Protein AF-0000000084972612 (afdb_homodimer)

InterPro domains:
  IPR000277 Cys/Met metabolism, pyridoxal phosphate-dependent enzyme [PF01053] (7-381)
  IPR000277 Cys/Met metabolism, pyridoxal phosphate-dependent enzyme [PIRSF001434] (6-381)
  IPR000277 Cys/Met metabolism, pyridoxal phosphate-dependent enzyme [PTHR11808] (4-383)
  IPR000277 Cys/Met metabolism, pyridoxal phosphate-dependent enzyme [cd00614] (23-381)
  IPR015421 Pyridoxal phosphate-dependent transferase, major domain [G3DSA:3.40.640.10] (1-249)
  IPR015422 Pyridoxal phosphate-dependent transferase, small domain [G3DSA:3.90.1150.10] (250-386)
  IPR015424 Pyridoxal phosphate-dependent transferase [SSF53383] (16-381)
  IPR054542 Cys/Met metabolism enzyme, pyridoxal-phosphate attachment site [PS00868] (191-205)

pLDDT: mean 93.0, std 8.92, range [37.03, 98.88]

Radius of gyration: 27.33 Å; Cα contacts (8 Å, |Δi|>4): 1780; chains: 2; bounding box: 58×78×75 Å

Solvent-accessible surface area (backbone atoms only — not comparable to full-atom values): 38428 Å² total; per-residue (Å²): 129,89,63,56,64,67,54,35,42,63,40,37,44,61,69,75,86,60,83,82,48,87,80,53,91,62,77,65,78,63,63,39,28,50,34,75,38,92,39,98,86,47,71,61,97,46,48,36,33,82,81,37,39,75,38,42,47,24,44,14,50,22,52,5,57,57,45,68,34,69,36,35,41,55,13,20,14,31,40,17,31,53,42,39,62,59,63,71,59,39,48,68,32,26,33,38,32,40,55,51,44,53,30,65,57,49,47,33,56,70,65,49,36,49,46,28,44,27,49,76,43,72,32,61,46,71,36,63,67,54,48,58,70,62,61,51,95,50,30,47,35,38,41,43,46,49,60,15,51,70,63,42,46,40,50,54,61,60,61,52,46,53,51,27,61,76,63,71,25,46,36,38,33,41,36,42,70,45,37,57,85,28,32,48,54,48,79,65,60,38,44,30,42,35,28,40,33,28,21,42,46,31,22,65,37,38,49,62,21,8,30,36,30,19,54,43,66,69,61,35,51,50,47,47,51,40,39,51,47,39,19,25,37,43,53,53,68,58,32,54,51,38,49,60,32,30,43,48,28,63,67,50,47,52,51,11,21,55,49,30,52,52,52,50,52,54,48,58,68,34,87,71,41,77,46,64,31,39,47,66,40,84,82,29,92,35,20,68,59,45,60,73,60,28,79,60,54,34,28,55,36,18,37,27,33,89,31,46,72,36,35,50,43,24,58,72,52,46,76,78,52,40,37,28,60,61,48,34,24,50,55,26,18,35,26,50,39,67,74,43,51,32,45,78,48,52,69,71,60,32,49,76,68,66,49,43,70,14,38,33,34,38,20,40,22,70,64,61,62,67,60,51,49,51,40,51,50,55,11,48,55,57,14,55,65,72,105,128,88,62,56,64,68,55,35,41,63,42,36,43,56,69,70,87,52,81,81,48,83,80,53,91,61,76,64,80,62,63,40,27,50,34,74,37,93,39,98,87,47,71,61,96,45,49,38,34,81,79,38,39,74,36,40,48,22,43,15,50,22,51,5,56,57,44,68,33,68,36,36,39,56,14,20,13,33,41,17,32,53,41,39,62,58,64,71,59,40,46,67,32,27,33,37,31,38,56,53,45,51,28,64,56,48,48,34,58,70,66,49,35,48,45,28,45,28,49,74,44,72,31,61,46,71,36,64,67,55,48,58,70,63,62,51,96,51,29,47,34,38,40,42,45,50,60,15,50,70,64,40,46,41,50,55,62,59,62,52,46,53,51,26,61,76,62,70,26,46,36,38,36,41,36,42,68,45,36,55,84,28,34,50,55,47,80,66,58,38,43,30,42,34,26,40,33,28,21,41,46,30,22,65,36,38,51,61,21,7,31,36,30,19,55,43,68,69,60,34,52,50,47,46,50,41,39,50,47,38,19,24,37,43,53,52,70,58,32,54,53,38,48,61,31,30,41,48,28,60,67,51,49,53,52,12,23,55,47,31,53,52,50,50,53,55,49,60,70,35,87,71,40,76,47,64,32,37,49,67,40,83,83,28,92,34,20,69,60,45,60,73,61,26,79,61,54,33,29,57,38,19,37,26,32,89,32,45,70,39,34,49,43,24,58,74,52,47,76,78,53,41,38,28,61,60,48,35,24,51,56,27,20,36,27,49,40,68,74,44,51,33,44,80,48,52,69,71,60,32,50,76,68,67,51,44,70,14,36,33,35,40,19,39,21,69,65,60,63,66,60,51,53,51,40,49,52,56,12,49,55,56,15,55,65,73,104

Nearest PDB structures (foldseek):
  8jui-assembly1_A  TM=9.808E-01  e=2.270E-58  Bacillus cereus ATCC 14579
  7d7o-assembly1_B-2  TM=9.751E-01  e=9.255E-53  Bacillus cereus ATCC 14579
  4l0o-assembly2_H  TM=9.803E-01  e=5.444E-52  Helicobacter pylori 26695
  6ldo-assembly1_D  TM=9.807E-01  e=3.802E-51  Lactiplantibacillus plantarum
  1ibj-assembly1_A  TM=9.725E-01  e=3.835E-48  Arabidopsis thaliana

Foldseek 3Di:
DLDDLLVLLLCQLPPDDCVPPVPDSADDQPPDQADDAPDPPDGDPTGGPLLHDSLQQSLFRSQQSLLVADTKAKFQFLLRQVVLLVVLDAAQAEEEEELLAWQSNVCCQPPPVVVRNYYYDYFHQLDLVRSLVRDDLRYAEYEEEALGPPLRRHHLLLSNLVSCVVNVHAYEYECAFQGSNWFNSVVSPHFKYKYQCCAQLLAANPGGMIMMGGHDDVSVVSSSVSSSVVSRHHDSVVSSSSSVSNSCSVVFWVLLQVLQVVVQVLLVPDPQWDDKRWLCDPPHPCVVSCVVRTVTRGNKMKTFGDAQQLLVQLVVQFDFADDAQGANHLGKYKYQCCCHRNVSPDPVSCVVVVNGSRMMMIGGHNPDSVVRSVRNVVSNVRSVVVD/DLDDLLVLLLCQLPPPDVVPPVPDSADDQPPDQADDAPDPPDGDPTGGPLLHDSLQQSLFRSQQSLLVADTKAKFQFLVRQVVLLVVLDAAQAEEEEELLAWQSNVCCQPPPVVVRRYYYDYFHQLDLVRSLVRDDLRYAEYEEEALGPPLRRHHLLLSNLVSCVVNVHAYEYECAQQGSNWFNSVVSPHFKYKYQCCAQLLAANPGGMIMMGGHDDVSVVSSSVSSSVVSRHHHSVVSSSSSVSNSCSVVFWVLLQVLQVVVQVLLVPDPQWDDKRWLCDPPHPCVVSCVVRTVTRGNKMKTFGDAQQLLVQLVVQFDFADDAQGANHLGKYKYQCCCHRNVSPDPVSCVVVVNGSRMMMIGGHNPDSVVRSVRNVVSNVRSVVVD

Organism: NCBI:txid1224748

Secondary structure (DSSP, 8-state):
----HHHHHHHTTTSSS-TTSTT-SS------SB---S-SS---S-SBTTT--HHHHHHHHHHHHHHT-SEEEEESSHHHHHHHHHTT--TT-EEEEESS--HHHHHIIIIIGGGGT-EEEEE-TT-HHHHHHH--TTEEEEEEESSPTTT-----HHHHHHHHHHHT-EEEEE-TTTHHHH--HHHHT-SEEEE-TTTTTT-SS----EEEEESSHHHHHHHHHHHHHHT-BPPHHHHHHHHHHHTTHHHHHHHHHHHHHHHHHHHHH-TT--EEE-TTSTTSTTHHHHHHH-S---SEEEEE-SSHHHHHHHHHH--SSEESS---SSS-EEE-GGGTTTTTS-HHHHHHTT--TTEEEEE--SS-HHHHHHHHHHHHHHHHHH-/----HHHHHHHGGGSSS-TTSTT-SS------SB---S-SS---S-SBTTT--HHHHHHHHHHHHHHT-SEEEEESSHHHHHHHHHTT--TT-EEEEESS--HHHHHIIIIIGGGGT-EEEEE-TT-HHHHHHH--TTEEEEEEESSPTTT-----HHHHHHHHHHHT-EEEEE-TTTHHHH--HHHHT-SEEEEETTTTTT-SS----EEEEESSHHHHHHHHHHHHHHT-BPPHHHHHHHHHHHTTHHHHHHHHHHHHHHHHHHHHH-TT--EEE-TTSTTSTTHHHHHHH-S---SEEEEE-SSHHHHHHHHHH--SSEESS---SSS-EEE-GGGTTTTTS-HHHHHHTT--TTEEEEE--SS-HHHHHHHHHHHHHHHHHH-

Sequence (774 aa):
MTNRIETALIHGAIREGYADKKGAVNVPMYLSSTFHQESIDEFGEYDYARSGNPTRAALEKAIAELEGGNRGFAFATGMAAVSACFMILSAGDHIVITEDVYGGTYRFVTKVLPRYGITHTFVDFTDTEAVKAAVRPETKLIYMETPSNPTLGITDIRAVIEIAKQHGALTFLDNTFMTPLHQKPLELGVDVVIHSATKFLSGHSDIVAGLVVTKDEALGNEIYFVQNSFGSVLGVQDCFTLIQNMKTTAVRFNEESRVAMRIAQFLHAHPLVEKVYYPGLPTHPGFEIHAAQATSAGAVLSFSLPNYDIAKAFVEAMKIPVFAVSLGGVESILSYPAKMSHAAMEPEERSKRGITDGLLRFSVGLENEDDLIEDFTQALEIANKIKMTNRIETALIHGAIREGYADKKGAVNVPMYLSSTFHQESIDEFGEYDYARSGNPTRAALEKAIAELEGGNRGFAFATGMAAVSACFMILSAGDHIVITEDVYGGTYRFVTKVLPRYGITHTFVDFTDTEAVKAAVRPETKLIYMETPSNPTLGITDIRAVIEIAKQHGALTFLDNTFMTPLHQKPLELGVDVVIHSATKFLSGHSDIVAGLVVTKDEALGNEIYFVQNSFGSVLGVQDCFTLIQNMKTTAVRFNEESRVAMRIAQFLHAHPLVEKVYYPGLPTHPGFEIHAAQATSAGAVLSFSLPNYDIAKAFVEAMKIPVFAVSLGGVESILSYPAKMSHAAMEPEERSKRGITDGLLRFSVGLENEDDLIEDFTQALEIANKIK

Structure (mmCIF, N/CA/C/O backbone):
data_AF-0000000084972612-model_v1
#
loop_
_entity.id
_entity.type
_entity.pdbx_description
1 polymer 'cysteine-S-conjugate beta-lyase'
#
loop_
_atom_site.group_PDB
_atom_site.id
_atom_site.type_symbol
_atom_site.label_atom_id
_atom_site.label_alt_id
_atom_site.label_comp_id
_atom_site.label_asym_id
_atom_site.label_entity_id
_atom_site.label_seq_id
_atom_site.pdbx_PDB_ins_code
_atom_site.Cartn_x
_atom_site.Cartn_y
_atom_site.Cartn_z
_atom_site.occupancy
_atom_site.B_iso_or_equiv
_atom_site.auth_seq_id
_atom_site.auth_comp_id
_atom_site.auth_asym_id
_atom_site.auth_atom_id
_atom_site.pdbx_PDB_model_num
ATOM 1 N N . MET A 1 1 ? -18.359 -23.328 18.141 1 37.03 1 MET A N 1
ATOM 2 C CA . MET A 1 1 ? -18.391 -24.312 17.062 1 37.03 1 MET A CA 1
ATOM 3 C C . MET A 1 1 ? -17.359 -23.969 15.992 1 37.03 1 MET A C 1
ATOM 5 O O . MET A 1 1 ? -17.297 -22.844 15.516 1 37.03 1 MET A O 1
ATOM 9 N N . THR A 1 2 ? -16.312 -24.703 16.016 1 51.16 2 THR A N 1
ATOM 10 C CA . THR A 1 2 ? -15.289 -24.594 14.992 1 51.16 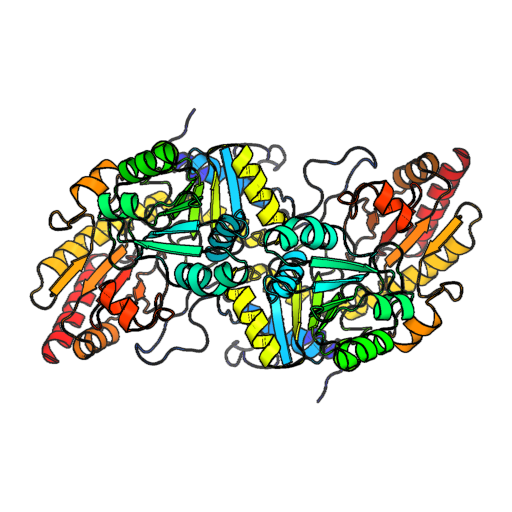2 THR A CA 1
ATOM 11 C C . THR A 1 2 ? -15.875 -24.844 13.609 1 51.16 2 THR A C 1
ATOM 13 O O . THR A 1 2 ? -16.438 -25.906 13.352 1 51.16 2 THR A O 1
ATOM 16 N N . ASN A 1 3 ? -16.266 -23.875 12.953 1 66.38 3 ASN A N 1
ATOM 17 C CA . ASN A 1 3 ? -16.906 -24.016 11.648 1 66.38 3 ASN A CA 1
ATOM 18 C C . ASN A 1 3 ? -15.914 -24.5 10.594 1 66.38 3 ASN A C 1
ATOM 20 O O . ASN A 1 3 ? -14.703 -24.328 10.742 1 66.38 3 ASN A O 1
ATOM 24 N N . ARG A 1 4 ? -16.547 -25.469 9.844 1 77 4 ARG A N 1
ATOM 25 C CA . ARG A 1 4 ? -15.805 -25.828 8.633 1 77 4 ARG A CA 1
ATOM 26 C C . ARG A 1 4 ? -15.438 -24.594 7.828 1 77 4 ARG A C 1
ATOM 28 O O . ARG A 1 4 ? -16.031 -23.531 8 1 77 4 ARG A O 1
ATOM 35 N N . ILE A 1 5 ? -14.453 -24.719 7.086 1 81.31 5 ILE A N 1
ATOM 36 C CA . ILE A 1 5 ? -13.828 -23.578 6.414 1 81.31 5 ILE A CA 1
ATOM 37 C C . ILE A 1 5 ? -14.844 -22.906 5.492 1 81.31 5 ILE A C 1
ATOM 39 O O . ILE A 1 5 ? -14.836 -21.688 5.332 1 81.31 5 ILE A O 1
ATOM 43 N N . GLU A 1 6 ? -15.781 -23.688 4.789 1 74.19 6 GLU A N 1
ATOM 44 C CA . GLU A 1 6 ? -16.797 -23.094 3.92 1 74.19 6 GLU A CA 1
ATOM 45 C C . GLU A 1 6 ? -17.703 -22.141 4.691 1 74.19 6 GLU A C 1
ATOM 47 O O . GLU A 1 6 ? -18.094 -21.094 4.172 1 74.19 6 GLU A O 1
ATOM 52 N N . THR A 1 7 ? -18.031 -22.594 5.945 1 73.5 7 THR A N 1
ATOM 53 C CA . THR A 1 7 ? -18.844 -21.75 6.812 1 73.5 7 THR A CA 1
ATOM 54 C C . THR A 1 7 ? -18.078 -20.516 7.266 1 73.5 7 THR A C 1
ATOM 56 O O . THR A 1 7 ? -18.609 -19.422 7.309 1 73.5 7 THR A O 1
ATOM 59 N N . ALA A 1 8 ? -16.797 -20.703 7.516 1 75.81 8 ALA A N 1
ATOM 60 C CA . ALA A 1 8 ? -15.953 -19.594 7.957 1 75.81 8 ALA A CA 1
ATOM 61 C C . ALA A 1 8 ? -15.789 -18.547 6.855 1 75.81 8 ALA A C 1
ATOM 63 O O . ALA A 1 8 ? -15.695 -17.359 7.133 1 75.81 8 ALA A O 1
ATOM 64 N N . LEU A 1 9 ? -15.688 -18.984 5.641 1 78.19 9 LEU A N 1
ATOM 65 C CA . LEU A 1 9 ? -15.586 -18.078 4.504 1 78.19 9 LEU A CA 1
ATOM 66 C C . LEU A 1 9 ? -16.766 -17.109 4.477 1 78.19 9 LEU A C 1
ATOM 68 O O . LEU A 1 9 ? -16.609 -15.938 4.105 1 78.19 9 LEU A O 1
ATOM 72 N N . ILE A 1 10 ? -17.891 -17.609 4.875 1 67.69 10 ILE A N 1
ATOM 73 C CA . ILE A 1 10 ? -19.125 -16.844 4.785 1 67.69 10 ILE A CA 1
ATOM 74 C C . ILE A 1 10 ? -19.266 -15.938 6.008 1 67.69 10 ILE A C 1
ATOM 76 O O . ILE A 1 10 ? -19.656 -14.773 5.887 1 67.69 10 ILE A O 1
ATOM 80 N N . HIS A 1 11 ? -18.844 -16.438 7.195 1 72.25 11 HIS A N 1
ATOM 81 C CA . HIS A 1 11 ? -19.219 -15.766 8.43 1 72.25 11 HIS A CA 1
ATOM 82 C C . HIS A 1 11 ? -18 -15.156 9.125 1 72.25 11 HIS A C 1
ATOM 84 O O . HIS A 1 11 ? -18.141 -14.375 10.062 1 72.25 11 HIS A O 1
ATOM 90 N N . GLY A 1 12 ? -16.828 -15.516 8.68 1 66.69 12 GLY A N 1
ATOM 91 C CA . GLY A 1 12 ? -15.617 -15.148 9.398 1 66.69 12 GLY A CA 1
ATOM 92 C C . GLY A 1 12 ? -15.484 -13.656 9.633 1 66.69 12 GLY A C 1
ATOM 93 O O . GLY A 1 12 ? -15.07 -13.227 10.703 1 66.69 12 GLY A O 1
ATOM 94 N N . ALA A 1 13 ? -15.891 -12.898 8.734 1 74.62 13 ALA A N 1
ATOM 95 C CA . ALA A 1 13 ? -15.703 -11.453 8.805 1 74.62 13 ALA A CA 1
ATOM 96 C C . ALA A 1 13 ? -16.734 -10.812 9.727 1 74.62 13 ALA A C 1
ATOM 98 O O . ALA A 1 13 ? -16.594 -9.648 10.117 1 74.62 13 ALA A O 1
ATOM 99 N N . ILE A 1 14 ? -17.812 -11.414 10.133 1 66.5 14 ILE A N 1
ATOM 100 C CA . ILE A 1 14 ? -18.875 -10.766 10.891 1 66.5 14 ILE A CA 1
ATOM 101 C C . ILE A 1 14 ? -19 -11.422 12.266 1 66.5 14 ILE A C 1
ATOM 103 O O . ILE A 1 14 ? -19.906 -11.078 13.039 1 66.5 14 ILE A O 1
ATOM 107 N N . ARG A 1 15 ? -18.312 -12.414 12.508 1 64.19 15 ARG A N 1
ATOM 108 C CA . ARG A 1 15 ? -18.484 -13.141 13.758 1 64.19 15 ARG A CA 1
ATOM 109 C C . ARG A 1 15 ? -18.266 -12.227 14.961 1 64.19 15 ARG A C 1
ATOM 111 O O . ARG A 1 15 ? -19.031 -12.281 15.93 1 64.19 15 ARG A O 1
ATOM 118 N N . GLU A 1 16 ? -17.016 -11.625 15.211 1 57.59 16 GLU A N 1
ATOM 119 C CA . GLU A 1 16 ? -16.672 -10.875 16.406 1 57.59 16 GLU A CA 1
ATOM 120 C C . GLU A 1 16 ? -16.422 -9.406 16.094 1 57.59 16 GLU A C 1
ATOM 122 O O . GLU A 1 16 ? -15.922 -9.07 15.016 1 57.59 16 GLU A O 1
ATOM 127 N N . GLY A 1 17 ? -17.203 -8.484 16.828 1 57.91 17 GLY A N 1
ATOM 128 C CA . GLY A 1 17 ? -16.625 -7.145 16.859 1 57.91 17 GLY A CA 1
ATOM 129 C C . GLY A 1 17 ? -17.578 -6.086 16.312 1 57.91 17 GLY A C 1
ATOM 130 O O . GLY A 1 17 ? -17.266 -4.895 16.359 1 57.91 17 GLY A O 1
ATOM 131 N N . TYR A 1 18 ? -18.578 -6.762 15.523 1 58.34 18 TYR A N 1
ATOM 132 C CA . TYR A 1 18 ? -19.375 -5.641 15.047 1 58.34 18 TYR A CA 1
ATOM 133 C C . TYR A 1 18 ? -20.672 -5.527 15.844 1 58.34 18 TYR A C 1
ATOM 135 O O . TYR A 1 18 ? -21.719 -6.047 15.422 1 58.34 18 TYR A O 1
ATOM 143 N N . ALA A 1 19 ? -20.484 -5.43 17.141 1 52.44 19 ALA A N 1
ATOM 144 C CA . ALA A 1 19 ? -21.625 -5.352 18.047 1 52.44 19 ALA A CA 1
ATOM 145 C C . ALA A 1 19 ? -22.734 -4.48 17.453 1 52.44 19 ALA A C 1
ATOM 147 O O . ALA A 1 19 ? -23.906 -4.766 17.641 1 52.44 19 ALA A O 1
ATOM 148 N N . ASP A 1 20 ? -22.203 -3.406 16.891 1 63.16 20 ASP A N 1
ATOM 149 C CA . ASP A 1 20 ? -23.266 -2.477 16.531 1 63.16 20 ASP A CA 1
ATOM 150 C C . ASP A 1 20 ? -23.422 -2.369 15.016 1 63.16 20 ASP A C 1
ATOM 152 O O . ASP A 1 20 ? -23.016 -1.376 14.414 1 63.16 20 ASP A O 1
ATOM 156 N N . LYS A 1 21 ? -23.906 -3.453 14.438 1 64.94 21 LYS A N 1
ATOM 157 C CA . LYS A 1 21 ? -24.125 -3.322 13 1 64.94 21 LYS A CA 1
ATOM 158 C C . LYS A 1 21 ? -25.609 -3.236 12.672 1 64.94 21 LYS A C 1
ATOM 160 O O . LYS A 1 21 ? -26 -3.346 11.508 1 64.94 21 LYS A O 1
ATOM 165 N N . LYS A 1 22 ? -26.359 -3.027 13.602 1 66.88 22 LYS A N 1
ATOM 166 C CA . LYS A 1 22 ? -27.781 -2.779 13.391 1 66.88 22 LYS A CA 1
ATOM 167 C C . LYS A 1 22 ? -28.453 -3.949 12.664 1 66.88 22 LYS A C 1
ATOM 169 O O . LYS A 1 22 ? -29.328 -3.75 11.82 1 66.88 22 LYS A O 1
ATOM 174 N N . GLY A 1 23 ? -27.812 -5.176 12.805 1 64.12 23 GLY A N 1
ATOM 175 C CA . GLY A 1 23 ? -28.406 -6.371 12.227 1 64.12 23 GLY A CA 1
ATOM 176 C C . GLY A 1 23 ? -27.953 -6.637 10.805 1 64.12 23 GLY A C 1
ATOM 177 O O . GLY A 1 23 ? -28.406 -7.598 10.172 1 64.12 23 GLY A O 1
ATOM 178 N N . ALA A 1 24 ? -27.172 -5.816 10.344 1 70.81 24 ALA A N 1
ATOM 179 C CA . ALA A 1 24 ? -26.719 -6.008 8.969 1 70.81 24 ALA A CA 1
ATOM 180 C C . ALA A 1 24 ? -26.031 -7.363 8.805 1 70.81 24 ALA A C 1
ATOM 182 O O . ALA A 1 24 ? -25.266 -7.797 9.672 1 70.81 24 ALA A O 1
ATOM 183 N N . VAL A 1 25 ? -26.297 -8.047 7.727 1 70.44 25 VAL A N 1
ATOM 184 C CA . VAL A 1 25 ? -25.734 -9.359 7.434 1 70.44 25 VAL A CA 1
ATOM 185 C C . VAL A 1 25 ? -24.312 -9.211 6.926 1 70.44 25 VAL A C 1
ATOM 187 O O . VAL A 1 25 ? -23.484 -10.117 7.078 1 70.44 25 VAL A O 1
ATOM 190 N N . ASN A 1 26 ? -24.047 -8.086 6.367 1 80.31 26 ASN A N 1
ATOM 191 C CA . ASN A 1 26 ? -22.703 -7.805 5.848 1 80.31 26 ASN A CA 1
ATOM 192 C C . ASN A 1 26 ? -21.969 -6.805 6.723 1 80.31 26 ASN A C 1
ATOM 194 O O . ASN A 1 26 ? -22.578 -5.992 7.414 1 80.31 26 ASN A O 1
ATOM 198 N N . VAL A 1 27 ? -20.609 -6.863 6.715 1 85.75 27 VAL A N 1
ATOM 199 C CA . VAL A 1 27 ? -19.781 -5.887 7.41 1 85.75 27 VAL A CA 1
ATOM 200 C C . VAL A 1 27 ? -20 -4.5 6.812 1 85.75 27 VAL A C 1
ATOM 202 O O . VAL A 1 27 ? -20.016 -4.336 5.59 1 85.75 27 VAL A O 1
ATOM 205 N N . PRO A 1 28 ? -20.25 -3.482 7.66 1 86.69 28 PRO A N 1
ATOM 206 C CA . PRO A 1 28 ? -20.359 -2.127 7.117 1 86.69 28 PRO A CA 1
ATOM 207 C C . PRO A 1 28 ? -19.047 -1.613 6.543 1 86.69 28 PRO A C 1
ATOM 209 O O . PRO A 1 28 ? -17.969 -2.02 6.992 1 86.69 28 PRO A O 1
ATOM 212 N N . MET A 1 29 ? -19.125 -0.771 5.48 1 90.75 29 MET A N 1
ATOM 213 C CA . MET A 1 29 ? -17.969 -0.017 5.012 1 90.75 29 MET A CA 1
ATOM 214 C C . MET A 1 29 ? -17.766 1.238 5.852 1 90.75 29 MET A C 1
ATOM 216 O O . MET A 1 29 ? -18.516 2.199 5.738 1 90.75 29 MET A O 1
ATOM 220 N N . TYR A 1 30 ? -16.797 1.228 6.695 1 90.5 30 TYR A N 1
ATOM 221 C CA . TYR A 1 30 ? -16.438 2.416 7.465 1 90.5 30 TYR A CA 1
ATOM 222 C C . TYR A 1 30 ? -15.516 3.33 6.668 1 90.5 30 TYR A C 1
ATOM 224 O O . TYR A 1 30 ? -14.297 3.307 6.859 1 90.5 30 TYR A O 1
ATOM 232 N N . LEU A 1 31 ? -16.078 4.082 5.77 1 91.5 31 LEU A N 1
ATOM 233 C CA . LEU A 1 31 ? -15.336 5.043 4.969 1 91.5 31 LEU A CA 1
ATOM 234 C C . LEU A 1 31 ? -14.898 6.23 5.82 1 91.5 31 LEU A C 1
ATOM 236 O O . LEU A 1 31 ? -15.367 7.352 5.613 1 91.5 31 LEU A O 1
ATOM 240 N N . SER A 1 32 ? -13.945 5.992 6.73 1 88.44 32 SER A N 1
ATOM 241 C CA . SER A 1 32 ? -13.414 6.973 7.668 1 88.44 32 SER A CA 1
ATOM 242 C C . SER A 1 32 ? -11.898 6.859 7.781 1 88.44 32 SER A C 1
ATOM 244 O O . SER A 1 32 ? -11.367 5.781 8.078 1 88.44 32 SER A O 1
ATOM 246 N N . SER A 1 33 ? -11.234 7.953 7.535 1 91.25 33 SER A N 1
ATOM 247 C CA . SER A 1 33 ? -9.789 7.961 7.707 1 91.25 33 SER A CA 1
ATOM 248 C C . SER A 1 33 ? -9.406 8.227 9.156 1 91.25 33 SER A C 1
ATOM 250 O O . SER A 1 33 ? -8.273 7.961 9.57 1 91.25 33 SER A O 1
ATOM 252 N N . THR A 1 34 ? -10.227 8.805 9.883 1 89.19 34 THR A N 1
ATOM 253 C CA . THR A 1 34 ? -10 9.133 11.281 1 89.19 34 THR A CA 1
ATOM 254 C C . THR A 1 34 ? -11.273 8.914 12.094 1 89.19 34 THR A C 1
ATOM 256 O O . THR A 1 34 ? -12.359 8.773 11.531 1 89.19 34 THR A O 1
ATOM 259 N N . PHE A 1 35 ? -11.133 8.719 13.422 1 87.31 35 PHE A N 1
ATOM 260 C CA . PHE A 1 35 ? -12.242 8.375 14.312 1 87.31 35 PHE A CA 1
ATOM 261 C C . PHE A 1 35 ? -12.273 9.297 15.523 1 87.31 35 PHE A C 1
ATOM 263 O O . PHE A 1 35 ? -11.234 9.555 16.141 1 87.31 35 PHE A O 1
ATOM 270 N N . HIS A 1 36 ? -13.422 9.797 15.836 1 88.38 36 HIS A N 1
ATOM 271 C CA . HIS A 1 36 ? -13.609 10.672 16.984 1 88.38 36 HIS A CA 1
ATOM 272 C C . HIS A 1 36 ? -13.234 9.969 18.281 1 88.38 36 HIS A C 1
ATOM 274 O O . HIS A 1 36 ? -13.594 8.805 18.484 1 88.38 36 HIS A O 1
ATOM 280 N N . GLN A 1 37 ? -12.391 10.648 19.125 1 87.44 37 GLN A N 1
ATOM 281 C CA . GLN A 1 37 ? -12.031 10.141 20.438 1 87.44 37 GLN A CA 1
ATOM 282 C C . GLN A 1 37 ? -12.82 10.844 21.531 1 87.44 37 GLN A C 1
ATOM 284 O O . GLN A 1 37 ? -12.969 12.07 21.516 1 87.44 37 GLN A O 1
ATOM 289 N N . GLU A 1 38 ? -13.273 10.094 22.516 1 82.12 38 GLU A N 1
ATOM 290 C CA . GLU A 1 38 ? -14.172 10.648 23.531 1 82.12 38 GLU A CA 1
ATOM 291 C C . GLU A 1 38 ? -13.391 11.297 24.672 1 82.12 38 GLU A C 1
ATOM 293 O O . GLU A 1 38 ? -13.953 12.055 25.453 1 82.12 38 GLU A O 1
ATOM 298 N N . SER A 1 39 ? -12.133 10.938 24.625 1 82.81 39 SER A N 1
ATOM 299 C CA . SER A 1 39 ? -11.32 11.43 25.734 1 82.81 39 SER A CA 1
ATOM 300 C C . SER A 1 39 ? -9.914 11.781 25.266 1 82.81 39 SER A C 1
ATOM 302 O O . SER A 1 39 ? -9.422 11.227 24.281 1 82.81 39 SER A O 1
ATOM 304 N N . ILE A 1 40 ? -9.367 12.805 25.938 1 84.88 40 ILE A N 1
ATOM 305 C CA . ILE A 1 40 ? -7.984 13.172 25.656 1 84.88 40 ILE A CA 1
ATOM 306 C C . ILE A 1 40 ? -7.047 12.094 26.203 1 84.88 40 ILE A C 1
ATOM 308 O O . ILE A 1 40 ? -5.898 11.992 25.766 1 84.88 40 ILE A O 1
ATOM 312 N N . ASP A 1 41 ? -7.57 11.297 27.188 1 83.62 41 ASP A N 1
ATOM 313 C CA . ASP A 1 41 ? -6.727 10.328 27.875 1 83.62 41 ASP A CA 1
ATOM 314 C C . ASP A 1 41 ? -7.012 8.906 27.391 1 83.62 41 ASP A C 1
ATOM 316 O O . ASP A 1 41 ? -6.184 8.008 27.562 1 83.62 41 ASP A O 1
ATOM 320 N N . GLU A 1 42 ? -8.195 8.789 26.938 1 82.06 42 GLU A N 1
ATOM 321 C CA . GLU A 1 42 ? -8.609 7.449 26.531 1 82.06 42 GLU A CA 1
ATOM 322 C C . GLU A 1 42 ? -8.977 7.41 25.047 1 82.06 42 GLU A C 1
ATOM 324 O O . GLU A 1 42 ? -9.828 8.172 24.594 1 82.06 42 GLU A O 1
ATOM 329 N N . PHE A 1 43 ? -8.344 6.57 24.422 1 84.75 43 PHE A N 1
ATOM 330 C CA . PHE A 1 43 ? -8.578 6.445 22.984 1 84.75 43 PHE A CA 1
ATOM 331 C C . PHE A 1 43 ? -9.297 5.141 22.656 1 84.75 43 PHE A C 1
ATOM 333 O O . PHE A 1 43 ? -9.023 4.109 23.281 1 84.75 43 PHE A O 1
ATOM 340 N N . GLY A 1 44 ? -10.242 5.168 21.781 1 84.88 44 GLY A N 1
ATOM 341 C CA . GLY A 1 44 ? -10.977 3.998 21.328 1 84.88 44 GLY A CA 1
ATOM 342 C C . GLY A 1 44 ? -10.125 3.016 20.547 1 84.88 44 GLY A C 1
ATOM 343 O O . GLY A 1 44 ? -8.906 3.195 20.438 1 84.88 44 GLY A O 1
ATOM 344 N N . GLU A 1 45 ? -10.812 2.023 20.078 1 87.19 45 GLU A N 1
ATOM 345 C CA . GLU A 1 45 ? -10.164 0.927 19.375 1 87.19 45 GLU A CA 1
ATOM 346 C C . GLU A 1 45 ? -9.531 1.41 18.078 1 87.19 45 GLU A C 1
ATOM 348 O O . GLU A 1 45 ? -8.461 0.935 17.672 1 87.19 45 GLU A O 1
ATOM 353 N N . TYR A 1 46 ? -10.227 2.363 17.469 1 90.44 46 TYR A N 1
ATOM 354 C CA . TYR A 1 46 ? -9.75 2.908 16.203 1 90.44 46 TYR A CA 1
ATOM 355 C C . TYR A 1 46 ? -9.484 4.406 16.328 1 90.44 46 TYR A C 1
ATOM 357 O O . TYR A 1 46 ? -10.281 5.137 16.922 1 90.44 46 TYR A O 1
ATOM 365 N N . ASP A 1 47 ? -8.406 4.898 15.797 1 90.88 47 ASP A N 1
ATOM 366 C CA . ASP A 1 47 ? -8.047 6.312 15.82 1 90.88 47 ASP A CA 1
ATOM 367 C C . ASP A 1 47 ? -7.762 6.828 14.406 1 90.88 47 ASP A C 1
ATOM 369 O O . ASP A 1 47 ? -8.273 7.875 14.008 1 90.88 47 ASP A O 1
ATOM 373 N N . TYR A 1 48 ? -6.953 6.125 13.695 1 92.12 48 TYR A N 1
ATOM 374 C CA . TYR A 1 48 ? -6.566 6.473 12.336 1 92.12 48 TYR A CA 1
ATOM 375 C C . TYR A 1 48 ? -6.598 5.246 11.43 1 92.12 48 TYR A C 1
ATOM 377 O O . TYR A 1 48 ? -6.121 4.172 11.812 1 92.12 48 TYR A O 1
ATOM 385 N N . ALA A 1 49 ? -7.059 5.387 10.258 1 92.62 49 ALA A N 1
ATOM 386 C CA . ALA A 1 49 ? -7.422 4.262 9.406 1 92.62 49 ALA A CA 1
ATOM 387 C C . ALA A 1 49 ? -6.184 3.506 8.93 1 92.62 49 ALA A C 1
ATOM 389 O O . ALA A 1 49 ? -6.25 2.307 8.648 1 92.62 49 ALA A O 1
ATOM 390 N N . ARG A 1 50 ? -5.062 4.141 8.789 1 93.88 50 ARG A N 1
ATOM 391 C CA . ARG A 1 50 ? -3.854 3.412 8.422 1 93.88 50 ARG A CA 1
ATOM 392 C C . ARG A 1 50 ? -3.512 2.359 9.469 1 93.88 50 ARG A C 1
ATOM 394 O O . ARG A 1 50 ? -3.066 1.26 9.133 1 93.88 50 ARG A O 1
ATOM 401 N N . SER A 1 51 ? -3.74 2.729 10.734 1 94.25 51 SER A N 1
ATOM 402 C CA . SER A 1 51 ? -3.42 1.827 11.836 1 94.25 51 SER A CA 1
ATOM 403 C C . SER A 1 51 ? -4.504 0.772 12.016 1 94.25 51 SER A C 1
ATOM 405 O O . SER A 1 51 ? -4.227 -0.337 12.484 1 94.25 51 SER A O 1
ATOM 407 N N . GLY A 1 52 ? -5.664 1.19 11.781 1 94.56 52 GLY A N 1
ATOM 408 C CA . GLY A 1 52 ? -6.766 0.253 11.93 1 94.56 52 GLY A CA 1
ATOM 409 C C . GLY A 1 52 ? -8.094 0.806 11.445 1 94.56 52 GLY A C 1
ATOM 410 O O . GLY A 1 52 ? -8.383 1.99 11.625 1 94.56 52 GLY A O 1
ATOM 411 N N . ASN A 1 53 ? -8.875 0.03 10.82 1 94.88 53 ASN A N 1
ATOM 412 C CA . ASN A 1 53 ? -10.227 0.294 10.352 1 94.88 53 ASN A CA 1
ATOM 413 C C . ASN A 1 53 ? -11.141 -0.911 10.562 1 94.88 53 ASN A C 1
ATOM 415 O O . ASN A 1 53 ? -10.742 -2.049 10.312 1 94.88 53 ASN A O 1
ATOM 419 N N . PRO A 1 54 ? -12.336 -0.629 11.078 1 92.75 54 PRO A N 1
ATOM 420 C CA . PRO A 1 54 ? -13.195 -1.764 11.422 1 92.75 54 PRO A CA 1
ATOM 421 C C . PRO A 1 54 ? -13.461 -2.68 10.234 1 92.75 54 PRO A C 1
ATOM 423 O O . PRO A 1 54 ? -13.562 -3.898 10.398 1 92.75 54 PRO A O 1
ATOM 426 N N . THR A 1 55 ? -13.672 -2.135 9.031 1 93.62 55 THR A N 1
ATOM 427 C CA . THR A 1 55 ? -13.914 -2.957 7.852 1 93.62 55 THR A CA 1
ATOM 428 C C . THR A 1 55 ? -12.695 -3.824 7.531 1 93.62 55 THR A C 1
ATOM 430 O O . THR A 1 55 ? -12.836 -5.02 7.258 1 93.62 55 THR A O 1
ATOM 433 N N . ARG A 1 56 ? -11.539 -3.262 7.539 1 96.69 56 ARG A N 1
ATOM 434 C CA . ARG A 1 56 ? -10.312 -4.004 7.285 1 96.69 56 ARG A CA 1
ATOM 435 C C . ARG A 1 56 ? -10.055 -5.031 8.383 1 96.69 56 ARG A C 1
ATOM 437 O O . ARG A 1 56 ? -9.555 -6.125 8.117 1 96.69 56 ARG A O 1
ATOM 444 N N . ALA A 1 57 ? -10.344 -4.625 9.602 1 95.19 57 ALA A N 1
ATOM 445 C CA . ALA A 1 57 ? -10.18 -5.547 10.719 1 95.19 57 ALA A CA 1
ATOM 446 C C . ALA A 1 57 ? -11.008 -6.812 10.516 1 95.19 57 ALA A C 1
ATOM 448 O O . ALA A 1 57 ? -10.586 -7.906 10.883 1 95.19 57 ALA A O 1
ATOM 449 N N . ALA A 1 58 ? -12.172 -6.633 10 1 93.06 58 ALA A N 1
ATOM 450 C CA . ALA A 1 58 ? -13.039 -7.781 9.734 1 93.06 58 ALA A CA 1
ATOM 451 C C . ALA A 1 58 ? -12.375 -8.75 8.758 1 93.06 58 ALA A C 1
ATOM 453 O O . ALA A 1 58 ? -12.406 -9.969 8.961 1 93.06 58 ALA A O 1
ATOM 454 N N . LEU A 1 59 ? -11.805 -8.227 7.711 1 96.06 59 LEU A N 1
ATOM 455 C CA . LEU A 1 59 ? -11.094 -9.039 6.727 1 96.06 59 LEU A CA 1
ATOM 456 C C . LEU A 1 59 ? -9.898 -9.734 7.355 1 96.06 59 LEU A C 1
ATOM 458 O O . LEU A 1 59 ? -9.656 -10.914 7.102 1 96.06 59 LEU A O 1
ATOM 462 N N . GLU A 1 60 ? -9.125 -8.984 8.133 1 97.5 60 GLU A N 1
ATOM 463 C CA . GLU A 1 60 ? -7.914 -9.492 8.773 1 97.5 60 GLU A CA 1
ATOM 464 C C . GLU A 1 60 ? -8.242 -10.617 9.758 1 97.5 60 GLU A C 1
ATOM 466 O O . GLU A 1 60 ? -7.539 -11.625 9.812 1 97.5 60 GLU A O 1
ATOM 471 N N . LYS A 1 61 ? -9.289 -10.438 10.477 1 94.38 61 LYS A N 1
ATOM 472 C CA . LYS A 1 61 ? -9.734 -11.492 11.383 1 94.38 61 LYS A CA 1
ATOM 473 C C . LYS A 1 61 ? -10.188 -12.727 10.617 1 94.38 61 LYS A C 1
ATOM 475 O O . LYS A 1 61 ? -9.914 -13.859 11.023 1 94.38 61 LYS A O 1
ATOM 480 N N . ALA A 1 62 ? -10.875 -12.531 9.555 1 93 62 ALA A N 1
ATOM 481 C CA . ALA A 1 62 ? -11.383 -13.633 8.742 1 93 62 ALA A CA 1
ATOM 482 C C . ALA A 1 62 ? -10.234 -14.477 8.195 1 93 62 ALA A C 1
ATOM 484 O O . ALA A 1 62 ? -10.273 -15.711 8.273 1 93 62 ALA A O 1
ATOM 485 N N . ILE A 1 63 ? -9.219 -13.836 7.641 1 97.44 63 ILE A N 1
ATOM 486 C CA . ILE A 1 63 ? -8.141 -14.609 7.023 1 97.44 63 ILE A CA 1
ATOM 487 C C . ILE A 1 63 ? -7.336 -15.32 8.109 1 97.44 63 ILE A C 1
ATOM 489 O O . ILE A 1 63 ? -6.836 -16.422 7.887 1 97.44 63 ILE A O 1
ATOM 493 N N . ALA A 1 64 ? -7.125 -14.648 9.242 1 96.69 64 ALA A N 1
ATOM 494 C CA . ALA A 1 64 ? -6.453 -15.312 10.359 1 96.69 64 ALA A CA 1
ATOM 495 C C . ALA A 1 64 ? -7.176 -16.609 10.734 1 96.69 64 ALA A C 1
ATOM 497 O O . ALA A 1 64 ? -6.539 -17.641 10.938 1 96.69 64 ALA A O 1
ATOM 498 N N . GLU A 1 65 ? -8.461 -16.516 10.805 1 93.12 65 GLU A N 1
ATOM 499 C CA . GLU A 1 65 ? -9.266 -17.688 11.141 1 93.12 65 GLU A CA 1
ATOM 500 C C . GLU A 1 65 ? -9.141 -18.766 10.062 1 93.12 65 GLU A C 1
ATOM 502 O O . GLU A 1 65 ? -8.945 -19.953 10.375 1 93.12 65 GLU A O 1
ATOM 507 N N . LEU A 1 66 ? -9.25 -18.406 8.852 1 94.62 66 LEU A N 1
ATOM 508 C CA . LEU A 1 66 ? -9.234 -19.344 7.734 1 94.62 66 LEU A CA 1
ATOM 509 C C . LEU A 1 66 ? -7.91 -20.109 7.684 1 94.62 66 LEU A C 1
ATOM 511 O O . LEU A 1 66 ? -7.879 -21.297 7.344 1 94.62 66 LEU A O 1
ATOM 515 N N . GLU A 1 67 ? -6.816 -19.453 8.047 1 97.06 67 GLU A N 1
ATOM 516 C CA . GLU A 1 67 ? -5.496 -20.078 8.008 1 97.06 67 GLU A CA 1
ATOM 517 C C . GLU A 1 67 ? -5.148 -20.719 9.344 1 97.06 67 GLU A C 1
ATOM 519 O O . GLU A 1 67 ? -4.152 -21.438 9.453 1 97.06 67 GLU A O 1
ATOM 524 N N . GLY A 1 68 ? -5.973 -20.484 10.344 1 94.88 68 GLY A N 1
ATOM 525 C CA . GLY A 1 68 ? -5.695 -21.016 11.672 1 94.88 68 GLY A CA 1
ATOM 526 C C . GLY A 1 68 ? -4.566 -20.281 12.383 1 94.88 68 GLY A C 1
ATOM 527 O O . GLY A 1 68 ? -3.801 -20.891 13.125 1 94.88 68 GLY A O 1
ATOM 528 N N . GLY A 1 69 ? -4.355 -19.031 12.062 1 96.31 69 GLY A N 1
ATOM 529 C CA . GLY A 1 69 ? -3.291 -18.266 12.695 1 96.31 69 GLY A CA 1
ATOM 530 C C . GLY A 1 69 ? -3.793 -17.312 13.758 1 96.31 69 GLY A C 1
ATOM 531 O O . GLY A 1 69 ? -4.984 -17.297 14.078 1 96.31 69 GLY A O 1
ATOM 532 N N . ASN A 1 70 ? -2.867 -16.562 14.367 1 95.62 70 ASN A N 1
ATOM 533 C CA . ASN A 1 70 ? -3.16 -15.656 15.477 1 95.62 70 ASN A CA 1
ATOM 534 C C . ASN A 1 70 ? -3.566 -14.273 14.969 1 95.62 70 ASN A C 1
ATOM 536 O O . ASN A 1 70 ? -4.41 -13.609 15.578 1 95.62 70 ASN A O 1
ATOM 540 N N . ARG A 1 71 ? -2.941 -13.852 13.898 1 97 71 ARG A N 1
ATOM 541 C CA . ARG A 1 71 ? -3.172 -12.5 13.398 1 97 71 ARG A CA 1
ATOM 542 C C . ARG A 1 71 ? -3.1 -12.453 11.875 1 97 71 ARG A C 1
ATOM 544 O O . ARG A 1 71 ? -2.252 -13.117 11.273 1 97 71 ARG A O 1
ATOM 551 N N . GLY A 1 72 ? -4.051 -11.711 11.297 1 98.38 72 GLY A N 1
ATOM 552 C CA . GLY A 1 72 ? -4.066 -11.477 9.859 1 98.38 72 GLY A CA 1
ATOM 553 C C . GLY A 1 72 ? -3.844 -10.016 9.5 1 98.38 72 GLY A C 1
ATOM 554 O O . GLY A 1 72 ? -4.055 -9.125 10.32 1 98.38 72 GLY A O 1
ATOM 555 N N . PHE A 1 73 ? -3.389 -9.766 8.32 1 98.75 73 PHE A N 1
ATOM 556 C CA . PHE A 1 73 ? -3.109 -8.43 7.801 1 98.75 73 PHE A CA 1
ATOM 557 C C . PHE A 1 73 ? -3.545 -8.312 6.344 1 98.75 73 PHE A C 1
ATOM 559 O O . PHE A 1 73 ? -3.371 -9.25 5.562 1 98.75 73 PHE A O 1
ATOM 566 N N . ALA A 1 74 ? -4.105 -7.164 6.02 1 98.81 74 ALA A N 1
ATOM 567 C CA . ALA A 1 74 ? -4.531 -6.895 4.648 1 98.81 74 ALA A CA 1
ATOM 568 C C . ALA A 1 74 ? -3.666 -5.809 4.012 1 98.81 74 ALA A C 1
ATOM 570 O O . ALA A 1 74 ? -3.439 -4.754 4.609 1 98.81 74 ALA A O 1
ATOM 571 N N . PHE A 1 75 ? -3.18 -6.098 2.828 1 98.81 75 PHE A N 1
ATOM 572 C CA . PHE A 1 75 ? -2.244 -5.234 2.119 1 98.81 75 PHE A CA 1
ATOM 573 C C . PHE A 1 75 ? -2.811 -4.82 0.764 1 98.81 75 PHE A C 1
ATOM 575 O O . PHE A 1 75 ? -3.65 -5.523 0.198 1 98.81 75 PHE A O 1
ATOM 582 N N . ALA A 1 76 ? -2.256 -3.771 0.198 1 98.44 76 ALA A N 1
ATOM 583 C CA . ALA A 1 76 ? -2.73 -3.141 -1.03 1 98.44 76 ALA A CA 1
ATOM 584 C C . ALA A 1 76 ? -2.611 -4.09 -2.219 1 98.44 76 ALA A C 1
ATOM 586 O O . ALA A 1 76 ? -3.404 -4.023 -3.16 1 98.44 76 ALA A O 1
ATOM 587 N N . THR A 1 77 ? -1.55 -4.906 -2.248 1 98.5 77 THR A N 1
ATOM 588 C CA . THR A 1 77 ? -1.333 -5.902 -3.287 1 98.5 77 THR A CA 1
ATOM 589 C C . THR A 1 77 ? -0.667 -7.152 -2.711 1 98.5 77 THR A C 1
ATOM 591 O O . THR A 1 77 ? -0.253 -7.16 -1.55 1 98.5 77 THR A O 1
ATOM 594 N N . GLY A 1 78 ? -0.6 -8.164 -3.566 1 98.38 78 GLY A N 1
ATOM 595 C CA . GLY A 1 78 ? 0.195 -9.328 -3.197 1 98.38 78 GLY A CA 1
ATOM 596 C C . GLY A 1 78 ? 1.652 -8.992 -2.938 1 98.38 78 GLY A C 1
ATOM 597 O O . GLY A 1 78 ? 2.254 -9.508 -1.994 1 98.38 78 GLY A O 1
ATOM 598 N N . MET A 1 79 ? 2.217 -8.125 -3.742 1 98.19 79 MET A N 1
ATOM 599 C CA . MET A 1 79 ? 3.611 -7.738 -3.557 1 98.19 79 MET A CA 1
ATOM 600 C C . MET A 1 79 ? 3.779 -6.898 -2.295 1 98.19 79 MET A C 1
ATOM 602 O O . MET A 1 79 ? 4.82 -6.957 -1.639 1 98.19 79 MET A O 1
ATOM 606 N N . ALA A 1 80 ? 2.74 -6.102 -2.008 1 98.75 80 ALA A N 1
ATOM 607 C CA . ALA A 1 80 ? 2.814 -5.379 -0.74 1 98.75 80 ALA A CA 1
ATOM 608 C C . ALA A 1 80 ? 2.898 -6.344 0.438 1 98.75 80 ALA A C 1
ATOM 610 O O . ALA A 1 80 ? 3.621 -6.094 1.405 1 98.75 80 ALA A O 1
ATOM 611 N N . ALA A 1 81 ? 2.18 -7.406 0.39 1 98.75 81 ALA A N 1
ATOM 612 C CA . ALA A 1 81 ? 2.238 -8.445 1.416 1 98.75 81 ALA A CA 1
ATOM 613 C C . ALA A 1 81 ? 3.613 -9.102 1.451 1 98.75 81 ALA A C 1
ATOM 615 O O . ALA A 1 81 ? 4.223 -9.234 2.518 1 98.75 81 ALA A O 1
ATOM 616 N N . VAL A 1 82 ? 4.125 -9.492 0.296 1 98.62 82 VAL A N 1
ATOM 617 C CA . VAL A 1 82 ? 5.414 -10.172 0.185 1 98.62 82 VAL A CA 1
ATOM 618 C C . VAL A 1 82 ? 6.523 -9.25 0.692 1 98.62 82 VAL A C 1
ATOM 620 O O . VAL A 1 82 ? 7.352 -9.664 1.509 1 98.62 82 VAL A O 1
ATOM 623 N N . SER A 1 83 ? 6.559 -8.031 0.203 1 98.5 83 SER A N 1
ATOM 624 C CA . SER A 1 83 ? 7.629 -7.105 0.559 1 98.5 83 SER A CA 1
ATOM 625 C C . SER A 1 83 ? 7.613 -6.793 2.051 1 98.5 83 SER A C 1
ATOM 627 O O . SER A 1 83 ? 8.672 -6.695 2.68 1 98.5 83 SER A O 1
ATOM 629 N N . ALA A 1 84 ? 6.414 -6.609 2.613 1 98.5 84 ALA A N 1
ATOM 630 C CA . ALA A 1 84 ? 6.324 -6.348 4.047 1 98.5 84 ALA A CA 1
ATOM 631 C C . ALA A 1 84 ? 6.953 -7.48 4.852 1 98.5 84 ALA A C 1
ATOM 633 O O . ALA A 1 84 ? 7.609 -7.238 5.867 1 98.5 84 ALA A O 1
ATOM 634 N N . CYS A 1 85 ? 6.727 -8.688 4.43 1 98.44 85 CYS A N 1
ATOM 635 C CA . CYS A 1 85 ? 7.285 -9.844 5.125 1 98.44 85 CYS A CA 1
ATOM 636 C C . CYS A 1 85 ? 8.805 -9.852 5.031 1 98.44 85 CYS A C 1
ATOM 638 O O . CYS A 1 85 ? 9.492 -10.148 6.012 1 98.44 85 CYS A O 1
ATOM 640 N N . PHE A 1 86 ? 9.359 -9.531 3.879 1 98.5 86 PHE A N 1
ATOM 641 C CA . PHE A 1 86 ? 10.805 -9.492 3.717 1 98.5 86 PHE A CA 1
ATOM 642 C C . PHE A 1 86 ? 11.414 -8.344 4.516 1 98.5 86 PHE A C 1
ATOM 644 O O . PHE A 1 86 ? 12.531 -8.453 5.016 1 98.5 86 PHE A O 1
ATOM 651 N N . MET A 1 87 ? 10.664 -7.273 4.695 1 98.31 87 MET A N 1
ATOM 652 C CA . MET A 1 87 ? 11.203 -6.055 5.289 1 98.31 87 MET A CA 1
ATOM 653 C C . MET A 1 87 ? 11.258 -6.168 6.809 1 98.31 87 MET A C 1
ATOM 655 O O . MET A 1 87 ? 11.688 -5.234 7.492 1 98.31 87 MET A O 1
ATOM 659 N N . ILE A 1 88 ? 10.891 -7.328 7.355 1 97.75 88 ILE A N 1
ATOM 660 C CA . ILE A 1 88 ? 11.148 -7.562 8.773 1 97.75 88 ILE A CA 1
ATOM 661 C C . ILE A 1 88 ? 12.625 -7.883 8.977 1 97.75 88 ILE A C 1
ATOM 663 O O . ILE A 1 88 ? 13.125 -7.855 10.109 1 97.75 88 ILE A O 1
ATOM 667 N N . LEU A 1 89 ? 13.375 -8.25 7.879 1 98 89 LEU A N 1
ATOM 668 C CA . LEU A 1 89 ? 14.797 -8.586 7.922 1 98 89 LEU A CA 1
ATOM 669 C C . LEU A 1 89 ? 15.648 -7.324 8.047 1 98 89 LEU A C 1
ATOM 671 O O . LEU A 1 89 ? 15.156 -6.215 7.848 1 98 89 LEU A O 1
ATOM 675 N N . SER A 1 90 ? 16.906 -7.5 8.375 1 97.81 90 SER A N 1
ATOM 676 C CA . SER A 1 90 ? 17.859 -6.402 8.547 1 97.81 90 SER A CA 1
ATOM 677 C C . SER A 1 90 ? 19.109 -6.625 7.719 1 97.81 90 SER A C 1
ATOM 679 O O . SER A 1 90 ? 19.391 -7.742 7.273 1 97.81 90 SER A O 1
ATOM 681 N N . ALA A 1 91 ? 19.859 -5.488 7.562 1 98.06 91 ALA A N 1
ATOM 682 C CA . ALA A 1 91 ? 21.172 -5.602 6.914 1 98.06 91 ALA A CA 1
ATOM 683 C C . ALA A 1 91 ? 22 -6.703 7.559 1 98.06 91 ALA A C 1
ATOM 685 O O . ALA A 1 91 ? 22.062 -6.812 8.781 1 98.06 91 ALA A O 1
ATOM 686 N N . GLY A 1 92 ? 22.641 -7.543 6.691 1 97.94 92 GLY A N 1
ATOM 687 C CA . GLY A 1 92 ? 23.453 -8.648 7.184 1 97.94 92 GLY A CA 1
ATOM 688 C C . GLY A 1 92 ? 22.734 -9.977 7.172 1 97.94 92 GLY A C 1
ATOM 689 O O . GLY A 1 92 ? 23.359 -11.031 7.223 1 97.94 92 GLY A O 1
ATOM 690 N N . ASP A 1 93 ? 21.359 -9.977 7.059 1 98.38 93 ASP A N 1
ATOM 691 C CA . ASP A 1 93 ? 20.578 -11.211 7.047 1 98.38 93 ASP A CA 1
ATOM 692 C C . ASP A 1 93 ? 20.656 -11.898 5.688 1 98.38 93 ASP A C 1
ATOM 694 O O . ASP A 1 93 ? 20.922 -11.25 4.672 1 98.38 93 ASP A O 1
ATOM 698 N N . HIS A 1 94 ? 20.453 -13.227 5.699 1 98.69 94 HIS A N 1
ATOM 699 C CA . HIS A 1 94 ? 20.484 -14.078 4.512 1 98.69 94 HIS A CA 1
ATOM 700 C C . HIS A 1 94 ? 19.188 -14.859 4.355 1 98.69 94 HIS A C 1
ATOM 702 O O . HIS A 1 94 ? 18.609 -15.32 5.344 1 98.69 94 HIS A O 1
ATOM 708 N N . ILE A 1 95 ? 18.688 -14.961 3.119 1 98.69 95 ILE A N 1
ATOM 709 C CA . ILE A 1 95 ? 17.469 -15.672 2.775 1 98.69 95 ILE A CA 1
ATOM 710 C C . ILE A 1 95 ? 17.797 -16.875 1.89 1 98.69 95 ILE A C 1
ATOM 712 O O . ILE A 1 95 ? 18.547 -16.75 0.919 1 98.69 95 ILE A O 1
ATOM 716 N N . VAL A 1 96 ? 17.297 -18.031 2.219 1 98.81 96 VAL A N 1
ATOM 717 C CA . VAL A 1 96 ? 17.219 -19.141 1.273 1 98.81 96 VAL A CA 1
ATOM 718 C C . VAL A 1 96 ? 15.828 -19.172 0.634 1 98.81 96 VAL A C 1
ATOM 720 O O . VAL A 1 96 ? 14.812 -19.219 1.336 1 98.81 96 VAL A O 1
ATOM 723 N N . ILE A 1 97 ? 15.727 -19.141 -0.664 1 98.25 97 ILE A N 1
ATOM 724 C CA . ILE A 1 97 ? 14.445 -18.922 -1.332 1 98.25 97 ILE A CA 1
ATOM 725 C C . ILE A 1 97 ? 14.312 -19.875 -2.514 1 98.25 97 ILE A C 1
ATOM 727 O O . ILE A 1 97 ? 15.297 -20.156 -3.205 1 98.25 97 ILE A O 1
ATOM 731 N N . THR A 1 98 ? 13.109 -20.391 -2.701 1 97 98 THR A N 1
ATOM 732 C CA . THR A 1 98 ? 12.844 -21.297 -3.816 1 97 98 THR A CA 1
ATOM 733 C C . THR A 1 98 ? 13.18 -20.625 -5.145 1 97 98 THR A C 1
ATOM 735 O O . THR A 1 98 ? 12.875 -19.438 -5.344 1 97 98 THR A O 1
ATOM 738 N N . GLU A 1 99 ? 13.805 -21.297 -6.023 1 93.56 99 GLU A N 1
ATOM 739 C CA . GLU A 1 99 ? 14.297 -20.703 -7.258 1 93.56 99 GLU A CA 1
ATOM 740 C C . GLU A 1 99 ? 13.156 -20.391 -8.219 1 93.56 99 GLU A C 1
ATOM 742 O O . GLU A 1 99 ? 13.234 -19.453 -9.008 1 93.56 99 GLU A O 1
ATOM 747 N N . ASP A 1 100 ? 12.094 -21.203 -8.242 1 91.31 100 ASP A N 1
ATOM 748 C CA . ASP A 1 100 ? 10.93 -20.969 -9.086 1 91.31 100 ASP A CA 1
ATOM 749 C C . ASP A 1 100 ? 9.914 -20.078 -8.375 1 91.31 100 ASP A C 1
ATOM 751 O O . ASP A 1 100 ? 8.766 -20.469 -8.172 1 91.31 100 ASP A O 1
ATOM 755 N N . VAL A 1 101 ? 10.375 -18.922 -8.102 1 92 101 VAL A N 1
ATOM 756 C CA . VAL A 1 101 ? 9.547 -17.969 -7.355 1 92 101 VAL A CA 1
ATOM 757 C C . VAL A 1 101 ? 8.883 -17 -8.32 1 92 101 VAL A C 1
ATOM 759 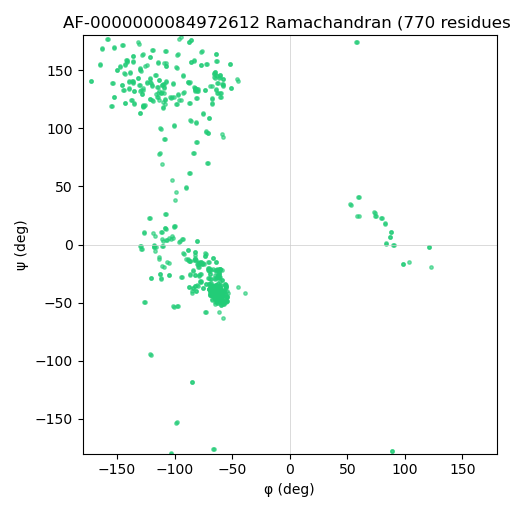O O . VAL A 1 101 ? 9.352 -16.812 -9.445 1 92 101 VAL A O 1
ATOM 762 N N . TYR A 1 102 ? 7.727 -16.484 -7.938 1 92.62 102 TYR A N 1
ATOM 763 C CA . TYR A 1 102 ? 7.027 -15.438 -8.688 1 92.62 102 TYR A CA 1
ATOM 764 C C . TYR A 1 102 ? 7.992 -14.344 -9.125 1 92.62 102 TYR A C 1
ATOM 766 O O . TYR A 1 102 ? 8.891 -13.961 -8.375 1 92.62 102 TYR A O 1
ATOM 774 N N . GLY A 1 103 ? 7.824 -13.828 -10.352 1 91.75 103 GLY A N 1
ATOM 775 C CA . GLY A 1 103 ? 8.727 -12.852 -10.945 1 91.75 103 GLY A CA 1
ATOM 776 C C . GLY A 1 103 ? 8.859 -11.586 -10.109 1 91.75 103 GLY A C 1
ATOM 777 O O . GLY A 1 103 ? 9.945 -11.008 -10.031 1 91.75 103 GLY A O 1
ATOM 778 N N . GLY A 1 104 ? 7.727 -11.078 -9.57 1 93.88 104 GLY A N 1
ATOM 779 C CA . GLY A 1 104 ? 7.777 -9.898 -8.719 1 93.88 104 GLY A CA 1
ATOM 780 C C . GLY A 1 104 ? 8.602 -10.109 -7.461 1 93.88 104 GLY A C 1
ATOM 781 O O . GLY A 1 104 ? 9.312 -9.203 -7.023 1 93.88 104 GLY A O 1
ATOM 782 N N . THR A 1 105 ? 8.516 -11.289 -6.887 1 96.62 105 THR A N 1
ATOM 783 C CA . THR A 1 105 ? 9.328 -11.625 -5.727 1 96.62 105 THR A CA 1
ATOM 784 C C . THR A 1 105 ? 10.805 -11.711 -6.105 1 96.62 105 THR A C 1
ATOM 786 O O . THR A 1 105 ? 11.672 -11.234 -5.375 1 96.62 105 THR A O 1
ATOM 789 N N . TYR A 1 106 ? 11.062 -12.352 -7.242 1 95 106 TYR A N 1
ATOM 790 C CA . TYR A 1 106 ? 12.422 -12.43 -7.754 1 95 106 TYR A CA 1
ATOM 791 C C . TYR A 1 106 ? 13.047 -11.047 -7.883 1 95 106 TYR A C 1
ATOM 793 O O . TYR A 1 106 ? 14.164 -10.82 -7.422 1 95 106 TYR A O 1
ATOM 801 N N . ARG A 1 107 ? 12.336 -10.156 -8.484 1 94.88 107 ARG A N 1
ATOM 802 C CA . ARG A 1 107 ? 12.812 -8.789 -8.656 1 94.88 107 ARG A CA 1
ATOM 803 C C . ARG A 1 107 ? 13.094 -8.125 -7.316 1 94.88 107 ARG A C 1
ATOM 805 O O . ARG A 1 107 ? 14.109 -7.441 -7.156 1 94.88 107 ARG A O 1
ATOM 812 N N . PHE A 1 108 ? 12.211 -8.281 -6.391 1 97.75 108 PHE A N 1
ATOM 813 C CA . PHE A 1 108 ? 12.359 -7.664 -5.082 1 97.75 108 PHE A CA 1
ATOM 814 C C . PHE A 1 108 ? 13.609 -8.172 -4.379 1 97.75 108 PHE A C 1
ATOM 816 O O . PHE A 1 108 ? 14.383 -7.379 -3.832 1 97.75 108 PHE A O 1
ATOM 823 N N . VAL A 1 109 ? 13.859 -9.422 -4.457 1 97.5 109 VAL A N 1
ATOM 824 C CA . VAL A 1 109 ? 14.938 -10.07 -3.719 1 97.5 109 VAL A CA 1
ATOM 825 C C . VAL A 1 109 ? 16.281 -9.789 -4.402 1 97.5 109 VAL A C 1
ATOM 827 O O . VAL A 1 109 ? 17.297 -9.641 -3.732 1 97.5 109 VAL A O 1
ATOM 830 N N . THR A 1 110 ? 16.297 -9.648 -5.727 1 96.56 110 THR A N 1
ATOM 831 C CA . THR A 1 110 ? 17.547 -9.539 -6.449 1 96.56 110 THR A CA 1
ATOM 832 C C . THR A 1 110 ? 17.938 -8.078 -6.652 1 96.56 110 THR A C 1
ATOM 834 O O . THR A 1 110 ? 19.109 -7.742 -6.742 1 96.56 110 THR A O 1
ATOM 837 N N . LYS A 1 111 ? 16.875 -7.203 -6.707 1 96.69 111 LYS A N 1
ATOM 838 C CA . LYS A 1 111 ? 17.172 -5.824 -7.094 1 96.69 111 LYS A CA 1
ATOM 839 C C . LYS A 1 111 ? 16.953 -4.867 -5.93 1 96.69 111 LYS A C 1
ATOM 841 O O . LYS A 1 111 ? 17.562 -3.793 -5.875 1 96.69 111 LYS A O 1
ATOM 846 N N . VAL A 1 112 ? 16.109 -5.203 -4.973 1 97.69 112 VAL A N 1
ATOM 847 C CA . VAL A 1 112 ? 15.758 -4.277 -3.9 1 97.69 112 VAL A CA 1
ATOM 848 C C . VAL A 1 112 ? 16.531 -4.629 -2.637 1 97.69 112 VAL A C 1
ATOM 850 O O . VAL A 1 112 ? 17.281 -3.793 -2.105 1 97.69 112 VAL A O 1
ATOM 853 N N . LEU A 1 113 ? 16.484 -5.832 -2.188 1 98.25 113 LEU A N 1
ATOM 854 C CA . LEU A 1 113 ? 17 -6.227 -0.881 1 98.25 113 LEU A CA 1
ATOM 855 C C . LEU A 1 113 ? 18.516 -6.039 -0.816 1 98.25 113 LEU A C 1
ATOM 857 O O . LEU A 1 113 ? 19.047 -5.625 0.214 1 98.25 113 LEU A O 1
ATOM 861 N N . PRO A 1 114 ? 19.281 -6.348 -1.94 1 97.62 114 PRO A N 1
ATOM 862 C CA . PRO A 1 114 ? 20.734 -6.168 -1.861 1 97.62 114 PRO A CA 1
ATOM 863 C C . PRO A 1 114 ? 21.141 -4.719 -1.59 1 97.62 114 PRO A C 1
ATOM 865 O O . PRO A 1 114 ? 22.172 -4.465 -0.953 1 97.62 114 PRO A O 1
ATOM 868 N N . ARG A 1 115 ? 20.359 -3.75 -1.992 1 97.06 115 ARG A N 1
ATOM 869 C CA . ARG A 1 115 ? 20.625 -2.34 -1.72 1 97.06 115 ARG A CA 1
ATOM 870 C C . ARG A 1 115 ? 20.641 -2.066 -0.22 1 97.06 115 ARG A C 1
ATOM 872 O O . ARG A 1 115 ? 21.203 -1.071 0.229 1 97.06 115 ARG A O 1
ATOM 879 N N . TYR A 1 116 ? 20.031 -2.941 0.532 1 97.69 116 TYR A N 1
ATOM 880 C CA . TYR A 1 116 ? 19.875 -2.744 1.97 1 97.69 116 TYR A CA 1
ATOM 881 C C . TYR A 1 116 ? 20.719 -3.748 2.748 1 97.69 116 TYR A C 1
ATOM 883 O O . TYR A 1 116 ? 20.484 -3.973 3.938 1 97.69 116 TYR A O 1
ATOM 891 N N . GLY A 1 117 ? 21.609 -4.484 2.082 1 97.56 117 GLY A N 1
ATOM 892 C CA . GLY A 1 117 ? 22.562 -5.371 2.723 1 97.56 117 GLY A CA 1
ATOM 893 C C . GLY A 1 117 ? 21.984 -6.727 3.072 1 97.56 117 GLY A C 1
ATOM 894 O O . GLY A 1 117 ? 22.484 -7.422 3.955 1 97.56 117 GLY A O 1
ATOM 895 N N . ILE A 1 118 ? 20.859 -7.137 2.49 1 98.38 118 ILE A N 1
ATOM 896 C CA . ILE A 1 118 ? 20.25 -8.445 2.682 1 98.38 118 ILE A CA 1
ATOM 897 C C . ILE A 1 118 ? 20.578 -9.352 1.49 1 98.38 118 ILE A C 1
ATOM 899 O O . ILE A 1 118 ? 20.375 -8.961 0.338 1 98.38 118 ILE A O 1
ATOM 903 N N . THR A 1 119 ? 21.109 -10.5 1.784 1 98.44 119 THR A N 1
ATOM 904 C CA . THR A 1 119 ? 21.578 -11.383 0.712 1 98.44 119 THR A CA 1
ATOM 905 C C . THR A 1 119 ? 20.641 -12.586 0.563 1 98.44 119 THR A C 1
ATOM 907 O O . THR A 1 119 ? 19.75 -12.789 1.39 1 98.44 119 THR A O 1
ATOM 910 N N . HIS A 1 120 ? 20.797 -13.305 -0.562 1 98.56 120 HIS A N 1
ATOM 911 C CA . HIS A 1 120 ? 19.875 -14.406 -0.836 1 98.56 120 HIS A CA 1
ATOM 912 C C . HIS A 1 120 ? 20.578 -15.531 -1.588 1 98.56 120 HIS A C 1
ATOM 914 O O . HIS A 1 120 ? 21.625 -15.32 -2.184 1 98.56 120 HIS A O 1
ATOM 920 N N . THR A 1 121 ? 20.094 -16.734 -1.434 1 98.44 121 THR A N 1
ATOM 921 C CA . THR A 1 121 ? 20.469 -17.906 -2.23 1 98.44 121 THR A CA 1
ATOM 922 C C . THR A 1 121 ? 19.219 -18.578 -2.803 1 98.44 121 THR A C 1
ATOM 924 O O . THR A 1 121 ? 18.344 -19.016 -2.055 1 98.44 121 THR A O 1
ATOM 927 N N . PHE A 1 122 ? 19.141 -18.641 -4.121 1 96.94 122 PHE A N 1
ATOM 928 C CA . PHE A 1 122 ? 18.078 -19.391 -4.793 1 96.94 122 PHE A CA 1
ATOM 929 C C . PHE A 1 122 ? 18.422 -20.875 -4.855 1 96.94 122 PHE A C 1
ATOM 931 O O . PHE A 1 122 ? 19.547 -21.25 -5.184 1 96.94 122 PHE A O 1
ATOM 938 N N . VAL A 1 123 ? 17.438 -21.688 -4.531 1 97.31 123 VAL A N 1
ATOM 939 C CA . VAL A 1 123 ? 17.656 -23.125 -4.477 1 97.31 123 VAL A CA 1
ATOM 940 C C . VAL A 1 123 ? 16.453 -23.859 -5.09 1 97.31 123 VAL A C 1
ATOM 942 O O . VAL A 1 123 ? 15.336 -23.359 -5.066 1 97.31 123 VAL A O 1
ATOM 945 N N . ASP A 1 124 ? 16.719 -24.984 -5.688 1 96.69 124 ASP A N 1
ATOM 946 C CA . ASP A 1 124 ? 15.633 -25.906 -6.062 1 96.69 124 ASP A CA 1
ATOM 947 C C . ASP A 1 124 ? 15.008 -26.547 -4.832 1 96.69 124 ASP A C 1
ATOM 949 O O . ASP A 1 124 ? 15.586 -27.469 -4.246 1 96.69 124 ASP A O 1
ATOM 953 N N . PHE A 1 125 ? 13.82 -26.172 -4.5 1 97.69 125 PHE A N 1
ATOM 954 C CA . PHE A 1 125 ? 13.203 -26.609 -3.248 1 97.69 125 PHE A CA 1
ATOM 955 C C . PHE A 1 125 ? 12.586 -28 -3.396 1 97.69 125 PHE A C 1
ATOM 957 O O . PHE A 1 125 ? 12.125 -28.578 -2.416 1 97.69 125 PHE A O 1
ATOM 964 N N . THR A 1 126 ? 12.594 -28.5 -4.625 1 96.81 126 THR A N 1
ATOM 965 C CA . THR A 1 126 ? 12.188 -29.891 -4.77 1 96.81 126 THR A CA 1
ATOM 966 C C . THR A 1 126 ? 13.281 -30.828 -4.266 1 96.81 126 THR A C 1
ATOM 968 O O . THR A 1 126 ? 13.047 -32.031 -4.09 1 96.81 126 THR A O 1
ATOM 971 N N . ASP A 1 127 ? 14.438 -30.312 -3.99 1 97.38 127 ASP A N 1
ATOM 972 C CA . ASP A 1 127 ? 15.586 -31.016 -3.449 1 97.38 127 ASP A CA 1
ATOM 973 C C . ASP A 1 127 ? 15.898 -30.562 -2.025 1 97.38 127 ASP A C 1
ATOM 975 O O . ASP A 1 127 ? 16.672 -29.625 -1.824 1 97.38 127 ASP A O 1
ATOM 979 N N . THR A 1 128 ? 15.445 -31.375 -1.129 1 97.06 128 THR A N 1
ATOM 980 C CA . THR A 1 128 ? 15.562 -31 0.276 1 97.06 128 THR A CA 1
ATOM 981 C C . THR A 1 128 ? 17.031 -30.891 0.682 1 97.06 128 THR A C 1
ATOM 983 O O . THR A 1 128 ? 17.391 -30.047 1.51 1 97.06 128 THR A O 1
ATOM 986 N N . GLU A 1 129 ? 17.859 -31.734 0.136 1 97.75 129 GLU A N 1
ATOM 987 C CA . GLU A 1 129 ? 19.281 -31.672 0.458 1 97.75 129 GLU A CA 1
ATOM 988 C C . GLU A 1 129 ? 19.922 -30.375 -0.019 1 97.75 129 GLU A C 1
ATOM 990 O O . GLU A 1 129 ? 20.797 -29.828 0.642 1 97.75 129 GLU A O 1
ATOM 995 N N . ALA A 1 130 ? 19.484 -29.906 -1.14 1 98.12 130 ALA A N 1
ATOM 996 C CA . ALA A 1 130 ? 19.969 -28.625 -1.651 1 98.12 130 ALA A CA 1
ATOM 997 C C . ALA A 1 130 ? 19.562 -27.484 -0.734 1 98.12 130 ALA A C 1
ATOM 999 O O . ALA A 1 130 ? 20.328 -26.547 -0.524 1 98.12 130 ALA A O 1
ATOM 1000 N N . VAL A 1 131 ? 18.375 -27.547 -0.195 1 98.5 131 VAL A N 1
ATOM 1001 C CA . VAL A 1 131 ? 17.891 -26.547 0.744 1 98.5 131 VAL A CA 1
ATOM 1002 C C . VAL A 1 131 ? 18.781 -26.531 1.991 1 98.5 131 VAL A C 1
ATOM 1004 O O . VAL A 1 131 ? 19.219 -25.484 2.439 1 98.5 131 VAL A O 1
ATOM 1007 N N . LYS A 1 132 ? 19.047 -27.688 2.486 1 98.19 132 LYS A N 1
ATOM 1008 C CA . LYS A 1 132 ? 19.875 -27.828 3.682 1 98.19 132 LYS A CA 1
ATOM 1009 C C . LYS A 1 132 ? 21.266 -27.25 3.455 1 98.19 132 LYS A C 1
ATOM 1011 O O . LYS A 1 132 ? 21.797 -26.531 4.312 1 98.19 132 LYS A O 1
ATOM 1016 N N . ALA A 1 133 ? 21.797 -27.516 2.299 1 98.44 133 ALA A N 1
ATOM 1017 C CA . ALA A 1 133 ? 23.156 -27.109 1.972 1 98.44 133 ALA A CA 1
ATOM 1018 C C . ALA A 1 133 ? 23.25 -25.594 1.807 1 98.44 133 ALA A C 1
ATOM 1020 O O . ALA A 1 133 ? 24.328 -25.016 1.926 1 98.44 133 ALA A O 1
ATOM 1021 N N . ALA A 1 134 ? 22.141 -24.938 1.559 1 98.5 134 ALA A N 1
ATOM 1022 C CA . ALA A 1 134 ? 22.125 -23.5 1.266 1 98.5 134 ALA A CA 1
ATOM 1023 C C . ALA A 1 134 ? 22.047 -22.672 2.547 1 98.5 134 ALA A C 1
ATOM 1025 O O . ALA A 1 134 ? 22.297 -21.469 2.537 1 98.5 134 ALA A O 1
ATOM 1026 N N . VAL A 1 135 ? 21.719 -23.297 3.648 1 98.44 135 VAL A N 1
ATOM 1027 C CA . VAL A 1 135 ? 21.578 -22.578 4.914 1 98.44 135 VAL A CA 1
ATOM 1028 C C . VAL A 1 135 ? 22.953 -22.188 5.445 1 98.44 135 VAL A C 1
ATOM 1030 O O . VAL A 1 135 ? 23.891 -22.969 5.391 1 98.44 135 VAL A O 1
ATOM 1033 N N . ARG A 1 136 ? 23.031 -20.953 5.836 1 97.88 136 ARG A N 1
ATOM 1034 C CA . ARG A 1 136 ? 24.219 -20.359 6.426 1 97.88 136 ARG A CA 1
ATOM 1035 C C . ARG A 1 136 ? 23.938 -19.859 7.84 1 97.88 136 ARG A C 1
ATOM 1037 O O . ARG A 1 136 ? 22.781 -19.781 8.258 1 97.88 136 ARG A O 1
ATOM 1044 N N . PRO A 1 137 ? 25.047 -19.531 8.602 1 97.19 137 PRO A N 1
ATOM 1045 C CA . PRO A 1 137 ? 24.828 -19.031 9.961 1 97.19 137 PRO A CA 1
ATOM 1046 C C . PRO A 1 137 ? 23.969 -17.766 10 1 97.19 137 PRO A C 1
ATOM 1048 O O . PRO A 1 137 ? 23.234 -17.547 10.961 1 97.19 137 PRO A O 1
ATOM 1051 N N . GLU A 1 138 ? 24.062 -16.953 8.945 1 97.69 138 GLU A N 1
ATOM 1052 C CA . GLU A 1 138 ? 23.328 -15.688 8.93 1 97.69 138 GLU A CA 1
ATOM 1053 C C . GLU A 1 138 ? 21.969 -15.836 8.273 1 97.69 138 GLU A C 1
ATOM 1055 O O . GLU A 1 138 ? 21.25 -14.859 8.086 1 97.69 138 GLU A O 1
ATOM 1060 N N . THR A 1 139 ? 21.578 -17.125 7.895 1 98.56 139 THR A N 1
ATOM 1061 C CA . THR A 1 139 ? 20.266 -17.344 7.312 1 98.56 139 THR A CA 1
ATOM 1062 C C . THR A 1 139 ? 19.172 -17.094 8.352 1 98.56 139 THR A C 1
ATOM 1064 O O . THR A 1 139 ? 19.156 -17.75 9.398 1 98.56 139 THR A O 1
ATOM 1067 N N . LYS A 1 140 ? 18.312 -16.172 8 1 98.5 140 LYS A N 1
ATOM 1068 C CA . LYS A 1 140 ? 17.234 -15.828 8.93 1 98.5 140 LYS A CA 1
ATOM 1069 C C . LYS A 1 140 ? 15.875 -16.281 8.398 1 98.5 140 LYS A C 1
ATOM 1071 O O . LYS A 1 140 ? 14.906 -16.375 9.156 1 98.5 140 LYS A O 1
ATOM 1076 N N . LEU A 1 141 ? 15.797 -16.547 7.098 1 98.69 141 LEU A N 1
ATOM 1077 C CA . LEU A 1 141 ? 14.508 -16.828 6.473 1 98.69 141 LEU A CA 1
ATOM 1078 C C . LEU A 1 141 ? 14.648 -17.875 5.375 1 98.69 141 LEU A C 1
ATOM 1080 O O . LEU A 1 141 ? 15.586 -17.828 4.582 1 98.69 141 LEU A O 1
ATOM 1084 N N . ILE A 1 142 ? 13.789 -18.844 5.383 1 98.88 142 ILE A N 1
ATOM 1085 C CA . ILE A 1 142 ? 13.547 -19.75 4.266 1 98.88 142 ILE A CA 1
ATOM 1086 C C . ILE A 1 142 ? 12.172 -19.484 3.66 1 98.88 142 ILE A C 1
ATOM 1088 O O . ILE A 1 142 ? 11.148 -19.625 4.336 1 98.88 142 ILE A O 1
ATOM 1092 N N . TYR A 1 143 ? 12.156 -19.094 2.402 1 98.75 143 TYR A N 1
ATOM 1093 C CA . TYR A 1 143 ? 10.938 -18.656 1.722 1 98.75 143 TYR A CA 1
ATOM 1094 C C . TYR A 1 143 ? 10.484 -19.688 0.699 1 98.75 143 TYR A C 1
ATOM 1096 O O . TYR A 1 143 ? 11.211 -19.984 -0.248 1 98.75 143 TYR A O 1
ATOM 1104 N N . MET A 1 144 ? 9.188 -20.125 0.843 1 98.44 144 MET A N 1
ATOM 1105 C CA . MET A 1 144 ? 8.648 -21.188 0.003 1 98.44 144 MET A CA 1
ATOM 1106 C C . MET A 1 144 ? 7.5 -20.688 -0.858 1 98.44 144 MET A C 1
ATOM 1108 O O . MET A 1 144 ? 6.754 -19.797 -0.441 1 98.44 144 MET A O 1
ATOM 1112 N N . GLU A 1 145 ? 7.387 -21.188 -1.999 1 97.56 145 GLU A N 1
ATOM 1113 C CA . GLU A 1 145 ? 6.227 -21.141 -2.885 1 97.56 145 GLU A CA 1
ATOM 1114 C C . GLU A 1 145 ? 5.875 -22.531 -3.408 1 97.56 145 GLU A C 1
ATOM 1116 O O . GLU A 1 145 ? 6.648 -23.125 -4.164 1 97.56 145 GLU A O 1
ATOM 1121 N N . THR A 1 146 ? 4.738 -23.094 -3.029 1 97.94 146 THR A N 1
ATOM 1122 C CA . THR A 1 146 ? 4.383 -24.453 -3.416 1 97.94 146 THR A CA 1
ATOM 1123 C C . THR A 1 146 ? 2.867 -24.625 -3.451 1 97.94 146 THR A C 1
ATOM 1125 O O . THR A 1 146 ? 2.182 -24.344 -2.467 1 97.94 146 THR A O 1
ATOM 1128 N N . PRO A 1 147 ? 2.346 -25.109 -4.582 1 97.56 147 PRO A N 1
ATOM 1129 C CA . PRO A 1 147 ? 3.068 -25.297 -5.84 1 97.56 147 PRO A CA 1
ATOM 1130 C C . PRO A 1 147 ? 3.693 -24 -6.363 1 97.56 147 PRO A C 1
ATOM 1132 O O . PRO A 1 147 ? 3.129 -22.922 -6.184 1 97.56 147 PRO A O 1
ATOM 1135 N N . SER A 1 148 ? 4.855 -24.172 -6.906 1 95.06 148 SER A N 1
ATOM 1136 C CA . SER A 1 148 ? 5.555 -22.984 -7.395 1 95.06 148 SER A CA 1
ATOM 1137 C C . SER A 1 148 ? 5.07 -22.594 -8.789 1 95.06 148 SER A C 1
ATOM 1139 O O . SER A 1 148 ? 4.418 -23.375 -9.469 1 95.06 148 SER A O 1
ATOM 1141 N N . ASN A 1 149 ? 5.234 -21.375 -9.188 1 90.12 149 ASN A N 1
ATOM 1142 C CA . ASN A 1 149 ? 4.871 -20.781 -10.469 1 90.12 149 ASN A CA 1
ATOM 1143 C C . ASN A 1 149 ? 6.09 -20.609 -11.375 1 90.12 149 ASN A C 1
ATOM 1145 O O . ASN A 1 149 ? 7.129 -20.109 -10.938 1 90.12 149 ASN A O 1
ATOM 1149 N N . PRO A 1 150 ? 6.078 -21.094 -12.523 1 90.75 150 PRO A N 1
ATOM 1150 C CA . PRO A 1 150 ? 4.91 -21.609 -13.25 1 90.75 150 PRO A CA 1
ATOM 1151 C C . PRO A 1 150 ? 4.953 -23.109 -13.438 1 90.75 150 PRO A C 1
ATOM 1153 O O . PRO A 1 150 ? 4.031 -23.688 -14.023 1 90.75 150 PRO A O 1
ATOM 1156 N N . THR A 1 151 ? 5.949 -23.781 -13 1 90.94 151 THR A N 1
ATOM 1157 C CA . THR A 1 151 ? 6.105 -25.188 -13.344 1 90.94 151 THR A CA 1
ATOM 1158 C C . THR A 1 151 ? 5.535 -26.078 -12.242 1 90.94 151 THR A C 1
ATOM 1160 O O . THR A 1 151 ? 5.684 -27.297 -12.289 1 90.94 151 THR A O 1
ATOM 1163 N N . LEU A 1 152 ? 4.988 -25.438 -11.25 1 96.62 152 LEU A N 1
ATOM 1164 C CA . LEU A 1 152 ? 4.242 -26.125 -10.195 1 96.62 152 LEU A CA 1
ATOM 1165 C C . LEU A 1 152 ? 5.129 -27.125 -9.469 1 96.62 152 LEU A C 1
ATOM 1167 O O . LEU A 1 152 ? 4.715 -28.266 -9.227 1 96.62 152 LEU A O 1
ATOM 1171 N N . GLY A 1 153 ? 6.352 -26.719 -9.219 1 96.44 153 GLY A N 1
ATOM 1172 C CA . GLY A 1 153 ? 7.211 -27.516 -8.359 1 96.44 153 GLY A CA 1
ATOM 1173 C C . GLY A 1 153 ? 6.664 -27.672 -6.961 1 96.44 153 GLY A C 1
ATOM 1174 O O . GLY A 1 153 ? 6.031 -26.766 -6.422 1 96.44 153 GLY A O 1
ATOM 1175 N N . ILE A 1 154 ? 6.895 -28.891 -6.406 1 98.25 154 ILE A N 1
ATOM 1176 C CA . ILE A 1 154 ? 6.344 -29.203 -5.09 1 98.25 154 ILE A CA 1
ATOM 1177 C C . ILE A 1 154 ? 7.469 -29.25 -4.059 1 98.25 154 ILE A C 1
ATOM 1179 O O . ILE A 1 154 ? 8.422 -30.016 -4.215 1 98.25 154 ILE A O 1
ATOM 1183 N N . THR A 1 155 ? 7.359 -28.438 -3.082 1 98.5 155 THR A N 1
ATOM 1184 C CA . THR A 1 155 ? 8.25 -28.438 -1.931 1 98.5 155 THR A CA 1
ATOM 1185 C C . THR A 1 155 ? 7.707 -29.328 -0.817 1 98.5 155 THR A C 1
ATOM 1187 O O . THR A 1 155 ? 6.52 -29.266 -0.496 1 98.5 155 THR A O 1
ATOM 1190 N N . ASP A 1 156 ? 8.562 -30.203 -0.275 1 98.62 156 ASP A N 1
ATOM 1191 C CA . ASP A 1 156 ? 8.211 -30.891 0.963 1 98.62 156 ASP A CA 1
ATOM 1192 C C . ASP A 1 156 ? 8.242 -29.938 2.152 1 98.62 156 ASP A C 1
ATOM 1194 O O . ASP A 1 156 ? 9.289 -29.75 2.77 1 98.62 156 ASP A O 1
ATOM 1198 N N . ILE A 1 157 ? 7.082 -29.406 2.504 1 98.75 157 ILE A N 1
ATOM 1199 C CA . ILE A 1 157 ? 6.973 -28.344 3.492 1 98.75 157 ILE A CA 1
ATOM 1200 C C . ILE A 1 157 ? 7.516 -28.828 4.836 1 98.75 157 ILE A C 1
ATOM 1202 O O . ILE A 1 157 ? 8.297 -28.125 5.484 1 98.75 157 ILE A O 1
ATOM 1206 N N . ARG A 1 158 ? 7.168 -30.016 5.285 1 98.44 158 ARG A N 1
ATOM 1207 C CA . ARG A 1 158 ? 7.59 -30.562 6.574 1 98.44 158 ARG A CA 1
ATOM 1208 C C . ARG A 1 158 ? 9.109 -30.703 6.641 1 98.44 158 ARG A C 1
ATOM 1210 O O . ARG A 1 158 ? 9.719 -30.406 7.664 1 98.44 158 ARG A O 1
ATOM 1217 N N . ALA A 1 159 ? 9.664 -31.172 5.555 1 98.38 159 ALA A N 1
ATOM 1218 C CA . ALA A 1 159 ? 11.117 -31.328 5.512 1 98.38 159 ALA A CA 1
ATOM 1219 C C . ALA A 1 159 ? 11.82 -29.984 5.652 1 98.38 159 ALA A C 1
ATOM 1221 O O . ALA A 1 159 ? 12.828 -29.875 6.352 1 98.38 159 ALA A O 1
ATOM 1222 N N . VAL A 1 160 ? 11.328 -28.969 4.961 1 98.56 160 VAL A N 1
ATOM 1223 C CA . VAL A 1 160 ? 11.93 -27.641 5.012 1 98.56 160 VAL A CA 1
ATOM 1224 C C . VAL A 1 160 ? 11.773 -27.062 6.414 1 98.56 160 VAL A C 1
ATOM 1226 O O . VAL A 1 160 ? 12.68 -26.391 6.918 1 98.56 160 VAL A O 1
ATOM 1229 N N . ILE A 1 161 ? 10.641 -27.25 7.07 1 98.38 161 ILE A N 1
ATOM 1230 C CA . ILE A 1 161 ? 10.398 -26.781 8.422 1 98.38 161 ILE A CA 1
ATOM 1231 C C . ILE A 1 161 ? 11.43 -27.391 9.375 1 98.38 161 ILE A C 1
ATOM 1233 O O . ILE A 1 161 ? 11.961 -26.688 10.25 1 98.38 161 ILE A O 1
ATOM 1237 N N . GLU A 1 162 ? 11.695 -28.656 9.227 1 98.25 162 GLU A N 1
ATOM 1238 C CA . GLU A 1 162 ? 12.68 -29.328 10.07 1 98.25 162 GLU A CA 1
ATOM 1239 C C . GLU A 1 162 ? 14.062 -28.688 9.906 1 98.25 162 GLU A C 1
ATOM 1241 O O . GLU A 1 162 ? 14.766 -28.469 10.891 1 98.25 162 GLU A O 1
ATOM 1246 N N . ILE A 1 163 ? 14.422 -28.422 8.664 1 98.25 163 ILE A N 1
ATOM 1247 C CA . ILE A 1 163 ? 15.695 -27.766 8.375 1 98.25 163 ILE A CA 1
ATOM 1248 C C . ILE A 1 163 ? 15.734 -26.406 9.047 1 98.25 163 ILE A C 1
ATOM 1250 O O . ILE A 1 163 ? 16.734 -26.031 9.68 1 98.25 163 ILE A O 1
ATOM 1254 N N . ALA A 1 164 ? 14.68 -25.594 8.898 1 98.38 164 ALA A N 1
ATOM 1255 C CA . ALA A 1 164 ? 14.609 -24.25 9.461 1 98.38 164 ALA A CA 1
ATOM 1256 C C . ALA A 1 164 ? 14.75 -24.281 10.977 1 98.38 164 ALA A C 1
ATOM 1258 O O . ALA A 1 164 ? 15.484 -23.469 11.555 1 98.38 164 ALA A O 1
ATOM 1259 N N . LYS A 1 165 ? 14.086 -25.188 11.648 1 96.94 165 LYS A N 1
ATOM 1260 C CA . LYS A 1 165 ? 14.109 -25.312 13.109 1 96.94 165 LYS A CA 1
ATOM 1261 C C . LYS A 1 165 ? 15.523 -25.625 13.602 1 96.94 165 LYS A C 1
ATOM 1263 O O . LYS A 1 165 ? 15.953 -25.094 14.633 1 96.94 165 LYS A O 1
ATOM 1268 N N . GLN A 1 166 ? 16.172 -26.453 12.883 1 96.75 166 GLN A N 1
ATOM 1269 C CA . GLN A 1 166 ? 17.516 -26.859 13.258 1 96.75 166 GLN A CA 1
ATOM 1270 C C . GLN A 1 166 ? 18.469 -25.672 13.219 1 96.75 166 GLN A C 1
ATOM 1272 O O . GLN A 1 166 ? 19.469 -25.641 13.938 1 96.75 166 GLN A O 1
ATOM 1277 N N . HIS A 1 167 ? 18.141 -24.672 12.484 1 96.31 167 HIS A N 1
ATOM 1278 C CA . HIS A 1 167 ? 19.078 -23.578 12.273 1 96.31 167 HIS A CA 1
ATOM 1279 C C . HIS A 1 167 ? 18.516 -22.266 12.82 1 96.31 167 HIS A C 1
ATOM 1281 O O . HIS A 1 167 ? 19.141 -21.203 12.68 1 96.31 167 HIS A O 1
ATOM 1287 N N . GLY A 1 168 ? 17.312 -22.281 13.352 1 96.44 168 GLY A N 1
ATOM 1288 C CA . GLY A 1 168 ? 16.703 -21.109 13.961 1 96.44 168 GLY A CA 1
ATOM 1289 C C . GLY A 1 168 ? 16.234 -20.094 12.945 1 96.44 168 GLY A C 1
ATOM 1290 O O . GLY A 1 168 ? 16.234 -18.891 13.219 1 96.44 168 GLY A O 1
ATOM 1291 N N . ALA A 1 169 ? 15.938 -20.531 11.703 1 98.19 169 ALA A N 1
ATOM 1292 C CA . ALA A 1 169 ? 15.445 -19.641 10.648 1 98.19 169 ALA A CA 1
ATOM 1293 C C . ALA A 1 169 ? 13.914 -19.625 10.617 1 98.19 169 ALA A C 1
ATOM 1295 O O . ALA A 1 169 ? 13.266 -20.625 10.938 1 98.19 169 ALA A O 1
ATOM 1296 N N . LEU A 1 170 ? 13.336 -18.484 10.281 1 98.44 170 LEU A N 1
ATOM 1297 C CA . LEU A 1 170 ? 11.898 -18.391 10.031 1 98.44 170 LEU A CA 1
ATOM 1298 C C . LEU A 1 170 ? 11.531 -19.047 8.711 1 98.44 170 LEU A C 1
ATOM 1300 O O . LEU A 1 170 ? 12.375 -19.203 7.828 1 98.44 170 LEU A O 1
ATOM 1304 N N . THR A 1 171 ? 10.281 -19.484 8.594 1 98.75 171 THR A N 1
ATOM 1305 C CA . THR A 1 171 ? 9.742 -20.016 7.344 1 98.75 171 THR A CA 1
ATOM 1306 C C . THR A 1 171 ? 8.523 -19.219 6.895 1 98.75 171 THR A C 1
ATOM 1308 O O . THR A 1 171 ? 7.594 -19 7.676 1 98.75 171 THR A O 1
ATOM 1311 N N . PHE A 1 172 ? 8.562 -18.719 5.699 1 98.81 172 PHE A N 1
ATOM 1312 C CA . PHE A 1 172 ? 7.43 -18.078 5.039 1 98.81 172 PHE A CA 1
ATOM 1313 C C . PHE A 1 172 ? 6.965 -18.891 3.84 1 98.81 172 PHE A C 1
ATOM 1315 O O . PHE A 1 172 ? 7.781 -19.5 3.139 1 98.81 172 PHE A O 1
ATOM 1322 N N . LEU A 1 173 ? 5.691 -18.969 3.617 1 98.81 173 LEU A N 1
ATOM 1323 C CA . LEU A 1 173 ? 5.156 -19.734 2.49 1 98.81 173 LEU A CA 1
ATOM 1324 C C . LEU A 1 173 ? 4.062 -18.938 1.777 1 98.81 173 LEU A C 1
ATOM 1326 O O . LEU A 1 173 ? 3.107 -18.484 2.408 1 98.81 173 LEU A O 1
ATOM 1330 N N . ASP A 1 174 ? 4.238 -18.688 0.517 1 98.62 174 ASP A N 1
ATOM 1331 C CA . ASP A 1 174 ? 3.189 -18.156 -0.351 1 98.62 174 ASP A CA 1
ATOM 1332 C C . ASP A 1 174 ? 2.172 -19.234 -0.703 1 98.62 174 ASP A C 1
ATOM 1334 O O . ASP A 1 174 ? 2.473 -20.156 -1.473 1 98.62 174 ASP A O 1
ATOM 1338 N N . ASN A 1 175 ? 0.979 -19.109 -0.229 1 98.62 175 ASN A N 1
ATOM 1339 C CA . ASN A 1 175 ? -0.066 -20.125 -0.363 1 98.62 175 ASN A CA 1
ATOM 1340 C C . ASN A 1 175 ? -1.142 -19.688 -1.354 1 98.62 175 ASN A C 1
ATOM 1342 O O . ASN A 1 175 ? -2.285 -20.141 -1.274 1 98.62 175 ASN A O 1
ATOM 1346 N N . THR A 1 176 ? -0.779 -18.844 -2.281 1 98.31 176 THR A N 1
ATOM 1347 C CA . THR A 1 176 ? -1.695 -18.219 -3.234 1 98.31 176 THR A CA 1
ATOM 1348 C C . THR A 1 176 ? -2.414 -19.281 -4.059 1 98.31 176 THR A C 1
ATOM 1350 O O . THR A 1 176 ? -3.621 -19.188 -4.285 1 98.31 176 THR A O 1
ATOM 1353 N N . PHE A 1 177 ? -1.724 -20.344 -4.473 1 97.88 177 PHE A N 1
ATOM 1354 C CA . PHE A 1 177 ? -2.262 -21.312 -5.434 1 97.88 177 PHE A CA 1
ATOM 1355 C C . PHE A 1 177 ? -3.252 -22.25 -4.758 1 97.88 177 PHE A C 1
ATOM 1357 O O . PHE A 1 177 ? -4.211 -22.703 -5.387 1 97.88 177 PHE A O 1
ATOM 1364 N N . MET A 1 178 ? -3.035 -22.562 -3.469 1 98.12 178 MET A N 1
ATOM 1365 C CA . MET A 1 178 ? -3.854 -23.594 -2.832 1 98.12 178 MET A CA 1
ATOM 1366 C C . MET A 1 178 ? -4.879 -22.969 -1.891 1 98.12 178 MET A C 1
ATOM 1368 O O . MET A 1 178 ? -5.832 -23.625 -1.479 1 98.12 178 MET A O 1
ATOM 1372 N N . THR A 1 179 ? -4.672 -21.656 -1.529 1 97 179 THR A N 1
ATOM 1373 C CA . THR A 1 179 ? -5.57 -20.953 -0.62 1 97 179 THR A CA 1
ATOM 1374 C C . THR A 1 179 ? -5.656 -21.672 0.722 1 97 179 THR A C 1
ATOM 1376 O O . THR A 1 179 ? -5.07 -22.75 0.895 1 97 179 THR A O 1
ATOM 1379 N N . PRO A 1 180 ? -6.359 -21.062 1.684 1 96.69 180 PRO A N 1
ATOM 1380 C CA . PRO A 1 180 ? -6.543 -21.734 2.975 1 96.69 180 PRO A CA 1
ATOM 1381 C C . PRO A 1 180 ? -7.398 -23 2.871 1 96.69 180 PRO A C 1
ATOM 1383 O O . PRO A 1 180 ? -7.445 -23.797 3.811 1 96.69 180 PRO A O 1
ATOM 1386 N N . LEU A 1 181 ? -8.039 -23.219 1.794 1 94.69 181 LEU A N 1
ATOM 1387 C CA . LEU A 1 181 ? -8.992 -24.312 1.629 1 94.69 181 LEU A CA 1
ATOM 1388 C C . LEU A 1 181 ? -8.273 -25.656 1.616 1 94.69 181 LEU A C 1
ATOM 1390 O O . LEU A 1 181 ? -8.75 -26.625 2.211 1 94.69 181 LEU A O 1
ATOM 1394 N N . HIS A 1 182 ? -7.102 -25.656 0.937 1 97.38 182 HIS A N 1
ATOM 1395 C CA . HIS A 1 182 ? -6.637 -26.984 0.564 1 97.38 182 HIS A CA 1
ATOM 1396 C C . HIS A 1 182 ? -5.188 -27.203 0.989 1 97.38 182 HIS A C 1
ATOM 1398 O O . HIS A 1 182 ? -4.629 -28.281 0.787 1 97.38 182 HIS A O 1
ATOM 1404 N N . GLN A 1 183 ? -4.555 -26.25 1.524 1 97.75 183 GLN A N 1
ATOM 1405 C CA . GLN A 1 183 ? -3.219 -26.312 2.109 1 97.75 183 GLN A CA 1
ATOM 1406 C C . GLN A 1 183 ? -3.115 -25.422 3.344 1 97.75 183 GLN A C 1
ATOM 1408 O O . GLN A 1 183 ? -3.391 -24.219 3.277 1 97.75 183 GLN A O 1
ATOM 1413 N N . LYS A 1 184 ? -2.779 -26 4.465 1 97.38 184 LYS A N 1
ATOM 1414 C CA . LYS A 1 184 ? -2.734 -25.312 5.75 1 97.38 184 LYS A CA 1
ATOM 1415 C C . LYS A 1 184 ? -1.304 -25.219 6.273 1 97.38 184 LYS A C 1
ATOM 1417 O O . LYS A 1 184 ? -0.935 -25.922 7.219 1 97.38 184 LYS A O 1
ATOM 1422 N N . PRO A 1 185 ? -0.548 -24.281 5.719 1 98.44 185 PRO A N 1
ATOM 1423 C CA . PRO A 1 185 ? 0.881 -24.203 6.027 1 98.44 185 PRO A CA 1
ATOM 1424 C C . PRO A 1 185 ? 1.154 -24 7.516 1 98.44 185 PRO A C 1
ATOM 1426 O O . PRO A 1 185 ? 2.102 -24.562 8.062 1 98.44 185 PRO A O 1
ATOM 1429 N N . LEU A 1 186 ? 0.355 -23.172 8.188 1 98.12 186 LEU A N 1
ATOM 1430 C CA . LEU A 1 186 ? 0.612 -22.891 9.602 1 98.12 186 LEU A CA 1
ATOM 1431 C C . LEU A 1 186 ? 0.473 -24.172 10.43 1 98.12 186 LEU A C 1
ATOM 1433 O O . LEU A 1 186 ? 1.206 -24.359 11.406 1 98.12 186 LEU A O 1
ATOM 1437 N N . GLU A 1 187 ? -0.468 -25.016 10.086 1 96.88 187 GLU A N 1
ATOM 1438 C CA . GLU A 1 187 ? -0.641 -26.297 10.773 1 96.88 187 GLU A CA 1
ATOM 1439 C C . GLU A 1 187 ? 0.558 -27.203 10.547 1 96.88 187 GLU A C 1
ATOM 1441 O O . GLU A 1 187 ? 0.87 -28.062 11.383 1 96.88 187 GLU A O 1
ATOM 1446 N N . LEU A 1 188 ? 1.196 -27.047 9.414 1 97.69 188 LEU A N 1
ATOM 1447 C CA . LEU A 1 188 ? 2.357 -27.875 9.086 1 97.69 188 LEU A CA 1
ATOM 1448 C C . LEU A 1 188 ? 3.615 -27.328 9.75 1 97.69 188 LEU A C 1
ATOM 1450 O O . LEU A 1 188 ? 4.66 -27.984 9.742 1 97.69 188 LEU A O 1
ATOM 1454 N N . GLY A 1 189 ? 3.531 -26.094 10.266 1 97.88 189 GLY A N 1
ATOM 1455 C CA . GLY A 1 189 ? 4.645 -25.562 11.039 1 97.88 189 GLY A CA 1
ATOM 1456 C C . GLY A 1 189 ? 5.215 -24.281 10.453 1 97.88 189 GLY A C 1
ATOM 1457 O O . GLY A 1 189 ? 6.133 -23.688 11.031 1 97.88 189 GLY A O 1
ATOM 1458 N N . VAL A 1 190 ? 4.727 -23.812 9.344 1 98.62 190 VAL A N 1
ATOM 1459 C CA . VAL A 1 190 ? 5.188 -22.578 8.719 1 98.62 190 VAL A CA 1
ATOM 1460 C C . VAL A 1 190 ? 4.898 -21.391 9.641 1 98.62 190 VAL A C 1
ATOM 1462 O O . VAL A 1 190 ? 3.869 -21.359 10.32 1 98.62 190 VAL A O 1
ATOM 1465 N N . ASP A 1 191 ? 5.758 -20.375 9.68 1 98.56 191 ASP A N 1
ATOM 1466 C CA . ASP A 1 191 ? 5.641 -19.266 10.602 1 98.56 191 ASP A CA 1
ATOM 1467 C C . ASP A 1 191 ? 4.707 -18.188 10.047 1 98.56 191 ASP A C 1
ATOM 1469 O O . ASP A 1 191 ? 3.979 -17.531 10.805 1 98.56 191 ASP A O 1
ATOM 1473 N N . VAL A 1 192 ? 4.801 -17.922 8.766 1 98.75 192 VAL A N 1
ATOM 1474 C CA . VAL A 1 192 ? 4.008 -16.875 8.117 1 98.75 192 VAL A CA 1
ATOM 1475 C C . VAL A 1 192 ? 3.451 -17.406 6.801 1 98.75 192 VAL A C 1
ATOM 1477 O O . VAL A 1 192 ? 4.176 -18.016 6.012 1 98.75 192 VAL A O 1
ATOM 1480 N N . VAL A 1 193 ? 2.182 -17.203 6.586 1 98.88 193 VAL A N 1
ATOM 1481 C CA . VAL A 1 193 ? 1.553 -17.531 5.309 1 98.88 193 VAL A CA 1
ATOM 1482 C C . VAL A 1 193 ? 1.196 -16.25 4.562 1 98.88 193 VAL A C 1
ATOM 1484 O O . VAL A 1 193 ? 0.712 -15.289 5.164 1 98.88 193 VAL A O 1
ATOM 1487 N N . ILE A 1 194 ? 1.481 -16.188 3.295 1 98.88 194 ILE A N 1
ATOM 1488 C CA . ILE A 1 194 ? 1.261 -15.031 2.441 1 98.88 194 ILE A CA 1
ATOM 1489 C C . ILE A 1 194 ? 0.324 -15.406 1.294 1 98.88 194 ILE A C 1
ATOM 1491 O O . ILE A 1 194 ? 0.434 -16.5 0.724 1 98.88 194 ILE A O 1
ATOM 1495 N N . HIS A 1 195 ? -0.614 -14.5 0.949 1 98.75 195 HIS A N 1
ATOM 1496 C CA . HIS A 1 195 ? -1.506 -14.672 -0.193 1 98.75 195 HIS A CA 1
ATOM 1497 C C . HIS A 1 195 ? -1.484 -13.445 -1.099 1 98.75 195 HIS A C 1
ATOM 1499 O O . HIS A 1 195 ? -1.64 -12.32 -0.626 1 98.75 195 HIS A O 1
ATOM 1505 N N . SER A 1 196 ? -1.285 -13.672 -2.41 1 98.56 196 SER A N 1
ATOM 1506 C CA . SER A 1 196 ? -1.876 -12.711 -3.334 1 98.56 196 SER A CA 1
ATOM 1507 C C . SER A 1 196 ? -3.391 -12.867 -3.408 1 98.56 196 SER A C 1
ATOM 1509 O O . SER A 1 196 ? -3.896 -13.672 -4.199 1 98.56 196 SER A O 1
ATOM 1511 N N . ALA A 1 197 ? -4.074 -12.047 -2.652 1 98.38 197 ALA A N 1
ATOM 1512 C CA . ALA A 1 197 ? -5.527 -12.18 -2.572 1 98.38 197 ALA A CA 1
ATOM 1513 C C . ALA A 1 197 ? -6.195 -11.695 -3.855 1 98.38 197 ALA A C 1
ATOM 1515 O O . ALA A 1 197 ? -7.391 -11.914 -4.062 1 98.38 197 ALA A O 1
ATOM 1516 N N . THR A 1 198 ? -5.402 -11.078 -4.746 1 97.19 198 THR A N 1
ATOM 1517 C CA . THR A 1 198 ? -5.84 -10.719 -6.094 1 97.19 198 THR A CA 1
ATOM 1518 C C . THR A 1 198 ? -6.355 -11.945 -6.836 1 97.19 198 THR A C 1
ATOM 1520 O O . THR A 1 198 ? -7.258 -11.844 -7.668 1 97.19 198 THR A O 1
ATOM 1523 N N . LYS A 1 199 ? -5.77 -13.086 -6.582 1 97.5 199 LYS A N 1
ATOM 1524 C CA . LYS A 1 199 ? -5.969 -14.312 -7.348 1 97.5 199 LYS A CA 1
ATOM 1525 C C . LYS A 1 199 ? -7.199 -15.07 -6.863 1 97.5 199 LYS A C 1
ATOM 1527 O O . LYS A 1 199 ? -8.312 -14.539 -6.883 1 97.5 199 LYS A O 1
ATOM 1532 N N . PHE A 1 200 ? -7.105 -16.234 -6.383 1 97.19 200 PHE A N 1
ATOM 1533 C CA . PHE A 1 200 ? -8.234 -17.125 -6.117 1 97.19 200 PHE A CA 1
ATOM 1534 C C . PHE A 1 200 ? -9.102 -16.562 -4.992 1 97.19 200 PHE A C 1
ATOM 1536 O O . PHE A 1 200 ? -10.32 -16.75 -4.992 1 97.19 200 PHE A O 1
ATOM 1543 N N . LEU A 1 201 ? -8.523 -15.922 -3.984 1 97.25 201 LEU A N 1
ATOM 1544 C CA . LEU A 1 201 ? -9.305 -15.43 -2.857 1 97.25 201 LEU A CA 1
ATOM 1545 C C . LEU A 1 201 ? -10.297 -14.367 -3.309 1 97.25 201 LEU A C 1
ATOM 1547 O O . LEU A 1 201 ? -11.461 -14.375 -2.889 1 97.25 201 LEU A O 1
ATOM 1551 N N . SER A 1 202 ? -9.852 -13.438 -4.121 1 96.38 202 SER A N 1
ATOM 1552 C CA . SER A 1 202 ? -10.82 -12.523 -4.715 1 96.38 202 SER A CA 1
ATOM 1553 C C . SER A 1 202 ? -11.648 -13.219 -5.785 1 96.38 202 SER A C 1
ATOM 1555 O O . SER A 1 202 ? -12.883 -13.227 -5.719 1 96.38 202 SER A O 1
ATOM 1557 N N . GLY A 1 203 ? -10.906 -13.742 -6.793 1 94.5 203 GLY A N 1
ATOM 1558 C CA . GLY A 1 203 ? -11.523 -14.672 -7.723 1 94.5 203 GLY A CA 1
ATOM 1559 C C . GLY A 1 203 ? -12.273 -13.984 -8.852 1 94.5 203 GLY A C 1
ATOM 1560 O O . GLY A 1 203 ? -12.773 -14.648 -9.766 1 94.5 203 GLY A O 1
ATOM 1561 N N . HIS A 1 204 ? -12.328 -12.617 -8.961 1 92.94 204 HIS A N 1
ATOM 1562 C CA . HIS A 1 204 ? -13.18 -11.969 -9.953 1 92.94 204 HIS A CA 1
ATOM 1563 C C . HIS A 1 204 ? -12.375 -11 -10.812 1 92.94 204 HIS A C 1
ATOM 1565 O O . HIS A 1 204 ? -12.945 -10.156 -11.508 1 92.94 204 HIS A O 1
ATOM 1571 N N . SER A 1 205 ? -11.008 -11.055 -10.688 1 93.12 205 SER A N 1
ATOM 1572 C CA . SER A 1 205 ? -10.125 -10.188 -11.461 1 93.12 205 SER A CA 1
ATOM 1573 C C . SER A 1 205 ? -10.516 -8.727 -11.312 1 93.12 205 SER A C 1
ATOM 1575 O O . SER A 1 205 ? -10.414 -7.949 -12.266 1 93.12 205 SER A O 1
ATOM 1577 N N . ASP A 1 206 ? -10.984 -8.312 -10.18 1 93.44 206 ASP A N 1
ATOM 1578 C CA . ASP A 1 206 ? -11.578 -6.988 -10.031 1 93.44 206 ASP A CA 1
ATOM 1579 C C . ASP A 1 206 ? -10.703 -6.094 -9.148 1 93.44 206 ASP A C 1
ATOM 1581 O O . ASP A 1 206 ? -10.758 -4.867 -9.25 1 93.44 206 ASP A O 1
ATOM 1585 N N . ILE A 1 207 ? -9.969 -6.641 -8.227 1 95.69 207 ILE A N 1
ATOM 1586 C CA . ILE A 1 207 ? -9.125 -5.852 -7.336 1 95.69 207 ILE A CA 1
ATOM 1587 C C . ILE A 1 207 ? -7.758 -6.512 -7.195 1 95.69 207 ILE A C 1
ATOM 1589 O O . ILE A 1 207 ? -7.582 -7.672 -7.57 1 95.69 207 ILE A O 1
ATOM 1593 N N . VAL A 1 208 ? -6.805 -5.758 -6.742 1 97.75 208 VAL A N 1
ATOM 1594 C CA . VAL A 1 208 ? -5.535 -6.297 -6.258 1 97.75 208 VAL A CA 1
ATOM 1595 C C . VAL A 1 208 ? -5.473 -6.184 -4.738 1 97.75 208 VAL A C 1
ATOM 1597 O O . VAL A 1 208 ? -5.961 -5.211 -4.16 1 97.75 208 VAL A O 1
ATOM 1600 N N . ALA A 1 209 ? -4.957 -7.152 -4.098 1 98.62 209 ALA A N 1
ATOM 1601 C CA . ALA A 1 209 ? -4.871 -7.215 -2.639 1 98.62 209 ALA A CA 1
ATOM 1602 C C . ALA A 1 209 ? -3.891 -8.297 -2.195 1 98.62 209 ALA A C 1
ATOM 1604 O O . ALA A 1 209 ? -3.592 -9.219 -2.953 1 98.62 209 ALA A O 1
ATOM 1605 N N . GLY A 1 210 ? -3.35 -8.156 -1.049 1 98.81 210 GLY A N 1
ATOM 1606 C CA . GLY A 1 210 ? -2.531 -9.164 -0.389 1 98.81 210 GLY A CA 1
ATOM 1607 C C . GLY A 1 210 ? -2.953 -9.43 1.044 1 98.81 210 GLY A C 1
ATOM 1608 O O . GLY A 1 210 ? -3.486 -8.547 1.714 1 98.81 210 GLY A O 1
ATOM 1609 N N . LEU A 1 211 ? -2.76 -10.602 1.518 1 98.88 211 LEU A N 1
ATOM 1610 C CA . LEU A 1 211 ? -3.043 -10.984 2.898 1 98.88 211 LEU A CA 1
ATOM 1611 C C . LEU A 1 211 ? -1.868 -11.734 3.506 1 98.88 211 LEU A C 1
ATOM 1613 O O . LEU A 1 211 ? -1.199 -12.508 2.818 1 98.88 211 LEU A O 1
ATOM 1617 N N . VAL A 1 212 ? -1.595 -11.531 4.754 1 98.88 212 VAL A N 1
ATOM 1618 C CA . VAL A 1 212 ? -0.566 -12.227 5.52 1 98.88 212 VAL A CA 1
ATOM 1619 C C . VAL A 1 212 ? -1.156 -12.734 6.832 1 98.88 212 VAL A C 1
ATOM 1621 O O . VAL A 1 212 ? -1.977 -12.055 7.457 1 98.88 212 VAL A O 1
ATOM 1624 N N . VAL A 1 213 ? -0.851 -13.898 7.23 1 98.75 213 VAL A N 1
ATOM 1625 C CA . VAL A 1 213 ? -1.262 -14.453 8.516 1 98.75 213 VAL A CA 1
ATOM 1626 C C . VAL A 1 213 ? -0.042 -14.984 9.266 1 98.75 213 VAL A C 1
ATOM 1628 O O . VAL A 1 213 ? 0.817 -15.641 8.68 1 98.75 213 VAL A O 1
ATOM 1631 N N . THR A 1 214 ? 0.095 -14.68 10.484 1 98.44 214 THR A N 1
ATOM 1632 C CA . THR A 1 214 ? 1.203 -15.141 11.32 1 98.44 214 THR A CA 1
ATOM 1633 C C . THR A 1 214 ? 0.731 -16.188 12.32 1 98.44 214 THR A C 1
ATOM 1635 O O . THR A 1 214 ? -0.438 -16.203 12.711 1 98.44 214 THR A O 1
ATOM 1638 N N . LYS A 1 215 ? 1.691 -16.984 12.75 1 93.94 215 LYS A N 1
ATOM 1639 C CA . LYS A 1 215 ? 1.409 -18.062 13.695 1 93.94 215 LYS A CA 1
ATOM 1640 C C . LYS A 1 215 ? 1.366 -17.547 15.125 1 93.94 215 LYS A C 1
ATOM 1642 O O . LYS A 1 215 ? 0.608 -18.062 15.953 1 93.94 215 LYS A O 1
ATOM 1647 N N . ASP A 1 216 ? 2.211 -16.594 15.414 1 93 216 ASP A N 1
ATOM 1648 C CA . ASP A 1 216 ? 2.258 -16.156 16.797 1 93 216 ASP A CA 1
ATOM 1649 C C . ASP A 1 216 ? 2.209 -14.625 16.906 1 93 216 ASP A C 1
ATOM 1651 O O . ASP A 1 216 ? 2.322 -13.93 15.891 1 93 216 ASP A O 1
ATOM 1655 N N . GLU A 1 217 ? 2.127 -14.133 18.109 1 94.31 217 GLU A N 1
ATOM 1656 C CA . GLU A 1 217 ? 1.873 -12.727 18.391 1 94.31 217 GLU A CA 1
ATOM 1657 C C . GLU A 1 217 ? 3.115 -11.883 18.141 1 94.31 217 GLU A C 1
ATOM 1659 O O . GLU A 1 217 ? 3.014 -10.742 17.672 1 94.31 217 GLU A O 1
ATOM 1664 N N . ALA A 1 218 ? 4.242 -12.414 18.469 1 96.25 218 ALA A N 1
ATOM 1665 C CA . ALA A 1 218 ? 5.477 -11.648 18.312 1 96.25 218 ALA A CA 1
ATOM 1666 C C . ALA A 1 218 ? 5.73 -11.32 16.844 1 96.25 218 ALA A C 1
ATOM 1668 O O . ALA A 1 218 ? 6.039 -10.172 16.5 1 96.25 218 ALA A O 1
ATOM 1669 N N . LEU A 1 219 ? 5.613 -12.352 15.984 1 96.81 219 LEU A N 1
ATOM 1670 C CA . LEU A 1 219 ? 5.766 -12.125 14.547 1 96.81 219 LEU A CA 1
ATOM 1671 C C . LEU A 1 219 ? 4.676 -11.195 14.023 1 96.81 219 LEU A C 1
ATOM 1673 O O . LEU A 1 219 ? 4.918 -10.391 13.125 1 96.81 219 LEU A O 1
ATOM 1677 N N . GLY A 1 220 ? 3.494 -11.344 14.586 1 97.75 220 GLY A N 1
ATOM 1678 C CA . GLY A 1 220 ? 2.416 -10.43 14.242 1 97.75 220 GLY A CA 1
ATOM 1679 C C . GLY A 1 220 ? 2.754 -8.977 14.508 1 97.75 220 GLY A C 1
ATOM 1680 O O . GLY A 1 220 ? 2.441 -8.102 13.703 1 97.75 220 GLY A O 1
ATOM 1681 N N . ASN A 1 221 ? 3.35 -8.727 15.656 1 97.88 221 ASN A N 1
ATOM 1682 C CA . ASN A 1 221 ? 3.746 -7.371 16 1 97.88 221 ASN A CA 1
ATOM 1683 C C . ASN A 1 221 ? 4.781 -6.82 15.031 1 97.88 221 ASN A C 1
ATOM 1685 O O . ASN A 1 221 ? 4.742 -5.641 14.672 1 97.88 221 ASN A O 1
ATOM 1689 N N . GLU A 1 222 ? 5.719 -7.656 14.594 1 97.62 222 GLU A N 1
ATOM 1690 C CA . GLU A 1 222 ? 6.738 -7.234 13.633 1 97.62 222 GLU A CA 1
ATOM 1691 C C . GLU A 1 222 ? 6.113 -6.883 12.289 1 97.62 222 GLU A C 1
ATOM 1693 O O . GLU A 1 222 ? 6.461 -5.867 11.688 1 97.62 222 GLU A O 1
ATOM 1698 N N . ILE A 1 223 ? 5.184 -7.75 11.82 1 98.31 223 ILE A N 1
ATOM 1699 C CA . ILE A 1 223 ? 4.535 -7.512 10.531 1 98.31 223 ILE A CA 1
ATOM 1700 C C . ILE A 1 223 ? 3.684 -6.246 10.609 1 98.31 223 ILE A C 1
ATOM 1702 O O . ILE A 1 223 ? 3.652 -5.453 9.672 1 98.31 223 ILE A O 1
ATOM 1706 N N . TYR A 1 224 ? 3.016 -6.086 11.734 1 98.19 224 TYR A N 1
ATOM 1707 C CA . TYR A 1 224 ? 2.207 -4.887 11.922 1 98.19 224 TYR A CA 1
ATOM 1708 C C . TYR A 1 224 ? 3.07 -3.631 11.867 1 98.19 224 TYR A C 1
ATOM 1710 O O . TYR A 1 224 ? 2.688 -2.631 11.258 1 98.19 224 TYR A O 1
ATOM 1718 N N . PHE A 1 225 ? 4.16 -3.689 12.578 1 97.94 225 PHE A N 1
ATOM 1719 C CA . PHE A 1 225 ? 5.07 -2.551 12.594 1 97.94 225 PHE A CA 1
ATOM 1720 C C . PHE A 1 225 ? 5.48 -2.164 11.172 1 97.94 225 PHE A C 1
ATOM 1722 O O . PHE A 1 225 ? 5.477 -0.983 10.82 1 97.94 225 PHE A O 1
ATOM 1729 N N . VAL A 1 226 ? 5.812 -3.141 10.344 1 98.31 226 VAL A N 1
ATOM 1730 C CA . VAL A 1 226 ? 6.215 -2.889 8.969 1 98.31 226 VAL A CA 1
ATOM 1731 C C . VAL A 1 226 ? 5.023 -2.363 8.164 1 98.31 226 VAL A C 1
ATOM 1733 O O . VAL A 1 226 ? 5.145 -1.378 7.434 1 98.31 226 VAL A O 1
ATOM 1736 N N . GLN A 1 227 ? 3.857 -3.012 8.289 1 98.19 227 GLN A N 1
ATOM 1737 C CA . GLN A 1 227 ? 2.66 -2.598 7.562 1 98.19 227 GLN A CA 1
ATOM 1738 C C . GLN A 1 227 ? 2.318 -1.139 7.855 1 98.19 227 GLN A C 1
ATOM 1740 O O . GLN A 1 227 ? 2.062 -0.36 6.934 1 98.19 227 GLN A O 1
ATOM 1745 N N . ASN A 1 228 ? 2.334 -0.833 9.125 1 97.44 228 ASN A N 1
ATOM 1746 C CA . ASN A 1 228 ? 1.966 0.514 9.547 1 97.44 228 ASN A CA 1
ATOM 1747 C C . ASN A 1 228 ? 3.01 1.541 9.117 1 97.44 228 ASN A C 1
ATOM 1749 O O . ASN A 1 228 ? 2.666 2.654 8.719 1 97.44 228 ASN A O 1
ATOM 1753 N N . SER A 1 229 ? 4.258 1.194 9.266 1 97.62 229 SER A N 1
ATOM 1754 C CA . SER A 1 229 ? 5.344 2.119 8.945 1 97.62 229 SER A CA 1
ATOM 1755 C C . SER A 1 229 ? 5.422 2.389 7.449 1 97.62 229 SER A C 1
ATOM 1757 O O . SER A 1 229 ? 5.637 3.529 7.031 1 97.62 229 SER A O 1
ATOM 1759 N N . PHE A 1 230 ? 5.254 1.354 6.672 1 98 230 PHE A N 1
ATOM 1760 C CA . PHE A 1 230 ? 5.324 1.514 5.223 1 98 230 PHE A CA 1
ATOM 1761 C C . PHE A 1 230 ? 3.996 2.012 4.664 1 98 230 PHE A C 1
ATOM 1763 O O . PHE A 1 230 ? 3.951 2.586 3.576 1 98 230 PHE A O 1
ATOM 1770 N N . GLY A 1 231 ? 2.941 1.726 5.363 1 97.94 231 GLY A N 1
ATOM 1771 C CA . GLY A 1 231 ? 1.632 2.254 5.012 1 97.94 231 GLY A CA 1
ATOM 1772 C C . GLY A 1 231 ? 0.972 1.504 3.871 1 97.94 231 GLY A C 1
ATOM 1773 O O . GLY A 1 231 ? 0.15 2.066 3.145 1 97.94 231 GLY A O 1
ATOM 1774 N N . SER A 1 232 ? 1.309 0.265 3.59 1 97.62 232 SER A N 1
ATOM 1775 C CA . SER A 1 232 ? 0.827 -0.465 2.422 1 97.62 232 SER A CA 1
ATOM 1776 C C . SER A 1 232 ? -0.463 -1.217 2.734 1 97.62 232 SER A C 1
ATOM 1778 O O . SER A 1 232 ? -0.594 -2.396 2.402 1 97.62 232 SER A O 1
ATOM 1780 N N . VAL A 1 233 ? -1.44 -0.537 3.342 1 98.12 233 VAL A N 1
ATOM 1781 C CA . VAL A 1 233 ? -2.67 -1.179 3.793 1 98.12 233 VAL A CA 1
ATOM 1782 C C . VAL A 1 233 ? -3.676 -1.233 2.645 1 98.12 233 VAL A C 1
ATOM 1784 O O . VAL A 1 233 ? -3.58 -0.458 1.69 1 98.12 233 VAL A O 1
ATOM 1787 N N . LEU A 1 234 ? -4.594 -2.141 2.736 1 98.31 234 LEU A N 1
ATOM 1788 C CA . LEU A 1 234 ? -5.688 -2.268 1.779 1 98.31 234 LEU A CA 1
ATOM 1789 C C . LEU A 1 234 ? -6.793 -1.261 2.08 1 98.31 234 LEU A C 1
ATOM 1791 O O . LEU A 1 234 ? -7.207 -1.114 3.232 1 98.31 234 LEU A O 1
ATOM 1795 N N . GLY A 1 235 ? -7.234 -0.563 1.065 1 97.5 235 GLY A N 1
ATOM 1796 C CA . GLY A 1 235 ? -8.32 0.39 1.237 1 97.5 235 GLY A CA 1
ATOM 1797 C C . GLY A 1 235 ? -9.625 -0.262 1.652 1 97.5 235 GLY A C 1
ATOM 1798 O O . GLY A 1 235 ? -9.875 -1.426 1.332 1 97.5 235 GLY A O 1
ATOM 1799 N N . VAL A 1 236 ? -10.516 0.504 2.25 1 96.25 236 VAL A N 1
ATOM 1800 C CA . VAL A 1 236 ? -11.742 0.017 2.867 1 96.25 236 VAL A CA 1
ATOM 1801 C C . VAL A 1 236 ? -12.648 -0.595 1.8 1 96.25 236 VAL A C 1
ATOM 1803 O O . VAL A 1 236 ? -13.227 -1.668 2.004 1 96.25 236 VAL A O 1
ATOM 1806 N N . GLN A 1 237 ? -12.797 0.029 0.681 1 95.5 237 GLN A N 1
ATOM 1807 C CA . GLN A 1 237 ? -13.68 -0.454 -0.374 1 95.5 237 GLN A CA 1
ATOM 1808 C C . GLN A 1 237 ? -13.195 -1.788 -0.932 1 95.5 237 GLN A C 1
ATOM 1810 O O . GLN A 1 237 ? -13.992 -2.684 -1.203 1 95.5 237 GLN A O 1
ATOM 1815 N N . ASP A 1 238 ? -11.914 -1.888 -1.107 1 97.44 238 ASP A N 1
ATOM 1816 C CA . ASP A 1 238 ? -11.352 -3.148 -1.576 1 97.44 238 ASP A CA 1
ATOM 1817 C C . ASP A 1 238 ? -11.477 -4.234 -0.51 1 97.44 238 ASP A C 1
ATOM 1819 O O . ASP A 1 238 ? -11.648 -5.414 -0.833 1 97.44 238 ASP A O 1
ATOM 1823 N N . CYS A 1 239 ? -11.375 -3.818 0.802 1 97.56 239 CYS A N 1
ATOM 1824 C CA . CYS A 1 239 ? -11.609 -4.777 1.875 1 97.56 239 CYS A CA 1
ATOM 1825 C C . CYS A 1 239 ? -13.008 -5.371 1.782 1 97.56 239 CYS A C 1
ATOM 1827 O O . CYS A 1 239 ? -13.18 -6.59 1.879 1 97.56 239 CYS A O 1
ATOM 1829 N N . PHE A 1 240 ? -13.969 -4.492 1.617 1 94.5 240 PHE A N 1
ATOM 1830 C CA . PHE A 1 240 ? -15.352 -4.941 1.515 1 94.5 240 PHE A CA 1
ATOM 1831 C C . PHE A 1 240 ? -15.531 -5.879 0.328 1 94.5 240 PHE A C 1
ATOM 1833 O O . PHE A 1 240 ? -16.141 -6.945 0.458 1 94.5 240 PHE A O 1
ATOM 1840 N N . THR A 1 241 ? -14.969 -5.488 -0.839 1 95.88 241 THR A N 1
ATOM 1841 C CA . THR A 1 241 ? -15.062 -6.297 -2.047 1 95.88 241 THR A CA 1
ATOM 1842 C C . THR A 1 241 ? -14.43 -7.672 -1.829 1 95.88 241 THR A C 1
ATOM 1844 O O . THR A 1 241 ? -15 -8.695 -2.219 1 95.88 241 THR A O 1
ATOM 1847 N N . LEU A 1 242 ? -13.281 -7.734 -1.198 1 97.06 242 LEU A N 1
ATOM 1848 C CA . LEU A 1 242 ? -12.57 -8.992 -0.968 1 97.06 242 LEU A CA 1
ATOM 1849 C C . LEU A 1 242 ? -13.367 -9.891 -0.028 1 97.06 242 LEU A C 1
ATOM 1851 O O . LEU A 1 242 ? -13.453 -11.102 -0.249 1 97.06 242 LEU A O 1
ATOM 1855 N N . ILE A 1 243 ? -13.961 -9.297 1.033 1 94.06 243 ILE A N 1
ATOM 1856 C CA . ILE A 1 243 ? -14.781 -10.07 1.963 1 94.06 243 ILE A CA 1
ATOM 1857 C C . ILE A 1 243 ? -15.93 -10.734 1.209 1 94.06 243 ILE A C 1
ATOM 1859 O O . ILE A 1 243 ? -16.203 -11.922 1.404 1 94.06 243 ILE A O 1
ATOM 1863 N N . GLN A 1 244 ? -16.578 -10 0.348 1 91.75 244 GLN A N 1
ATOM 1864 C CA . GLN A 1 244 ? -17.703 -10.539 -0.424 1 91.75 244 GLN A CA 1
ATOM 1865 C C . GLN A 1 244 ? -17.234 -11.656 -1.357 1 91.75 244 GLN A C 1
ATOM 1867 O O . GLN A 1 244 ? -17.891 -12.695 -1.467 1 91.75 244 GLN A O 1
ATOM 1872 N N . ASN A 1 245 ? -16.125 -11.422 -2.004 1 94.06 245 ASN A N 1
ATOM 1873 C CA . ASN A 1 245 ? -15.617 -12.375 -2.975 1 94.06 245 ASN A CA 1
ATOM 1874 C C . ASN A 1 245 ? -15.188 -13.68 -2.305 1 94.06 245 ASN A C 1
ATOM 1876 O O . ASN A 1 245 ? -15.352 -14.758 -2.873 1 94.06 245 ASN A O 1
ATOM 1880 N N . MET A 1 246 ? -14.609 -13.602 -1.121 1 94.12 246 MET A N 1
ATOM 1881 C CA . MET A 1 246 ? -14.102 -14.766 -0.414 1 94.12 246 MET A CA 1
ATOM 1882 C C . MET A 1 246 ? -15.227 -15.742 -0.078 1 94.12 246 MET A C 1
ATOM 1884 O O . MET A 1 246 ? -14.992 -16.938 0.043 1 94.12 246 MET A O 1
ATOM 1888 N N . LYS A 1 247 ? -16.422 -15.242 0.054 1 89.38 247 LYS A N 1
ATOM 1889 C CA . LYS A 1 247 ? -17.562 -16.062 0.475 1 89.38 247 LYS A CA 1
ATOM 1890 C C . LYS A 1 247 ? -17.828 -17.188 -0.521 1 89.38 247 LYS A C 1
ATOM 1892 O O . LYS A 1 247 ? -18.359 -18.234 -0.15 1 89.38 247 LYS A O 1
ATOM 1897 N N . THR A 1 248 ? -17.422 -17.031 -1.798 1 90.69 248 THR A N 1
ATOM 1898 C CA . THR A 1 248 ? -17.703 -18.047 -2.807 1 90.69 248 THR A CA 1
ATOM 1899 C C . THR A 1 248 ? -16.438 -18.828 -3.16 1 90.69 248 THR A C 1
ATOM 1901 O O . THR A 1 248 ? -16.438 -19.641 -4.094 1 90.69 248 THR A O 1
ATOM 1904 N N . THR A 1 249 ? -15.32 -18.562 -2.475 1 94.19 249 THR A N 1
ATOM 1905 C CA . THR A 1 249 ? -14.031 -19.141 -2.846 1 94.19 249 THR A CA 1
ATOM 1906 C C . THR A 1 249 ? -14.109 -20.656 -2.889 1 94.19 249 THR A C 1
ATOM 1908 O O . THR A 1 249 ? -13.594 -21.281 -3.812 1 94.19 249 THR A O 1
ATOM 1911 N N . ALA A 1 250 ? -14.766 -21.25 -1.916 1 93.19 250 ALA A N 1
ATOM 1912 C CA . ALA A 1 250 ? -14.789 -22.703 -1.828 1 93.19 250 ALA A CA 1
ATOM 1913 C C . ALA A 1 250 ? -15.461 -23.328 -3.053 1 93.19 250 ALA A C 1
ATOM 1915 O O . ALA A 1 250 ? -14.922 -24.234 -3.676 1 93.19 250 ALA A O 1
ATOM 1916 N N . VAL A 1 251 ? -16.641 -22.859 -3.477 1 90.81 251 VAL A N 1
ATOM 1917 C CA . VAL A 1 251 ? -17.391 -23.438 -4.59 1 90.81 251 VAL A CA 1
ATOM 1918 C C . VAL A 1 251 ? -16.672 -23.141 -5.902 1 90.81 251 VAL A C 1
ATOM 1920 O O . VAL A 1 251 ? -16.703 -23.953 -6.832 1 90.81 251 VAL A O 1
ATOM 1923 N N . ARG A 1 252 ? -16.109 -21.938 -6.027 1 95.25 252 ARG A N 1
ATOM 1924 C CA . ARG A 1 252 ? -15.375 -21.594 -7.242 1 95.25 252 ARG A CA 1
ATOM 1925 C C . ARG A 1 252 ? -14.133 -22.453 -7.402 1 95.25 252 ARG A C 1
ATOM 1927 O O . ARG A 1 252 ? -13.938 -23.078 -8.445 1 95.25 252 ARG A O 1
ATOM 1934 N N . PHE A 1 253 ? -13.352 -22.516 -6.312 1 96.19 253 PHE A N 1
ATOM 1935 C CA . PHE A 1 253 ? -12.062 -23.203 -6.379 1 96.19 253 PHE A CA 1
ATOM 1936 C C . PHE A 1 253 ? -12.258 -24.688 -6.625 1 96.19 253 PHE A C 1
ATOM 1938 O O . PHE A 1 253 ? -11.516 -25.297 -7.402 1 96.19 253 PHE A O 1
ATOM 1945 N N . ASN A 1 254 ? -13.227 -25.281 -5.98 1 95 254 ASN A N 1
ATOM 1946 C CA . ASN A 1 254 ? -13.477 -26.703 -6.148 1 95 254 ASN A CA 1
ATOM 1947 C C . ASN A 1 254 ? -13.883 -27.047 -7.578 1 95 254 ASN A C 1
ATOM 1949 O O . ASN A 1 254 ? -13.414 -28.031 -8.148 1 95 254 ASN A O 1
ATOM 1953 N N . GLU A 1 255 ? -14.75 -26.203 -8.125 1 93.12 255 GLU A N 1
ATOM 1954 C CA . GLU A 1 255 ? -15.156 -26.406 -9.516 1 93.12 255 GLU A CA 1
ATOM 1955 C C . GLU A 1 255 ? -13.984 -26.203 -10.469 1 93.12 255 GLU A C 1
ATOM 1957 O O . GLU A 1 255 ? -13.766 -27 -11.383 1 93.12 255 GLU A O 1
ATOM 1962 N N . GLU A 1 256 ? -13.211 -25.156 -10.25 1 97.06 256 GLU A N 1
ATOM 1963 C CA . GLU A 1 256 ? -12.039 -24.859 -11.07 1 97.06 256 GLU A CA 1
ATOM 1964 C C . GLU A 1 256 ? -11.023 -26 -11.008 1 97.06 256 GLU A C 1
ATOM 1966 O O . GLU A 1 256 ? -10.438 -26.359 -12.023 1 97.06 256 GLU A O 1
ATOM 1971 N N . SER A 1 257 ? -10.781 -26.531 -9.812 1 97.88 257 SER A N 1
ATOM 1972 C CA . SER A 1 257 ? -9.828 -27.609 -9.617 1 97.88 257 SER A CA 1
ATOM 1973 C C . SER A 1 257 ? -10.289 -28.891 -10.32 1 97.88 257 SER A C 1
ATOM 1975 O O . SER A 1 257 ? -9.477 -29.609 -10.898 1 97.88 257 SER A O 1
ATOM 1977 N N . ARG A 1 258 ? -11.562 -29.172 -10.211 1 96.75 258 ARG A N 1
ATOM 1978 C CA . ARG A 1 258 ? -12.117 -30.344 -10.898 1 96.75 258 ARG A CA 1
ATOM 1979 C C . ARG A 1 258 ? -11.875 -30.25 -12.398 1 96.75 258 ARG A C 1
ATOM 1981 O O . ARG A 1 258 ? -11.422 -31.219 -13.016 1 96.75 258 ARG A O 1
ATOM 1988 N N . VAL A 1 259 ? -12.18 -29.141 -12.977 1 95.75 259 VAL A N 1
ATOM 1989 C CA . VAL A 1 259 ? -12.031 -28.938 -14.414 1 95.75 259 VAL A CA 1
ATOM 1990 C C . VAL A 1 259 ? -10.555 -28.938 -14.789 1 95.75 259 VAL A C 1
ATOM 1992 O O . VAL A 1 259 ? -10.18 -29.438 -15.852 1 95.75 259 VAL A O 1
ATOM 1995 N N . ALA A 1 260 ? -9.695 -28.406 -13.938 1 98.38 260 ALA A N 1
ATOM 1996 C CA . ALA A 1 260 ? -8.258 -28.406 -14.172 1 98.38 260 ALA A CA 1
ATOM 1997 C C . ALA A 1 260 ? -7.734 -29.828 -14.328 1 98.38 260 ALA A C 1
ATOM 1999 O O . ALA A 1 260 ? -6.883 -30.094 -15.188 1 98.38 260 ALA A O 1
ATOM 2000 N N . MET A 1 261 ? -8.203 -30.719 -13.5 1 98.31 261 MET A N 1
ATOM 2001 C CA . MET A 1 261 ? -7.797 -32.125 -13.602 1 98.31 261 MET A CA 1
ATOM 2002 C C . MET A 1 261 ? -8.156 -32.688 -14.969 1 98.31 261 MET A C 1
ATOM 2004 O O . MET A 1 261 ? -7.336 -33.375 -15.594 1 98.31 261 MET A O 1
ATOM 2008 N N . ARG A 1 262 ? -9.305 -32.406 -15.422 1 97.5 262 ARG A N 1
ATOM 2009 C CA . ARG A 1 262 ? -9.766 -32.906 -16.719 1 97.5 262 ARG A CA 1
ATOM 2010 C C . ARG A 1 262 ? -8.898 -32.344 -17.859 1 97.5 262 ARG A C 1
ATOM 2012 O O . ARG A 1 262 ? -8.492 -33.094 -18.75 1 97.5 262 ARG A O 1
ATOM 2019 N N . ILE A 1 263 ? -8.648 -31.109 -17.812 1 97.94 263 ILE A N 1
ATOM 2020 C CA . ILE A 1 263 ? -7.848 -30.453 -18.844 1 97.94 263 ILE A CA 1
ATOM 2021 C C . ILE A 1 263 ? -6.426 -31 -18.812 1 97.94 263 ILE A C 1
ATOM 2023 O O . ILE A 1 263 ? -5.824 -31.25 -19.859 1 97.94 263 ILE A O 1
ATOM 2027 N N . ALA A 1 264 ? -5.867 -31.188 -17.609 1 98.56 264 ALA A N 1
ATOM 2028 C CA . ALA A 1 264 ? -4.523 -31.734 -17.469 1 98.56 264 ALA A CA 1
ATOM 2029 C C . ALA A 1 264 ? -4.434 -33.125 -18.094 1 98.56 264 ALA A C 1
ATOM 2031 O O . ALA A 1 264 ? -3.461 -33.438 -18.781 1 98.56 264 ALA A O 1
ATOM 2032 N N . GLN A 1 265 ? -5.41 -33.938 -17.859 1 98.31 265 GLN A N 1
ATOM 2033 C CA . GLN A 1 265 ? -5.445 -35.281 -18.422 1 98.31 265 GLN A CA 1
ATOM 2034 C C . GLN A 1 265 ? -5.539 -35.219 -19.953 1 98.31 265 GLN A C 1
ATOM 2036 O O . GLN A 1 265 ? -4.844 -35.969 -20.641 1 98.31 265 GLN A O 1
ATOM 2041 N N . PHE A 1 266 ? -6.418 -34.406 -20.422 1 97.81 266 PHE A N 1
ATOM 2042 C CA . PHE A 1 266 ? -6.578 -34.219 -21.859 1 97.81 266 PHE A CA 1
ATOM 2043 C C . PHE A 1 266 ? -5.258 -33.812 -22.516 1 97.81 266 PHE A C 1
ATOM 2045 O O . PHE A 1 266 ? -4.84 -34.406 -23.5 1 97.81 266 PHE A O 1
ATOM 2052 N N . LEU A 1 267 ? -4.562 -32.781 -21.938 1 98.31 267 LEU A N 1
ATOM 2053 C CA . LEU A 1 267 ? -3.305 -32.25 -22.469 1 98.31 267 LEU A CA 1
ATOM 2054 C C . LEU A 1 267 ? -2.209 -33.312 -22.375 1 98.31 267 LEU A C 1
ATOM 2056 O O . LEU A 1 267 ? -1.37 -33.438 -23.281 1 98.31 267 LEU A O 1
ATOM 2060 N N . HIS A 1 268 ? -2.195 -34.062 -21.281 1 97.75 268 HIS A N 1
ATOM 2061 C CA . HIS A 1 268 ? -1.191 -35.094 -21.062 1 97.75 268 HIS A CA 1
ATOM 2062 C C . HIS A 1 268 ? -1.277 -36.188 -22.141 1 97.75 268 HIS A C 1
ATOM 2064 O O . HIS A 1 268 ? -0.264 -36.781 -22.5 1 97.75 268 HIS A O 1
ATOM 2070 N N . ALA A 1 269 ? -2.41 -36.406 -22.672 1 97.31 269 ALA A N 1
ATOM 2071 C CA . ALA A 1 269 ? -2.637 -37.469 -23.641 1 97.31 269 ALA A CA 1
ATOM 2072 C C . ALA A 1 269 ? -2.395 -36.969 -25.062 1 97.31 269 ALA A C 1
ATOM 2074 O O . ALA A 1 269 ? -2.311 -37.781 -26 1 97.31 269 ALA A O 1
ATOM 2075 N N . HIS A 1 270 ? -2.285 -35.75 -25.266 1 96.81 270 HIS A N 1
ATOM 2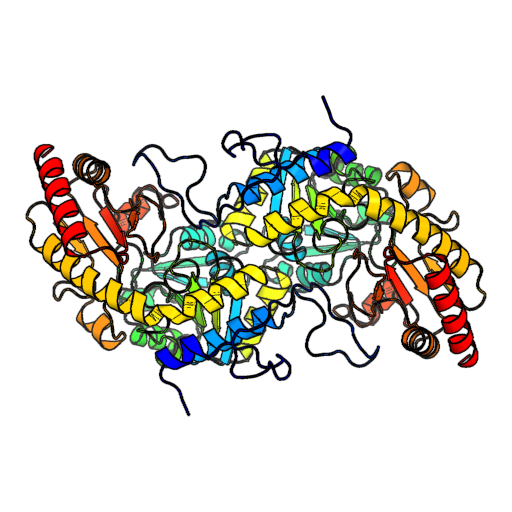076 C CA . HIS A 1 270 ? -2.195 -35.219 -26.609 1 96.81 270 HIS A CA 1
ATOM 2077 C C . HIS A 1 270 ? -0.769 -35.281 -27.141 1 96.81 270 HIS A C 1
ATOM 2079 O O . HIS A 1 270 ? 0.174 -34.844 -26.484 1 96.81 270 HIS A O 1
ATOM 2085 N N . PRO A 1 271 ? -0.541 -35.688 -28.344 1 96.19 271 PRO A N 1
ATOM 2086 C CA . PRO A 1 271 ? 0.801 -35.938 -28.875 1 96.19 271 PRO A CA 1
ATOM 2087 C C . PRO A 1 271 ? 1.612 -34.656 -29.062 1 96.19 271 PRO A C 1
ATOM 2089 O O . PRO A 1 271 ? 2.846 -34.688 -29.031 1 96.19 271 PRO A O 1
ATOM 2092 N N . LEU A 1 272 ? 0.982 -33.5 -29.25 1 96.5 272 LEU A N 1
ATOM 2093 C CA . LEU A 1 272 ? 1.692 -32.25 -29.484 1 96.5 272 LEU A CA 1
ATOM 2094 C C . LEU A 1 272 ? 2.223 -31.672 -28.172 1 96.5 272 LEU A C 1
ATOM 2096 O O . LEU A 1 272 ? 3.088 -30.797 -28.188 1 96.5 272 LEU A O 1
ATOM 2100 N N . VAL A 1 273 ? 1.674 -32.094 -27.094 1 97.69 273 VAL A N 1
ATOM 2101 C CA . VAL A 1 273 ? 2.074 -31.594 -25.781 1 97.69 273 VAL A CA 1
ATOM 2102 C C . VAL A 1 273 ? 3.264 -32.406 -25.25 1 97.69 273 VAL A C 1
ATOM 2104 O O . VAL A 1 273 ? 3.176 -33.625 -25.109 1 97.69 273 VAL A O 1
ATOM 2107 N N . GLU A 1 274 ? 4.344 -31.703 -24.969 1 96.69 274 GLU A N 1
ATOM 2108 C CA . GLU A 1 274 ? 5.574 -32.375 -24.562 1 96.69 274 GLU A CA 1
ATOM 2109 C C . GLU A 1 274 ? 5.547 -32.75 -23.078 1 96.69 274 GLU A C 1
ATOM 2111 O O . GLU A 1 274 ? 6.07 -33.781 -22.688 1 96.69 274 GLU A O 1
ATOM 2116 N N . LYS A 1 275 ? 5.027 -31.875 -22.328 1 96.56 275 LYS A N 1
ATOM 2117 C CA . LYS A 1 275 ? 5.012 -32.062 -20.875 1 96.56 275 LYS A CA 1
ATOM 2118 C C . LYS A 1 275 ? 3.852 -31.281 -20.25 1 96.56 275 LYS A C 1
ATOM 2120 O O . LYS A 1 275 ? 3.48 -30.203 -20.719 1 96.56 275 LYS A O 1
ATOM 2125 N N . VAL A 1 276 ? 3.205 -31.875 -19.312 1 97.88 276 VAL A N 1
ATOM 2126 C CA . VAL A 1 276 ? 2.182 -31.203 -18.5 1 97.88 276 VAL A CA 1
ATOM 2127 C C . VAL A 1 276 ? 2.641 -31.109 -17.047 1 97.88 276 VAL A C 1
ATOM 2129 O O . VAL A 1 276 ? 3.096 -32.094 -16.469 1 97.88 276 VAL A O 1
ATOM 2132 N N . TYR A 1 277 ? 2.623 -29.922 -16.484 1 97.62 277 TYR A N 1
ATOM 2133 C CA . TYR A 1 277 ? 2.91 -29.672 -15.078 1 97.62 277 TYR A CA 1
ATOM 2134 C C . TYR A 1 277 ? 1.621 -29.5 -14.289 1 97.62 277 TYR A C 1
ATOM 2136 O O . TYR A 1 277 ? 1 -28.438 -14.328 1 97.62 277 TYR A O 1
ATOM 2144 N N . TYR A 1 278 ? 1.223 -30.5 -13.57 1 98.38 278 TYR A N 1
ATOM 2145 C CA . TYR A 1 278 ? 0.032 -30.469 -12.727 1 98.38 278 TYR A CA 1
ATOM 2146 C C . TYR A 1 278 ? 0.147 -31.484 -11.594 1 98.38 278 TYR A C 1
ATOM 2148 O O . TYR A 1 278 ? 0.218 -32.688 -11.828 1 98.38 278 TYR A O 1
ATOM 2156 N N . PRO A 1 279 ? 0.111 -30.984 -10.367 1 98.06 279 PRO A N 1
ATOM 2157 C CA . PRO A 1 279 ? 0.392 -31.859 -9.227 1 98.06 279 PRO A CA 1
ATOM 2158 C C . PRO A 1 279 ? -0.645 -32.969 -9.07 1 98.06 279 PRO A C 1
ATOM 2160 O O . PRO A 1 279 ? -0.412 -33.938 -8.336 1 98.06 279 PRO A O 1
ATOM 2163 N N . GLY A 1 280 ? -1.752 -32.844 -9.711 1 97.69 280 GLY A N 1
ATOM 2164 C CA . GLY A 1 280 ? -2.801 -33.844 -9.617 1 97.69 280 GLY A CA 1
ATOM 2165 C C . GLY A 1 280 ? -2.541 -35.062 -10.484 1 97.69 280 GLY A C 1
ATOM 2166 O O . GLY A 1 280 ? -3.18 -36.094 -10.312 1 97.69 280 GLY A O 1
ATOM 2167 N N . LEU A 1 281 ? -1.68 -34.969 -11.438 1 97.88 281 LEU A N 1
ATOM 2168 C CA . LEU A 1 281 ? -1.32 -36.125 -12.289 1 97.88 281 LEU A CA 1
ATOM 2169 C C . LEU A 1 281 ? -0.33 -37.031 -11.586 1 97.88 281 LEU A C 1
ATOM 2171 O O . LEU A 1 281 ? 0.673 -36.562 -11.039 1 97.88 281 LEU A O 1
ATOM 2175 N N . PRO A 1 282 ? -0.552 -38.312 -11.609 1 96.69 282 PRO A N 1
ATOM 2176 C CA . PRO A 1 282 ? 0.378 -39.25 -10.969 1 96.69 282 PRO A CA 1
ATOM 2177 C C . PRO A 1 282 ? 1.785 -39.188 -11.562 1 96.69 282 PRO A C 1
ATOM 2179 O O . PRO A 1 282 ? 2.754 -39.562 -10.906 1 96.69 282 PRO A O 1
ATOM 2182 N N . THR A 1 283 ? 1.925 -38.719 -12.703 1 95.56 283 THR A N 1
ATOM 2183 C CA . THR A 1 283 ? 3.217 -38.594 -13.375 1 95.56 283 THR A CA 1
ATOM 2184 C C . THR A 1 283 ? 4.004 -37.406 -12.852 1 95.56 283 THR A C 1
ATOM 2186 O O . THR A 1 283 ? 5.207 -37.281 -13.102 1 95.56 283 THR A O 1
ATOM 2189 N N . HIS A 1 284 ? 3.404 -36.5 -12.18 1 96.62 284 HIS A N 1
ATOM 2190 C CA . HIS A 1 284 ? 4.113 -35.375 -11.609 1 96.62 284 HIS A CA 1
ATOM 2191 C C . HIS A 1 284 ? 5.113 -35.812 -10.555 1 96.62 284 HIS A C 1
ATOM 2193 O O . HIS A 1 284 ? 4.773 -36.594 -9.664 1 96.62 284 HIS A O 1
ATOM 2199 N N . PRO A 1 285 ? 6.355 -35.281 -10.602 1 96.19 285 PRO A N 1
ATOM 2200 C CA . PRO A 1 285 ? 7.379 -35.719 -9.648 1 96.19 285 PRO A CA 1
ATOM 2201 C C . PRO A 1 285 ? 7 -35.438 -8.203 1 96.19 285 PRO A C 1
ATOM 2203 O O . PRO A 1 285 ? 7.449 -36.125 -7.289 1 96.19 285 PRO A O 1
ATOM 2206 N N . GLY A 1 286 ? 6.195 -34.469 -7.945 1 97.31 286 GLY A N 1
ATOM 2207 C CA . GLY A 1 286 ? 5.812 -34.094 -6.598 1 97.31 286 GLY A CA 1
ATOM 2208 C C . GLY A 1 286 ? 4.461 -34.625 -6.18 1 97.31 286 GLY A C 1
ATOM 2209 O O . GLY A 1 286 ? 3.893 -34.188 -5.176 1 97.31 286 GLY A O 1
ATOM 2210 N N . PHE A 1 287 ? 3.928 -35.625 -6.922 1 97.94 287 PHE A N 1
ATOM 2211 C CA . PHE A 1 287 ? 2.561 -36.094 -6.746 1 97.94 287 PHE A CA 1
ATOM 2212 C C . PHE A 1 287 ? 2.328 -36.562 -5.316 1 97.94 287 PHE A C 1
ATOM 2214 O O . PHE A 1 287 ? 1.406 -36.094 -4.645 1 97.94 287 PHE A O 1
ATOM 2221 N N . GLU A 1 288 ? 3.137 -37.406 -4.781 1 98.06 288 GLU A N 1
ATOM 2222 C CA . GLU A 1 288 ? 2.951 -38 -3.461 1 98.06 288 GLU A CA 1
ATOM 2223 C C . GLU A 1 288 ? 3.119 -36.969 -2.359 1 98.06 288 GLU A C 1
ATOM 2225 O O . GLU A 1 288 ? 2.342 -36.938 -1.404 1 98.06 288 GLU A O 1
ATOM 2230 N N . ILE A 1 289 ? 4.16 -36.125 -2.502 1 98.25 289 ILE A N 1
ATOM 2231 C CA . ILE A 1 289 ? 4.414 -35.094 -1.503 1 98.25 289 ILE A CA 1
ATOM 2232 C C . ILE A 1 289 ? 3.236 -34.125 -1.447 1 98.25 289 ILE A C 1
ATOM 2234 O O . ILE A 1 289 ? 2.766 -33.781 -0.363 1 98.25 289 ILE A O 1
ATOM 2238 N N . HIS A 1 290 ? 2.748 -33.688 -2.627 1 98.44 290 HIS A N 1
ATOM 2239 C CA . HIS A 1 290 ? 1.63 -32.75 -2.684 1 98.44 290 HIS A CA 1
ATOM 2240 C C . HIS A 1 290 ? 0.38 -33.344 -2.047 1 98.44 290 HIS A C 1
ATOM 2242 O O . HIS A 1 290 ? -0.314 -32.688 -1.28 1 98.44 290 HIS A O 1
ATOM 2248 N N . ALA A 1 291 ? 0.146 -34.625 -2.34 1 97.62 291 ALA A N 1
ATOM 2249 C CA . ALA A 1 291 ? -1.034 -35.312 -1.817 1 97.62 291 ALA A CA 1
ATOM 2250 C C . ALA A 1 291 ? -0.976 -35.406 -0.296 1 97.62 291 ALA A C 1
ATOM 2252 O O . ALA A 1 291 ? -2.014 -35.438 0.37 1 97.62 291 ALA A O 1
ATOM 2253 N N . ALA A 1 292 ? 0.209 -35.438 0.254 1 98 292 ALA A N 1
ATOM 2254 C CA . ALA A 1 292 ? 0.389 -35.594 1.693 1 98 292 ALA A CA 1
ATOM 2255 C C . ALA A 1 292 ? 0.227 -34.25 2.422 1 98 292 ALA A C 1
ATOM 2257 O O . ALA A 1 292 ? 0.074 -34.219 3.646 1 98 292 ALA A O 1
ATOM 2258 N N . GLN A 1 293 ? 0.202 -33.125 1.693 1 98.38 293 GLN A N 1
ATOM 2259 C CA . GLN A 1 293 ? 0.213 -31.828 2.404 1 98.38 293 GLN A CA 1
ATOM 2260 C C . GLN A 1 293 ? -0.891 -30.906 1.896 1 98.38 293 GLN A C 1
ATOM 2262 O O . GLN A 1 293 ? -1.016 -29.781 2.355 1 98.38 293 GLN A O 1
ATOM 2267 N N . ALA A 1 294 ? -1.685 -31.375 0.892 1 97.88 294 ALA A N 1
ATOM 2268 C CA . ALA A 1 294 ? -2.799 -30.609 0.333 1 97.88 294 ALA A CA 1
ATOM 2269 C C . ALA A 1 294 ? -3.975 -31.516 -0.005 1 97.88 294 ALA A C 1
ATOM 2271 O O . ALA A 1 294 ? -3.797 -32.719 -0.195 1 97.88 294 ALA A O 1
ATOM 2272 N N . THR A 1 295 ? -5.152 -30.953 -0.099 1 97.5 295 THR A N 1
ATOM 2273 C CA . THR A 1 295 ? -6.34 -31.766 -0.328 1 97.5 295 THR A CA 1
ATOM 2274 C C . THR A 1 295 ? -6.895 -31.531 -1.729 1 97.5 295 THR A C 1
ATOM 2276 O O . THR A 1 295 ? -8.008 -31.969 -2.041 1 97.5 295 THR A O 1
ATOM 2279 N N . SER A 1 296 ? -6.23 -30.719 -2.551 1 97.19 296 SER A N 1
ATOM 2280 C CA . SER A 1 296 ? -6.539 -30.453 -3.951 1 97.19 296 SER A CA 1
ATOM 2281 C C . SER A 1 296 ? -5.266 -30.297 -4.777 1 97.19 296 SER A C 1
ATOM 2283 O O . SER A 1 296 ? -4.191 -30.031 -4.23 1 97.19 296 SER A O 1
ATOM 2285 N N . ALA A 1 297 ? -5.383 -30.547 -6.051 1 97.94 297 ALA A N 1
ATOM 2286 C CA . ALA A 1 297 ? -4.242 -30.328 -6.93 1 97.94 297 ALA A CA 1
ATOM 2287 C C . ALA A 1 297 ? -4.227 -28.891 -7.461 1 97.94 297 ALA A C 1
ATOM 2289 O O . ALA A 1 297 ? -3.279 -28.484 -8.141 1 97.94 297 ALA A O 1
ATOM 2290 N N . GLY A 1 298 ? -5.246 -28.125 -7.152 1 98 298 GLY A N 1
ATOM 2291 C CA . GLY A 1 298 ? -5.309 -26.719 -7.539 1 98 298 GLY A CA 1
ATOM 2292 C C . GLY A 1 298 ? -5.941 -26.516 -8.906 1 98 298 GLY A C 1
ATOM 2293 O O . GLY A 1 298 ? -6.395 -27.469 -9.539 1 98 298 GLY A O 1
ATOM 2294 N N . ALA A 1 299 ? -5.984 -25.25 -9.328 1 98.25 299 ALA A N 1
ATOM 2295 C CA . ALA A 1 299 ? -6.727 -24.875 -10.531 1 98.25 299 ALA A CA 1
ATOM 2296 C C . ALA A 1 299 ? -5.801 -24.312 -11.602 1 98.25 299 ALA A C 1
ATOM 2298 O O . ALA A 1 299 ? -6.262 -23.734 -12.586 1 98.25 299 ALA A O 1
ATOM 2299 N N . VAL A 1 300 ? -4.508 -24.391 -11.359 1 98.38 300 VAL A N 1
ATOM 2300 C CA . VAL A 1 300 ? -3.516 -23.906 -12.305 1 98.38 300 VAL A CA 1
ATOM 2301 C C . VAL A 1 300 ? -2.693 -25.078 -12.844 1 98.38 300 VAL A C 1
ATOM 2303 O O . VAL A 1 300 ? -2.338 -25.984 -12.102 1 98.38 300 VAL A O 1
ATOM 2306 N N . LEU A 1 301 ? -2.447 -25.141 -14.109 1 98.25 301 LEU A N 1
ATOM 2307 C CA . LEU A 1 301 ? -1.53 -26.078 -14.734 1 98.25 301 LEU A CA 1
ATOM 2308 C C . LEU A 1 301 ? -0.663 -25.391 -15.781 1 98.25 301 LEU A C 1
ATOM 2310 O O . LEU A 1 301 ? -0.986 -24.281 -16.234 1 98.25 301 LEU A O 1
ATOM 2314 N N . SER A 1 302 ? 0.434 -25.969 -16.078 1 97.81 302 SER A N 1
ATOM 2315 C CA . SER A 1 302 ? 1.284 -25.516 -17.172 1 97.81 302 SER A CA 1
ATOM 2316 C C . SER A 1 302 ? 1.572 -26.656 -18.141 1 97.81 302 SER A C 1
ATOM 2318 O O . SER A 1 302 ? 1.463 -27.844 -17.781 1 97.81 302 SER A O 1
ATOM 2320 N N . PHE A 1 303 ? 1.85 -26.312 -19.391 1 97.75 303 PHE A N 1
ATOM 2321 C CA . PHE A 1 303 ? 2.199 -27.312 -20.391 1 97.75 303 PHE A CA 1
ATOM 2322 C C . PHE A 1 303 ? 3.137 -26.734 -21.438 1 97.75 303 PHE A C 1
ATOM 2324 O O . PHE A 1 303 ? 3.146 -25.516 -21.656 1 97.75 303 PHE A O 1
ATOM 2331 N N . SER A 1 304 ? 3.938 -27.578 -21.953 1 96.81 304 SER A N 1
ATOM 2332 C CA . SER A 1 304 ? 4.934 -27.141 -22.922 1 96.81 304 SER A CA 1
ATOM 2333 C C . SER A 1 304 ? 4.602 -27.641 -24.328 1 96.81 304 SER A C 1
ATOM 2335 O O . SER A 1 304 ? 4.297 -28.828 -24.5 1 96.81 304 SER A O 1
ATOM 2337 N N . LEU A 1 305 ? 4.629 -26.734 -25.234 1 96.94 305 LEU A N 1
ATOM 2338 C CA . LEU A 1 305 ? 4.621 -27.047 -26.656 1 96.94 305 LEU A CA 1
ATOM 2339 C C . LEU A 1 305 ? 6.035 -27.031 -27.234 1 96.94 305 LEU A C 1
ATOM 2341 O O . LEU A 1 305 ? 6.965 -26.547 -26.578 1 96.94 305 LEU A O 1
ATOM 2345 N N . PRO A 1 306 ? 6.297 -27.562 -28.375 1 94.94 306 PRO A N 1
ATOM 2346 C CA . PRO A 1 306 ? 7.648 -27.828 -28.859 1 94.94 306 PRO A CA 1
ATOM 2347 C C . PRO A 1 306 ? 8.5 -26.578 -28.984 1 94.94 306 PRO A C 1
ATOM 2349 O O . PRO A 1 306 ? 9.711 -26.609 -28.75 1 94.94 306 PRO A O 1
ATOM 2352 N N . ASN A 1 307 ? 7.957 -25.5 -29.406 1 93.94 307 ASN A N 1
ATOM 2353 C CA . ASN A 1 307 ? 8.711 -24.281 -29.625 1 93.94 307 ASN A CA 1
ATOM 2354 C C . ASN A 1 307 ? 7.801 -23.047 -29.609 1 93.94 307 ASN A C 1
ATOM 2356 O O . ASN A 1 307 ? 6.59 -23.172 -29.438 1 93.94 307 ASN A O 1
ATOM 2360 N N . TYR A 1 308 ? 8.414 -21.922 -29.734 1 94.69 308 TYR A N 1
ATOM 2361 C CA . TYR A 1 308 ? 7.715 -20.641 -29.672 1 94.69 308 TYR A CA 1
ATOM 2362 C C . TYR A 1 308 ? 6.664 -20.547 -30.766 1 94.69 308 TYR A C 1
ATOM 2364 O O . TYR A 1 308 ? 5.547 -20.094 -30.531 1 94.69 308 TYR A O 1
ATOM 2372 N N . ASP A 1 309 ? 6.996 -20.891 -31.984 1 95.56 309 ASP A N 1
ATOM 2373 C CA . ASP A 1 309 ? 6.098 -20.734 -33.125 1 95.56 309 ASP A CA 1
ATOM 2374 C C . ASP A 1 309 ? 4.809 -21.531 -32.938 1 95.56 309 ASP A C 1
ATOM 2376 O O . ASP A 1 309 ? 3.721 -21.047 -33.25 1 95.56 309 ASP A O 1
ATOM 2380 N N . ILE A 1 310 ? 4.926 -22.766 -32.406 1 96.06 310 ILE A N 1
ATOM 2381 C CA . ILE A 1 310 ? 3.77 -23.609 -32.156 1 96.06 310 ILE A CA 1
ATOM 2382 C C . ILE A 1 310 ? 2.947 -23.031 -31.016 1 96.06 310 ILE A C 1
ATOM 2384 O O . ILE A 1 310 ? 1.716 -23 -31.078 1 96.06 310 ILE A O 1
ATOM 2388 N N . ALA A 1 311 ? 3.609 -22.578 -29.922 1 95.81 311 ALA A N 1
ATOM 2389 C CA . ALA A 1 311 ? 2.926 -21.938 -28.812 1 95.81 311 ALA A CA 1
ATOM 2390 C C . ALA A 1 311 ? 2.164 -20.703 -29.266 1 95.81 311 ALA A C 1
ATOM 2392 O O . ALA A 1 311 ? 1.027 -20.469 -28.844 1 95.81 311 ALA A O 1
ATOM 2393 N N . LYS A 1 312 ? 2.805 -19.875 -30.094 1 95.38 312 LYS A N 1
ATOM 2394 C CA . LYS A 1 312 ? 2.174 -18.672 -30.625 1 95.38 312 LYS A CA 1
ATOM 2395 C C . LYS A 1 312 ? 0.915 -19.016 -31.406 1 95.38 312 LYS A C 1
ATOM 2397 O O . LYS A 1 312 ? -0.13 -18.391 -31.234 1 95.38 312 LYS A O 1
ATOM 2402 N N . ALA A 1 313 ? 1.009 -19.969 -32.281 1 95.62 313 ALA A N 1
ATOM 2403 C CA . ALA A 1 313 ? -0.14 -20.391 -33.094 1 95.62 313 ALA A CA 1
ATOM 2404 C C . ALA A 1 313 ? -1.28 -20.875 -32.188 1 95.62 313 ALA A C 1
ATOM 2406 O O . ALA A 1 313 ? -2.449 -20.578 -32.469 1 95.62 313 ALA A O 1
ATOM 2407 N N . PHE A 1 314 ? -0.953 -21.672 -31.219 1 96.12 314 PHE A N 1
ATOM 2408 C CA . PHE A 1 314 ? -1.935 -22.172 -30.266 1 96.12 314 PHE A CA 1
ATOM 2409 C C . PHE A 1 314 ? -2.65 -21.031 -29.562 1 96.12 314 PHE A C 1
ATOM 2411 O O . PHE A 1 314 ? -3.881 -20.984 -29.531 1 96.12 314 PHE A O 1
ATOM 2418 N N . VAL A 1 315 ? -1.882 -20.062 -29 1 95.38 315 VAL A N 1
ATOM 2419 C CA . VAL A 1 315 ? -2.408 -18.938 -28.25 1 95.38 315 VAL A CA 1
ATOM 2420 C C . VAL A 1 315 ? -3.322 -18.094 -29.141 1 95.38 315 VAL A C 1
ATOM 2422 O O . VAL A 1 315 ? -4.41 -17.703 -28.719 1 95.38 315 VAL A O 1
ATOM 2425 N N . GLU A 1 316 ? -2.916 -17.812 -30.297 1 92.75 316 GLU A N 1
ATOM 2426 C CA . GLU A 1 316 ? -3.666 -16.969 -31.219 1 92.75 316 GLU A CA 1
ATOM 2427 C C . GLU A 1 316 ? -4.941 -17.656 -31.688 1 92.75 316 GLU A C 1
ATOM 2429 O O . GLU A 1 316 ? -5.891 -16.984 -32.125 1 92.75 316 GLU A O 1
ATOM 2434 N N . ALA A 1 317 ? -4.965 -18.969 -31.594 1 93 317 ALA A N 1
ATOM 2435 C CA . ALA A 1 317 ? -6.129 -19.734 -32.031 1 93 317 ALA A CA 1
ATOM 2436 C C . ALA A 1 317 ? -7.16 -19.844 -30.922 1 93 317 ALA A C 1
ATOM 2438 O O . ALA A 1 317 ? -8.336 -20.109 -31.188 1 93 317 ALA A O 1
ATOM 2439 N N . MET A 1 318 ? -6.695 -19.75 -29.672 1 93.38 318 MET A N 1
ATOM 2440 C CA . MET A 1 318 ? -7.598 -19.891 -28.531 1 93.38 318 MET A CA 1
ATOM 2441 C C . MET A 1 318 ? -8.68 -18.812 -28.562 1 93.38 318 MET A C 1
ATOM 2443 O O . MET A 1 318 ? -8.406 -17.656 -28.906 1 93.38 318 MET A O 1
ATOM 2447 N N . LYS A 1 319 ? -9.953 -19.125 -28.094 1 89.25 319 LYS A N 1
ATOM 2448 C CA . LYS A 1 319 ? -11.07 -18.203 -28.219 1 89.25 319 LYS A CA 1
ATOM 2449 C C . LYS A 1 319 ? -11.656 -17.844 -26.859 1 89.25 319 LYS A C 1
ATOM 2451 O O . LYS A 1 319 ? -12.203 -16.75 -26.688 1 89.25 319 LYS A O 1
ATOM 2456 N N . ILE A 1 320 ? -11.562 -18.703 -25.906 1 89.12 320 ILE A N 1
ATOM 2457 C CA . ILE A 1 320 ? -12.336 -18.547 -24.688 1 89.12 320 ILE A CA 1
ATOM 2458 C C . ILE A 1 320 ? -11.469 -17.906 -23.609 1 89.12 320 ILE A C 1
ATOM 2460 O O . ILE A 1 320 ? -11.859 -16.891 -23 1 89.12 320 ILE A O 1
ATOM 2464 N N . PRO A 1 321 ? -10.234 -18.484 -23.312 1 92.25 321 PRO A N 1
ATOM 2465 C CA . PRO A 1 321 ? -9.469 -17.906 -22.219 1 92.25 321 PRO A CA 1
ATOM 2466 C C . PRO A 1 321 ? -9.023 -16.469 -22.516 1 92.25 321 PRO A C 1
ATOM 2468 O O . PRO A 1 321 ? -8.711 -16.141 -23.656 1 92.25 321 PRO A O 1
ATOM 2471 N N . VAL A 1 322 ? -9.047 -15.688 -21.438 1 90.5 322 VAL A N 1
ATOM 2472 C CA . VAL A 1 322 ? -8.352 -14.406 -21.5 1 90.5 322 VAL A CA 1
ATOM 2473 C C . VAL A 1 322 ? -6.848 -14.641 -21.594 1 90.5 322 VAL A C 1
ATOM 2475 O O . VAL A 1 322 ? -6.301 -15.484 -20.875 1 90.5 322 VAL A O 1
ATOM 2478 N N . PHE A 1 323 ? -6.176 -14.07 -22.594 1 92.56 323 PHE A N 1
ATOM 2479 C CA . PHE A 1 323 ? -4.723 -14.117 -22.656 1 92.56 323 PHE A CA 1
ATOM 2480 C C . PHE A 1 323 ? -4.113 -12.961 -21.859 1 92.56 323 PHE A C 1
ATOM 2482 O O . PHE A 1 323 ? -4.133 -11.812 -22.312 1 92.56 323 PHE A O 1
ATOM 2489 N N . ALA A 1 324 ? -3.549 -13.32 -20.703 1 92.06 324 ALA A N 1
ATOM 2490 C CA . ALA A 1 324 ? -3.098 -12.289 -19.766 1 92.06 324 ALA A CA 1
ATOM 2491 C C . ALA A 1 324 ? -2.135 -12.867 -18.734 1 92.06 324 ALA A C 1
ATOM 2493 O O . ALA A 1 324 ? -1.947 -14.086 -18.656 1 92.06 324 ALA A O 1
ATOM 2494 N N . VAL A 1 325 ? -1.379 -12.109 -17.875 1 87.12 325 VAL A N 1
ATOM 2495 C CA . VAL A 1 325 ? -0.354 -12.508 -16.922 1 87.12 325 VAL A CA 1
ATOM 2496 C C . VAL A 1 325 ? -1.015 -12.977 -15.617 1 87.12 325 VAL A C 1
ATOM 2498 O O . VAL A 1 325 ? -0.42 -13.742 -14.852 1 87.12 325 VAL A O 1
ATOM 2501 N N . SER A 1 326 ? -2.248 -12.898 -15.273 1 91 326 SER A N 1
ATOM 2502 C CA . SER A 1 326 ? -2.902 -13.18 -14 1 91 326 SER A CA 1
ATOM 2503 C C . SER A 1 326 ? -3.477 -14.586 -13.969 1 91 326 SER A C 1
ATOM 2505 O O . SER A 1 326 ? -3.131 -15.422 -14.805 1 91 326 SER A O 1
ATOM 2507 N N . LEU A 1 327 ? -4.023 -14.969 -12.883 1 93.88 327 LEU A N 1
ATOM 2508 C CA . LEU A 1 327 ? -4.707 -16.234 -12.656 1 93.88 327 LEU A CA 1
ATOM 2509 C C . LEU A 1 327 ? -5.758 -16.094 -11.562 1 93.88 327 LEU A C 1
ATOM 2511 O O . LEU A 1 327 ? -5.879 -15.047 -10.938 1 93.88 327 LEU A O 1
ATOM 2515 N N . GLY A 1 328 ? -6.574 -17.078 -11.414 1 95.5 328 GLY A N 1
ATOM 2516 C CA . GLY A 1 328 ? -7.453 -17.219 -10.258 1 95.5 328 GLY A CA 1
ATOM 2517 C C . GLY A 1 328 ? -8.781 -16.516 -10.438 1 95.5 328 GLY A C 1
ATOM 2518 O O . GLY A 1 328 ? -9.539 -16.359 -9.477 1 95.5 328 GLY A O 1
ATOM 2519 N N . GLY A 1 329 ? -9.117 -16.047 -11.625 1 92.69 329 GLY A N 1
ATOM 2520 C CA . GLY A 1 329 ? -10.414 -15.422 -11.891 1 92.69 329 GLY A CA 1
ATOM 2521 C C . GLY A 1 329 ? -11.484 -16.422 -12.281 1 92.69 329 GLY A C 1
ATOM 2522 O O . GLY A 1 329 ? -11.211 -17.625 -12.398 1 92.69 329 GLY A O 1
ATOM 2523 N N . VAL A 1 330 ? -12.766 -15.867 -12.422 1 90.19 330 VAL A N 1
ATOM 2524 C CA . VAL A 1 330 ? -13.867 -16.703 -12.891 1 90.19 330 VAL A CA 1
ATOM 2525 C C . VAL A 1 330 ? -13.68 -17.031 -14.367 1 90.19 330 VAL A C 1
ATOM 2527 O O . VAL A 1 330 ? -14.219 -18.016 -14.867 1 90.19 330 VAL A O 1
ATOM 2530 N N . GLU A 1 331 ? -12.906 -16.188 -15.031 1 89.75 331 GLU A N 1
ATOM 2531 C CA . GLU A 1 331 ? -12.516 -16.469 -16.406 1 89.75 331 GLU A CA 1
ATOM 2532 C C . GLU A 1 331 ? -11.234 -17.297 -16.469 1 89.75 331 GLU A C 1
ATOM 2534 O O . GLU A 1 331 ? -10.32 -17.094 -15.664 1 89.75 331 GLU A O 1
ATOM 2539 N N . SER A 1 332 ? -11.188 -18.25 -17.375 1 93.5 332 SER A N 1
ATOM 2540 C CA . SER A 1 332 ? -9.922 -18.922 -17.656 1 93.5 332 SER A CA 1
ATOM 2541 C C . SER A 1 332 ? -8.883 -17.953 -18.203 1 93.5 332 SER A C 1
ATOM 2543 O O . SER A 1 332 ? -9.211 -17.062 -18.984 1 93.5 332 SER A O 1
ATOM 2545 N N . ILE A 1 333 ? -7.676 -18.125 -17.719 1 94.56 333 ILE A N 1
ATOM 2546 C CA . ILE A 1 333 ? -6.605 -17.219 -18.141 1 94.56 333 ILE A CA 1
ATOM 2547 C C . ILE A 1 333 ? -5.434 -18.047 -18.688 1 94.56 333 ILE A C 1
ATOM 2549 O O . ILE A 1 333 ? -4.922 -18.938 -18 1 94.56 333 ILE A O 1
ATOM 2553 N N . LEU A 1 334 ? -5.078 -17.844 -19.938 1 94.94 334 LEU A N 1
ATOM 2554 C CA . LEU A 1 334 ? -3.889 -18.391 -20.562 1 94.94 334 LEU A CA 1
ATOM 2555 C C . LEU A 1 334 ? -2.748 -17.391 -20.562 1 94.94 334 LEU A C 1
ATOM 2557 O O . LEU A 1 334 ? -2.941 -16.219 -20.938 1 94.94 334 LEU A O 1
ATOM 2561 N N . SER A 1 335 ? -1.619 -17.844 -20.094 1 95.06 335 SER A N 1
ATOM 2562 C CA . SER A 1 335 ? -0.492 -16.922 -20 1 95.06 335 SER A CA 1
ATOM 2563 C C . SER A 1 335 ? 0.763 -17.516 -20.641 1 95.06 335 SER A C 1
ATOM 2565 O O . SER A 1 335 ? 0.902 -18.734 -20.734 1 95.06 335 SER A O 1
ATOM 2567 N N . TYR A 1 336 ? 1.59 -16.625 -21.109 1 93.62 336 TYR A N 1
ATOM 2568 C CA . TYR A 1 336 ? 2.916 -16.953 -21.625 1 93.62 336 TYR A CA 1
ATOM 2569 C C . TYR A 1 336 ? 4.004 -16.453 -20.688 1 93.62 336 TYR A C 1
ATOM 2571 O O . TYR A 1 336 ? 4.527 -15.344 -20.859 1 93.62 336 TYR A O 1
ATOM 2579 N N . PRO A 1 337 ? 4.441 -17.266 -19.734 1 90.06 337 PRO A N 1
ATOM 2580 C CA . PRO A 1 337 ? 5.305 -16.844 -18.641 1 90.06 337 PRO A CA 1
ATOM 2581 C C . PRO A 1 337 ? 6.59 -16.172 -19.109 1 90.06 337 PRO A C 1
ATOM 2583 O O . PRO A 1 337 ? 7.043 -15.203 -18.516 1 90.06 337 PRO A O 1
ATOM 2586 N N . ALA A 1 338 ? 7.156 -16.562 -20.156 1 85.25 338 ALA A N 1
ATOM 2587 C CA . ALA A 1 338 ? 8.438 -16.047 -20.609 1 85.25 338 ALA A CA 1
ATOM 2588 C C . ALA A 1 338 ? 8.359 -14.555 -20.906 1 85.25 338 ALA A C 1
ATOM 2590 O O . ALA A 1 338 ? 9.328 -13.828 -20.703 1 85.25 338 ALA A O 1
ATOM 2591 N N . LYS A 1 339 ? 7.18 -14.078 -21.266 1 85.38 339 LYS A N 1
ATOM 2592 C CA . LYS A 1 339 ? 7.0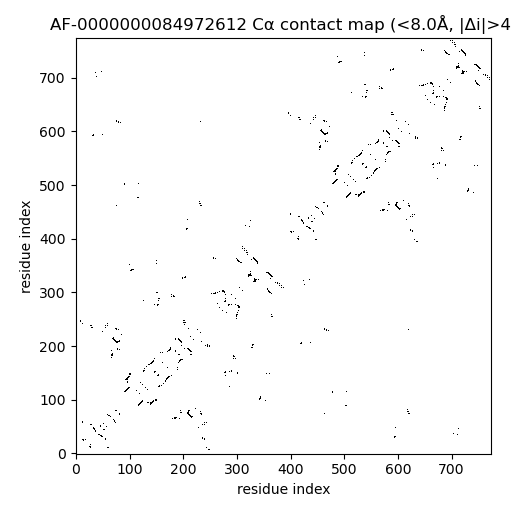51 -12.672 -21.641 1 85.38 339 LYS A CA 1
ATOM 2593 C C . LYS A 1 339 ? 6.105 -11.938 -20.688 1 85.38 339 LYS A C 1
ATOM 2595 O O . LYS A 1 339 ? 5.906 -10.727 -20.812 1 85.38 339 LYS A O 1
ATOM 2600 N N . MET A 1 340 ? 5.523 -12.578 -19.703 1 86.44 340 MET A N 1
ATOM 2601 C CA . MET A 1 340 ? 4.543 -11.977 -18.812 1 86.44 340 MET A CA 1
ATOM 2602 C C . MET A 1 340 ? 5.012 -12.062 -17.359 1 86.44 340 MET A C 1
ATOM 2604 O O . MET A 1 340 ? 5.828 -11.242 -16.922 1 86.44 340 MET A O 1
ATOM 2608 N N . SER A 1 341 ? 4.598 -13.055 -16.672 1 78.94 341 SER A N 1
ATOM 2609 C CA . SER A 1 341 ? 4.809 -13.156 -15.234 1 78.94 341 SER A CA 1
ATOM 2610 C C . SER A 1 341 ? 6.297 -13.203 -14.898 1 78.94 341 SER A C 1
ATOM 2612 O O . SER A 1 341 ? 6.707 -12.805 -13.812 1 78.94 341 SER A O 1
ATOM 2614 N N . HIS A 1 342 ? 7.09 -13.695 -15.773 1 81.88 342 HIS A N 1
ATOM 2615 C CA . HIS A 1 342 ? 8.5 -13.891 -15.469 1 81.88 342 HIS A CA 1
ATOM 2616 C C . HIS A 1 342 ? 9.383 -13.117 -16.453 1 81.88 342 HIS A C 1
ATOM 2618 O O . HIS A 1 342 ? 10.547 -13.477 -16.656 1 81.88 342 HIS A O 1
ATOM 2624 N N . ALA A 1 343 ? 8.797 -12.133 -17.016 1 74.5 343 ALA A N 1
ATOM 2625 C CA . ALA A 1 343 ? 9.523 -11.258 -17.922 1 74.5 343 ALA A CA 1
ATOM 2626 C C . ALA A 1 343 ? 10.711 -10.602 -17.219 1 74.5 343 ALA A C 1
ATOM 2628 O O . ALA A 1 343 ? 11.688 -10.211 -17.859 1 74.5 343 ALA A O 1
ATOM 2629 N N . ALA A 1 344 ? 10.617 -10.555 -15.977 1 73 344 ALA A N 1
ATOM 2630 C CA . ALA A 1 344 ? 11.656 -9.875 -15.203 1 73 344 ALA A CA 1
ATOM 2631 C C . ALA A 1 344 ? 12.898 -10.742 -15.078 1 73 344 ALA A C 1
ATOM 2633 O O . ALA A 1 344 ? 13.977 -10.258 -14.719 1 73 344 ALA A O 1
ATOM 2634 N N . MET A 1 345 ? 12.766 -11.953 -15.367 1 77.94 345 MET A N 1
ATOM 2635 C CA . MET A 1 345 ? 13.891 -12.883 -15.281 1 77.94 345 MET A CA 1
ATOM 2636 C C . MET A 1 345 ? 14.68 -12.898 -16.594 1 77.94 345 MET A C 1
ATOM 2638 O O . MET A 1 345 ? 14.094 -12.875 -17.672 1 77.94 345 MET A O 1
ATOM 2642 N N . GLU A 1 346 ? 15.992 -12.93 -16.5 1 78.56 346 GLU A N 1
ATOM 2643 C CA . GLU A 1 346 ? 16.828 -13.047 -17.688 1 78.56 346 GLU A CA 1
ATOM 2644 C C . GLU A 1 346 ? 16.609 -14.391 -18.375 1 78.56 346 GLU A C 1
ATOM 2646 O O . GLU A 1 346 ? 16.344 -15.398 -17.719 1 78.56 346 GLU A O 1
ATOM 2651 N N . PRO A 1 347 ? 16.75 -14.367 -19.688 1 79.69 347 PRO A N 1
ATOM 2652 C CA . PRO A 1 347 ? 16.469 -15.586 -20.453 1 79.69 347 PRO A CA 1
ATOM 2653 C C . PRO A 1 347 ? 17.266 -16.797 -19.938 1 79.69 347 PRO A C 1
ATOM 2655 O O . PRO A 1 347 ? 16.719 -17.906 -19.875 1 79.69 347 PRO A O 1
ATOM 2658 N N . GLU A 1 348 ? 18.484 -16.578 -19.625 1 81.75 348 GLU A N 1
ATOM 2659 C CA . GLU A 1 348 ? 19.312 -17.672 -19.125 1 81.75 348 GLU A CA 1
ATOM 2660 C C . GLU A 1 348 ? 18.766 -18.219 -17.797 1 81.75 348 GLU A C 1
ATOM 2662 O O . GLU A 1 348 ? 18.75 -19.422 -17.578 1 81.75 348 GLU A O 1
ATOM 2667 N N . GLU A 1 349 ? 18.281 -17.344 -16.969 1 79.5 349 GLU A N 1
ATOM 2668 C CA . GLU A 1 349 ? 17.703 -17.734 -15.688 1 79.5 349 GLU A CA 1
ATOM 2669 C C . GLU A 1 349 ? 16.375 -18.453 -15.883 1 79.5 349 GLU A C 1
ATOM 2671 O O . GLU A 1 349 ? 16.062 -19.406 -15.164 1 79.5 349 GLU A O 1
ATOM 2676 N N . ARG A 1 350 ? 15.625 -18.094 -16.844 1 82.38 350 ARG A N 1
ATOM 2677 C CA . ARG A 1 350 ? 14.352 -18.734 -17.156 1 82.38 350 ARG A CA 1
ATOM 2678 C C . ARG A 1 350 ? 14.555 -20.172 -17.609 1 82.38 350 ARG A C 1
ATOM 2680 O O . ARG A 1 350 ? 13.867 -21.078 -17.141 1 82.38 350 ARG A O 1
ATOM 2687 N N . SER A 1 351 ? 15.516 -20.266 -18.484 1 79.56 351 SER A N 1
ATOM 2688 C CA . SER A 1 351 ? 15.789 -21.594 -19.031 1 79.56 351 SER A CA 1
ATOM 2689 C C . SER A 1 351 ? 16.219 -22.578 -17.938 1 79.56 351 SER A C 1
ATOM 2691 O O . SER A 1 351 ? 15.812 -23.734 -17.938 1 79.56 351 SER A O 1
ATOM 2693 N N . LYS A 1 352 ? 17 -22.078 -17.031 1 78.75 352 LYS A N 1
ATOM 2694 C CA . LYS A 1 352 ? 17.469 -22.906 -15.93 1 78.75 352 LYS A CA 1
ATOM 2695 C C . LYS A 1 352 ? 16.297 -23.375 -15.062 1 78.75 352 LYS A C 1
ATOM 2697 O O . LYS A 1 352 ? 16.391 -24.422 -14.414 1 78.75 352 LYS A O 1
ATOM 2702 N N . ARG A 1 353 ? 15.219 -22.656 -15.156 1 79.44 353 ARG A N 1
ATOM 2703 C CA . ARG A 1 353 ? 14.094 -22.938 -14.273 1 79.44 353 ARG A CA 1
ATOM 2704 C C . ARG A 1 353 ? 12.977 -23.656 -15.023 1 79.44 353 ARG A C 1
ATOM 2706 O O . ARG A 1 353 ? 11.867 -23.797 -14.516 1 79.44 353 ARG A O 1
ATOM 2713 N N . GLY A 1 354 ? 13.266 -24 -16.266 1 79.38 354 GLY A N 1
ATOM 2714 C CA . GLY A 1 354 ? 12.328 -24.781 -17.047 1 79.38 354 GLY A CA 1
ATOM 2715 C C . GLY A 1 354 ? 11.305 -23.938 -17.781 1 79.38 354 GLY A C 1
ATOM 2716 O O . GLY A 1 354 ? 10.305 -24.453 -18.281 1 79.38 354 GLY A O 1
ATOM 2717 N N . ILE A 1 355 ? 11.453 -22.719 -17.734 1 85.75 355 ILE A N 1
ATOM 2718 C CA . ILE A 1 355 ? 10.578 -21.828 -18.484 1 85.75 355 ILE A CA 1
ATOM 2719 C C . ILE A 1 355 ? 11.047 -21.734 -19.938 1 85.75 355 ILE A C 1
ATOM 2721 O O . ILE A 1 355 ? 11.828 -20.859 -20.281 1 85.75 355 ILE A O 1
ATOM 2725 N N . THR A 1 356 ? 10.562 -22.641 -20.766 1 86.56 356 THR A N 1
ATOM 2726 C CA . THR A 1 356 ? 10.945 -22.75 -22.172 1 86.56 356 THR A CA 1
ATOM 2727 C C . THR A 1 356 ? 10.094 -21.812 -23.031 1 86.56 356 THR A C 1
ATOM 2729 O O . THR A 1 356 ? 9.125 -21.234 -22.547 1 86.56 356 THR A O 1
ATOM 2732 N N . ASP A 1 357 ? 10.445 -21.797 -24.266 1 90.25 357 ASP A N 1
ATOM 2733 C CA . ASP A 1 357 ? 9.742 -20.922 -25.188 1 90.25 357 ASP A CA 1
ATOM 2734 C C . ASP A 1 357 ? 8.367 -21.469 -25.531 1 90.25 357 ASP A C 1
ATOM 2736 O O . ASP A 1 357 ? 7.512 -20.75 -26.062 1 90.25 357 ASP A O 1
ATOM 2740 N N . GLY A 1 358 ? 8.172 -22.703 -25.25 1 93.94 358 GLY A N 1
ATOM 2741 C CA . GLY A 1 358 ? 6.875 -23.297 -25.531 1 93.94 358 GLY A CA 1
ATOM 2742 C C . GLY A 1 358 ? 6.008 -23.453 -24.297 1 93.94 358 GLY A C 1
ATOM 2743 O O . GLY A 1 358 ? 4.891 -23.969 -24.375 1 93.94 358 GLY A O 1
ATOM 2744 N N . LEU A 1 359 ? 6.461 -22.906 -23.156 1 95.31 359 LEU A N 1
ATOM 2745 C CA . LEU A 1 359 ? 5.742 -23.109 -21.891 1 95.31 359 LEU A CA 1
ATOM 2746 C C . LEU A 1 359 ? 4.566 -22.141 -21.781 1 95.31 359 LEU A C 1
ATOM 2748 O O . LEU A 1 359 ? 4.73 -20.938 -21.984 1 95.31 359 LEU A O 1
ATOM 2752 N N . LEU A 1 360 ? 3.391 -22.641 -21.547 1 97 360 LEU A N 1
ATOM 2753 C CA . LEU A 1 360 ? 2.174 -21.875 -21.281 1 97 360 LEU A CA 1
ATOM 2754 C C . LEU A 1 360 ? 1.589 -22.25 -19.922 1 97 360 LEU A C 1
ATOM 2756 O O . LEU A 1 360 ? 1.744 -23.375 -19.453 1 97 360 LEU A O 1
ATOM 2760 N N . ARG A 1 361 ? 1.079 -21.312 -19.266 1 97.25 361 ARG A N 1
ATOM 2761 C CA . ARG A 1 361 ? 0.365 -21.547 -18.016 1 97.25 361 ARG A CA 1
ATOM 2762 C C . ARG A 1 361 ? -1.128 -21.281 -18.172 1 97.25 361 ARG A C 1
ATOM 2764 O O . ARG A 1 361 ? -1.522 -20.297 -18.812 1 97.25 361 ARG A O 1
ATOM 2771 N N . PHE A 1 362 ? -1.902 -22.125 -17.625 1 97.56 362 PHE A N 1
ATOM 2772 C CA . PHE A 1 362 ? -3.352 -22.031 -17.75 1 97.56 362 PHE A CA 1
ATOM 2773 C C . PHE A 1 362 ? -4.023 -22.062 -16.391 1 97.56 362 PHE A C 1
ATOM 2775 O O . PHE A 1 362 ? -3.834 -23.016 -15.617 1 97.56 362 PHE A O 1
ATOM 2782 N N . SER A 1 363 ? -4.715 -21.016 -16.047 1 97.88 363 SER A N 1
ATOM 2783 C CA . SER A 1 363 ? -5.594 -20.953 -14.891 1 97.88 363 SER A CA 1
ATOM 2784 C C . SER A 1 363 ? -7.047 -21.188 -15.289 1 97.88 363 SER A C 1
ATOM 2786 O O . SER A 1 363 ? -7.617 -20.422 -16.062 1 97.88 363 SER A O 1
ATOM 2788 N N . VAL A 1 364 ? -7.629 -22.172 -14.727 1 97 364 VAL A N 1
ATOM 2789 C CA . VAL A 1 364 ? -8.961 -22.594 -15.148 1 97 364 VAL A CA 1
ATOM 2790 C C . VAL A 1 364 ? -10.016 -21.719 -14.477 1 97 364 VAL A C 1
ATOM 2792 O O . VAL A 1 364 ? -9.953 -21.469 -13.273 1 97 364 VAL A O 1
ATOM 2795 N N . GLY A 1 365 ? -10.953 -21.25 -15.273 1 94.31 365 GLY A N 1
ATOM 2796 C CA . GLY A 1 365 ? -12.094 -20.5 -14.766 1 94.31 365 GLY A CA 1
ATOM 2797 C C . GLY A 1 365 ? -13.344 -21.344 -14.609 1 94.31 365 GLY A C 1
ATOM 2798 O O . GLY A 1 365 ? -13.266 -22.531 -14.289 1 94.31 365 GLY A O 1
ATOM 2799 N N . LEU A 1 366 ? -14.492 -20.688 -14.695 1 91.62 366 LEU A N 1
ATOM 2800 C CA . LEU A 1 366 ? -15.75 -21.359 -14.391 1 91.62 366 LEU A CA 1
ATOM 2801 C C . LEU A 1 366 ? -16.562 -21.609 -15.656 1 91.62 366 LEU A C 1
ATOM 2803 O O . LEU A 1 366 ? -17.75 -21.906 -15.594 1 91.62 366 LEU A O 1
ATOM 2807 N N . GLU A 1 367 ? -15.898 -21.469 -16.828 1 89.56 367 GLU A N 1
ATOM 2808 C CA . GLU A 1 367 ? -16.594 -21.781 -18.078 1 89.56 367 GLU A CA 1
ATOM 2809 C C . GLU A 1 367 ? -16.969 -23.25 -18.156 1 89.56 367 GLU A C 1
ATOM 2811 O O . GLU A 1 367 ? -16.438 -24.078 -17.406 1 89.56 367 GLU A O 1
ATOM 2816 N N . ASN A 1 368 ? -17.875 -23.547 -19.078 1 88.88 368 ASN A N 1
ATOM 2817 C CA . ASN A 1 368 ? -18.219 -24.953 -19.312 1 88.88 368 ASN A CA 1
ATOM 2818 C C . ASN A 1 368 ? -17.016 -25.766 -19.75 1 88.88 368 ASN A C 1
ATOM 2820 O O . ASN A 1 368 ? -16.297 -25.391 -20.672 1 88.88 368 ASN A O 1
ATOM 2824 N N . GLU A 1 369 ? -16.766 -26.859 -19.062 1 93.5 369 GLU A N 1
ATOM 2825 C CA . GLU A 1 369 ? -15.562 -27.656 -19.281 1 93.5 369 GLU A CA 1
ATOM 2826 C C . GLU A 1 369 ? -15.508 -28.219 -20.703 1 93.5 369 GLU A C 1
ATOM 2828 O O . GLU A 1 369 ? -14.43 -28.359 -21.281 1 93.5 369 GLU A O 1
ATOM 2833 N N . ASP A 1 370 ? -16.656 -28.562 -21.281 1 92.44 370 ASP A N 1
ATOM 2834 C CA . ASP A 1 370 ? -16.672 -29.062 -22.656 1 92.44 370 ASP A CA 1
ATOM 2835 C C . ASP A 1 370 ? -16.297 -27.984 -23.656 1 92.44 370 ASP A C 1
ATOM 2837 O O . ASP A 1 370 ? -15.617 -28.25 -24.641 1 92.44 370 ASP A O 1
ATOM 2841 N N . ASP A 1 371 ? -16.781 -26.766 -23.406 1 91.12 371 ASP A N 1
ATOM 2842 C CA . ASP A 1 371 ? -16.391 -25.641 -24.25 1 91.12 371 ASP A CA 1
ATOM 2843 C C . ASP A 1 371 ? -14.883 -25.406 -24.203 1 91.12 371 ASP A C 1
ATOM 2845 O O . ASP A 1 371 ? -14.266 -25.125 -25.234 1 91.12 371 ASP A O 1
ATOM 2849 N N . LEU A 1 372 ? -14.273 -25.516 -23.047 1 94.25 372 LEU A N 1
ATOM 2850 C CA . LEU A 1 372 ? -12.836 -25.328 -22.906 1 94.25 372 LEU A CA 1
ATOM 2851 C C . LEU A 1 372 ? -12.07 -26.422 -23.641 1 94.25 372 LEU A C 1
ATOM 2853 O O . LEU A 1 372 ? -11.109 -26.125 -24.359 1 94.25 372 LEU A O 1
ATOM 2857 N N . ILE A 1 373 ? -12.5 -27.656 -23.5 1 95.75 373 ILE A N 1
ATOM 2858 C CA . ILE A 1 373 ? -11.82 -28.781 -24.156 1 95.75 373 ILE A CA 1
ATOM 2859 C C . ILE A 1 373 ? -11.914 -28.625 -25.672 1 95.75 373 ILE A C 1
ATOM 2861 O O . ILE A 1 373 ? -10.945 -28.875 -26.391 1 95.75 373 ILE A O 1
ATOM 2865 N N . GLU A 1 374 ? -13.086 -28.234 -26.156 1 94.44 374 GLU A N 1
ATOM 2866 C CA . GLU A 1 374 ? -13.273 -28.031 -27.594 1 94.44 374 GLU A CA 1
ATOM 2867 C C . GLU A 1 374 ? -12.367 -26.906 -28.109 1 94.44 374 GLU A C 1
ATOM 2869 O O . GLU A 1 374 ? -11.812 -27.016 -29.203 1 94.44 374 GLU A O 1
ATOM 2874 N N . ASP A 1 375 ? -12.305 -25.891 -27.359 1 95.56 375 ASP A N 1
ATOM 2875 C CA . ASP A 1 375 ? -11.43 -24.781 -27.734 1 95.56 375 ASP A CA 1
ATOM 2876 C C . ASP A 1 375 ? -9.969 -25.219 -27.766 1 95.56 375 ASP A C 1
ATOM 2878 O O . ASP A 1 375 ? -9.242 -24.906 -28.719 1 95.56 375 ASP A O 1
ATOM 2882 N N . PHE A 1 376 ? -9.477 -25.984 -26.781 1 97.31 376 PHE A N 1
ATOM 2883 C CA . PHE A 1 376 ? -8.125 -26.531 -26.75 1 97.31 376 PHE A CA 1
ATOM 2884 C C . PHE A 1 376 ? -7.891 -27.438 -27.953 1 97.31 376 PHE A C 1
ATOM 2886 O O . PHE A 1 376 ? -6.836 -27.359 -28.594 1 97.31 376 PHE A O 1
ATOM 2893 N N . THR A 1 377 ? -8.875 -28.266 -28.234 1 97 377 THR A N 1
ATOM 2894 C CA . THR A 1 377 ? -8.742 -29.219 -29.328 1 97 377 THR A CA 1
ATOM 2895 C C . THR A 1 377 ? -8.508 -28.5 -30.656 1 97 377 THR A C 1
ATOM 2897 O O . THR A 1 377 ? -7.551 -28.812 -31.375 1 97 377 THR A O 1
ATOM 2900 N N . GLN A 1 378 ? -9.367 -27.562 -30.938 1 96.56 378 GLN A N 1
ATOM 2901 C CA . GLN A 1 378 ? -9.234 -26.859 -32.219 1 96.56 378 GLN A CA 1
ATOM 2902 C C . GLN A 1 378 ? -7.945 -26.047 -32.25 1 96.56 378 GLN A C 1
ATOM 2904 O O . GLN A 1 378 ? -7.301 -25.969 -33.312 1 96.56 378 GLN A O 1
ATOM 2909 N N . ALA A 1 379 ? -7.551 -25.422 -31.188 1 96.62 379 ALA A N 1
ATOM 2910 C CA . ALA A 1 379 ? -6.328 -24.625 -31.156 1 96.62 379 ALA A CA 1
ATOM 2911 C C . ALA A 1 379 ? -5.094 -25.5 -31.328 1 96.62 379 ALA A C 1
ATOM 2913 O O . ALA A 1 379 ? -4.145 -25.125 -32 1 96.62 379 ALA A O 1
ATOM 2914 N N . LEU A 1 380 ? -5.078 -26.688 -30.703 1 97.69 380 LEU A N 1
ATOM 2915 C CA . LEU A 1 380 ? -3.967 -27.625 -30.859 1 97.69 380 LEU A CA 1
ATOM 2916 C C . LEU A 1 380 ? -3.883 -28.156 -32.281 1 97.69 380 LEU A C 1
ATOM 2918 O O . LEU A 1 380 ? -2.789 -28.391 -32.812 1 97.69 380 LEU A O 1
ATOM 2922 N N . GLU A 1 381 ? -5 -28.359 -32.906 1 96.75 381 GLU A N 1
ATOM 2923 C CA . GLU A 1 381 ? -5.016 -28.797 -34.281 1 96.75 381 GLU A CA 1
ATOM 2924 C C . GLU A 1 381 ? -4.387 -27.75 -35.188 1 96.75 381 GLU A C 1
ATOM 2926 O O . GLU A 1 381 ? -3.609 -28.078 -36.094 1 96.75 381 GLU A O 1
ATOM 2931 N N . ILE A 1 382 ? -4.734 -26.547 -34.938 1 96.19 382 ILE A N 1
ATOM 2932 C CA . ILE A 1 382 ? -4.191 -25.438 -35.75 1 96.19 382 ILE A CA 1
ATOM 2933 C C . ILE A 1 382 ? -2.688 -25.328 -35.5 1 96.19 382 ILE A C 1
ATOM 2935 O O . ILE A 1 382 ? -1.91 -25.172 -36.438 1 96.19 382 ILE A O 1
ATOM 2939 N N . ALA A 1 383 ? -2.299 -25.422 -34.281 1 96 383 ALA A N 1
ATOM 2940 C CA . ALA A 1 383 ? -0.886 -25.328 -33.906 1 96 383 ALA A CA 1
ATOM 2941 C C . ALA A 1 383 ? -0.089 -26.484 -34.5 1 96 383 ALA A C 1
ATOM 2943 O O . ALA A 1 383 ? 1.075 -26.328 -34.875 1 96 383 ALA A O 1
ATOM 2944 N N . ASN A 1 384 ? -0.686 -27.625 -34.594 1 94.31 384 ASN A N 1
ATOM 2945 C CA . ASN A 1 384 ? -0.035 -28.828 -35.094 1 94.31 384 ASN A CA 1
ATOM 2946 C C . ASN A 1 384 ? 0.305 -28.688 -36.562 1 94.31 384 ASN A C 1
ATOM 2948 O O . ASN A 1 384 ? 1.184 -29.391 -37.094 1 94.31 384 ASN A O 1
ATOM 2952 N N . LYS A 1 385 ? -0.33 -27.812 -37.25 1 93.12 385 LYS A N 1
ATOM 2953 C CA . LYS A 1 385 ? -0.076 -27.594 -38.688 1 93.12 385 LYS A CA 1
ATOM 2954 C C . LYS A 1 385 ? 1.186 -26.766 -38.906 1 93.12 385 LYS A C 1
ATOM 2956 O O . LYS A 1 385 ? 1.747 -26.75 -40 1 93.12 385 LYS A O 1
ATOM 2961 N N . ILE A 1 386 ? 1.433 -26 -37.906 1 89.25 386 ILE A N 1
ATOM 2962 C CA . ILE A 1 386 ? 2.65 -25.203 -37.969 1 89.25 386 ILE A CA 1
ATOM 2963 C C . ILE A 1 386 ? 3.871 -26.094 -37.812 1 89.25 386 ILE A C 1
ATOM 2965 O O . ILE A 1 386 ? 4.945 -25.797 -38.344 1 89.25 386 ILE A O 1
ATOM 2969 N N . LYS A 1 387 ? 3.809 -27.391 -37.344 1 70.75 387 LYS A N 1
ATOM 2970 C CA . LYS A 1 387 ? 4.887 -28.344 -37.094 1 70.75 387 LYS A CA 1
ATOM 2971 C C . LYS A 1 387 ? 5.465 -28.875 -38.406 1 70.75 387 LYS A C 1
ATOM 2973 O O . LYS A 1 387 ? 4.734 -29.062 -39.375 1 70.75 387 LYS A O 1
ATOM 2978 N N . MET B 1 1 ? -4.363 25.203 -23.766 1 37.16 1 MET B N 1
ATOM 2979 C CA . MET B 1 1 ? -4.691 26.203 -22.766 1 37.16 1 MET B CA 1
ATOM 2980 C C . MET B 1 1 ? -4.316 25.719 -21.375 1 37.16 1 MET B C 1
ATOM 2982 O O . MET B 1 1 ? -4.672 24.609 -20.969 1 37.16 1 MET B O 1
ATOM 2986 N N . THR B 1 2 ? -3.264 26.25 -20.922 1 51.72 2 THR B N 1
ATOM 2987 C CA . THR B 1 2 ? -2.822 25.984 -19.562 1 51.72 2 THR B CA 1
ATOM 2988 C C . THR B 1 2 ? -3.893 26.406 -18.562 1 51.72 2 THR B C 1
ATOM 2990 O O . THR B 1 2 ? -4.297 27.562 -18.516 1 51.72 2 THR B O 1
ATOM 2993 N N . ASN B 1 3 ? -4.68 25.547 -18.172 1 65.44 3 ASN B N 1
ATOM 2994 C CA . ASN B 1 3 ? -5.77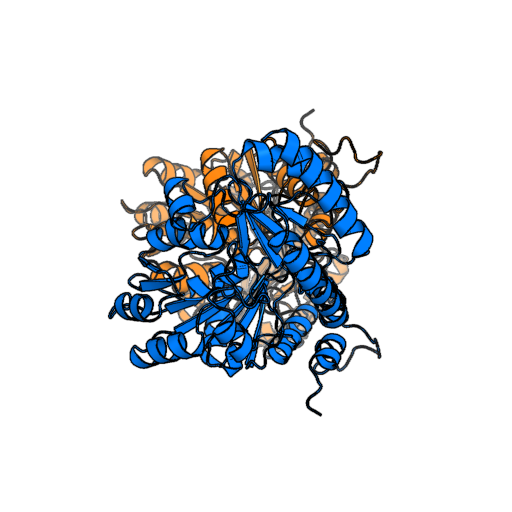3 25.844 -17.266 1 65.44 3 ASN B CA 1
ATOM 2995 C C . ASN B 1 3 ? -5.258 26.219 -15.875 1 65.44 3 ASN B C 1
ATOM 2997 O O . ASN B 1 3 ? -4.148 25.828 -15.5 1 65.44 3 ASN B O 1
ATOM 3001 N N . ARG B 1 4 ? -5.98 27.312 -15.422 1 76.38 4 ARG B N 1
ATOM 3002 C CA . ARG B 1 4 ? -5.777 27.594 -14.008 1 76.38 4 ARG B CA 1
ATOM 3003 C C . ARG B 1 4 ? -6.008 26.344 -13.164 1 76.38 4 ARG B C 1
ATOM 3005 O O . ARG B 1 4 ? -6.648 25.406 -13.617 1 76.38 4 ARG B O 1
ATOM 3012 N N . ILE B 1 5 ? -5.426 26.328 -12.078 1 81.12 5 ILE B N 1
ATOM 3013 C CA . ILE B 1 5 ? -5.363 25.125 -11.242 1 81.12 5 ILE B CA 1
ATOM 3014 C C . ILE B 1 5 ? -6.773 24.688 -10.867 1 81.12 5 ILE B C 1
ATOM 3016 O O . ILE B 1 5 ? -7.047 23.484 -10.766 1 81.12 5 ILE B O 1
ATOM 3020 N N . GLU B 1 6 ? -7.77 25.641 -10.609 1 73.94 6 GLU B N 1
ATOM 3021 C CA . GLU B 1 6 ? -9.141 25.281 -10.281 1 73.94 6 GLU B CA 1
ATOM 3022 C C . GLU B 1 6 ? -9.781 24.469 -11.406 1 73.94 6 GLU B C 1
ATOM 3024 O O . GLU B 1 6 ? -10.539 23.531 -11.141 1 73.94 6 GLU B O 1
ATOM 3029 N N . THR B 1 7 ? -9.453 24.906 -12.648 1 72.69 7 THR B N 1
ATOM 3030 C CA . THR B 1 7 ? -9.953 24.188 -13.812 1 72.69 7 THR B CA 1
ATOM 3031 C C . THR B 1 7 ? -9.281 22.812 -13.93 1 72.69 7 THR B C 1
ATOM 3033 O O . THR B 1 7 ? -9.938 21.828 -14.242 1 72.69 7 THR B O 1
ATOM 3036 N N . ALA B 1 8 ? -8.023 22.766 -13.617 1 74.31 8 ALA B N 1
ATOM 3037 C CA . ALA B 1 8 ? -7.277 21.516 -13.688 1 74.31 8 ALA B CA 1
ATOM 3038 C C . ALA B 1 8 ? -7.781 20.516 -12.664 1 74.31 8 ALA B C 1
ATOM 3040 O O . ALA B 1 8 ? -7.797 19.297 -12.914 1 74.31 8 ALA B O 1
ATOM 3041 N N . LEU B 1 9 ? -8.133 20.969 -11.5 1 78.12 9 LEU B N 1
ATOM 3042 C CA . LEU B 1 9 ? -8.688 20.094 -10.469 1 78.12 9 LEU B CA 1
ATOM 3043 C C . LEU B 1 9 ? -9.914 19.344 -10.984 1 78.12 9 LEU B C 1
ATOM 3045 O O . LEU B 1 9 ? -10.133 18.188 -10.625 1 78.12 9 LEU B O 1
ATOM 3049 N N . ILE B 1 10 ? -10.648 20.047 -11.812 1 66.75 10 ILE B N 1
ATOM 3050 C CA . ILE B 1 10 ? -11.922 19.5 -12.281 1 66.75 10 ILE B CA 1
ATOM 3051 C C . ILE B 1 10 ? -11.672 18.578 -13.477 1 66.75 10 ILE B C 1
ATOM 3053 O O . ILE B 1 10 ? -12.273 17.5 -13.586 1 66.75 10 ILE B O 1
ATOM 3057 N N . HIS B 1 11 ? -10.695 18.953 -14.359 1 72.25 11 HIS B N 1
ATOM 3058 C CA . HIS B 1 11 ? -10.625 18.297 -15.656 1 72.25 11 HIS B CA 1
ATOM 3059 C C . HIS B 1 11 ? -9.359 17.469 -15.789 1 72.25 11 HIS B C 1
ATOM 3061 O O . HIS B 1 11 ? -9.219 16.672 -16.719 1 72.25 11 HIS B O 1
ATOM 3067 N N . GLY B 1 12 ? -8.445 17.625 -14.883 1 66.12 12 GLY B N 1
ATOM 3068 C CA . GLY B 1 12 ? -7.125 17.031 -15.023 1 66.12 12 GLY B CA 1
ATOM 3069 C C . GLY B 1 12 ? -7.168 15.523 -15.234 1 66.12 12 GLY B C 1
ATOM 3070 O O . GLY B 1 12 ? -6.414 14.984 -16.047 1 66.12 12 GLY B O 1
ATOM 3071 N N . ALA B 1 13 ? -8.047 14.891 -14.625 1 74.62 13 ALA B N 1
ATOM 3072 C CA . ALA B 1 13 ? -8.102 13.43 -14.664 1 74.62 13 ALA B CA 1
ATOM 3073 C C . ALA B 1 13 ? -8.742 12.938 -15.961 1 74.62 13 ALA B C 1
ATOM 3075 O O . ALA B 1 13 ? -8.633 11.758 -16.312 1 74.62 13 ALA B O 1
ATOM 3076 N N . ILE B 1 14 ? -9.43 13.68 -16.766 1 66.5 14 ILE B N 1
ATOM 3077 C CA . ILE B 1 14 ? -10.156 13.188 -17.938 1 66.5 14 ILE B CA 1
ATOM 3078 C C . ILE B 1 14 ? -9.562 13.789 -19.203 1 66.5 14 ILE B C 1
ATOM 3080 O O . ILE B 1 14 ? -10.086 13.586 -20.297 1 66.5 14 ILE B O 1
ATOM 3084 N N . ARG B 1 15 ? -8.633 14.586 -19.109 1 64.56 15 ARG B N 1
ATOM 3085 C CA . ARG B 1 15 ? -8.102 15.273 -20.281 1 64.56 15 ARG B CA 1
ATOM 3086 C C . ARG B 1 15 ? -7.543 14.273 -21.297 1 64.56 15 ARG B C 1
ATOM 3088 O O . ARG B 1 15 ? -7.758 14.422 -22.5 1 64.56 15 ARG B O 1
ATOM 3095 N N . GLU B 1 16 ? -6.566 13.422 -20.953 1 57.75 16 GLU B N 1
ATOM 3096 C CA . GLU B 1 16 ? -5.887 12.562 -21.922 1 57.75 16 GLU B CA 1
ATOM 3097 C C . GLU B 1 16 ? -6.199 11.094 -21.672 1 57.75 16 GLU B C 1
ATOM 3099 O O . GLU B 1 16 ? -6.273 10.656 -20.516 1 57.75 16 GLU B O 1
ATOM 3104 N N . GLY B 1 17 ? -6.578 10.359 -22.781 1 58.12 17 GLY B N 1
ATOM 3105 C CA . GLY B 1 17 ? -6.488 8.914 -22.75 1 58.12 17 GLY B CA 1
ATOM 3106 C C . GLY B 1 17 ? -7.832 8.234 -22.562 1 58.12 17 GLY B C 1
ATOM 3107 O O . GLY B 1 17 ? -7.922 7.004 -22.578 1 58.12 17 GLY B O 1
ATOM 3108 N N . TYR B 1 18 ? -8.812 9.203 -22.109 1 57.34 18 TYR B N 1
ATOM 3109 C CA . TYR B 1 18 ? -10.047 8.445 -21.922 1 57.34 18 TYR B CA 1
ATOM 3110 C C . TYR B 1 18 ? -10.969 8.625 -23.125 1 57.34 18 TYR B C 1
ATOM 3112 O O . TYR B 1 18 ? -12.164 8.883 -22.969 1 57.34 18 TYR B O 1
ATOM 3120 N N . ALA B 1 19 ? -10.367 8.672 -24.297 1 51.41 19 ALA B N 1
ATOM 3121 C CA . ALA B 1 19 ? -11.148 8.812 -25.531 1 51.41 19 ALA B CA 1
ATOM 3122 C C . ALA B 1 19 ? -12.352 7.883 -25.516 1 51.41 19 ALA B C 1
ATOM 3124 O O . ALA B 1 19 ? -13.414 8.227 -26.047 1 51.41 19 ALA B O 1
ATOM 3125 N N . ASP B 1 20 ? -11.992 6.754 -24.922 1 62 20 ASP B N 1
ATOM 3126 C CA . ASP B 1 20 ? -13.055 5.777 -25.156 1 62 20 ASP B CA 1
ATOM 3127 C C . ASP B 1 20 ? -13.977 5.68 -23.938 1 62 20 ASP B C 1
ATOM 3129 O O . ASP B 1 20 ? -14.492 4.602 -23.625 1 62 20 ASP B O 1
ATOM 3133 N N . LYS B 1 21 ? -14.336 6.801 -23.438 1 64.81 21 LYS B N 1
ATOM 3134 C CA . LYS B 1 21 ? -15.203 6.684 -22.266 1 64.81 21 LYS B CA 1
ATOM 3135 C C . LYS B 1 21 ? -16.656 6.906 -22.641 1 64.81 21 LYS B C 1
ATOM 3137 O O . LYS B 1 21 ? -17.5 7.125 -21.75 1 64.81 21 LYS B O 1
ATOM 3142 N N . LYS B 1 22 ? -16.953 6.848 -23.797 1 66.88 22 LYS B N 1
ATOM 3143 C CA . LYS B 1 22 ? -18.344 6.871 -24.266 1 66.88 22 LYS B CA 1
ATOM 3144 C C . LYS B 1 22 ? -19.031 8.172 -23.844 1 66.88 22 LYS B C 1
ATOM 3146 O O . LYS B 1 22 ? -20.219 8.156 -23.484 1 66.88 22 LYS B O 1
ATOM 3151 N N . GLY B 1 23 ? -18.203 9.234 -23.625 1 63.72 23 GLY B N 1
ATOM 3152 C CA . GLY B 1 23 ? -18.766 10.539 -23.328 1 63.72 23 GLY B CA 1
ATOM 3153 C C . GLY B 1 23 ? -18.953 10.781 -21.844 1 63.72 23 GLY B C 1
ATOM 3154 O O . GLY B 1 23 ? -19.453 11.836 -21.438 1 63.72 23 GLY B O 1
ATOM 3155 N N . ALA B 1 24 ? -18.609 9.852 -21.094 1 70.5 24 ALA B N 1
ATOM 3156 C CA . ALA B 1 24 ? -18.781 10.031 -19.656 1 70.5 24 ALA B CA 1
ATOM 3157 C C . ALA B 1 24 ? -18 11.25 -19.156 1 70.5 24 ALA B C 1
ATOM 3159 O O . ALA B 1 24 ? -16.875 11.5 -19.609 1 70.5 24 ALA B O 1
ATOM 3160 N N . VAL B 1 25 ? -18.578 12.008 -18.297 1 70.25 25 VAL B N 1
ATOM 3161 C CA . VAL B 1 25 ? -17.984 13.219 -17.734 1 70.25 25 VAL B CA 1
ATOM 3162 C C . VAL B 1 25 ? -16.953 12.844 -16.672 1 70.25 25 VAL B C 1
ATOM 3164 O O . VAL B 1 25 ? -16.016 13.594 -16.422 1 70.25 25 VAL B O 1
ATOM 3167 N N . ASN B 1 26 ? -17.156 11.695 -16.109 1 80.25 26 ASN B N 1
ATOM 3168 C CA . ASN B 1 26 ? -16.234 11.211 -15.094 1 80.25 26 ASN B CA 1
ATOM 3169 C C . ASN B 1 26 ? -15.375 10.062 -15.609 1 80.25 26 ASN B C 1
ATOM 3171 O O . ASN B 1 26 ? -15.773 9.344 -16.531 1 80.25 26 ASN B O 1
ATOM 3175 N N . VAL B 1 27 ? -14.156 9.883 -15.023 1 85.81 27 VAL B N 1
ATOM 3176 C CA . VAL B 1 27 ? -13.297 8.75 -15.336 1 85.81 27 VAL B CA 1
ATOM 3177 C C . VAL B 1 27 ? -13.984 7.445 -14.945 1 85.81 27 VAL B C 1
ATOM 3179 O O . VAL B 1 27 ? -14.547 7.332 -13.859 1 85.81 27 VAL B O 1
ATOM 3182 N N . PRO B 1 28 ? -14.023 6.461 -15.867 1 86.81 28 PRO B N 1
ATOM 3183 C CA . PRO B 1 28 ? -14.586 5.164 -15.477 1 86.81 28 PRO B CA 1
ATOM 3184 C C . PRO B 1 28 ? -13.742 4.449 -14.422 1 86.81 28 PRO B C 1
ATOM 3186 O O . PRO B 1 28 ? -12.523 4.645 -14.359 1 86.81 28 PRO B O 1
ATOM 3189 N N . MET B 1 29 ? -14.414 3.676 -13.516 1 90.88 29 MET B N 1
ATOM 3190 C CA . MET B 1 29 ? -13.711 2.752 -12.633 1 90.88 29 MET B CA 1
ATOM 3191 C C . MET B 1 29 ? -13.383 1.449 -13.352 1 90.88 29 MET B C 1
ATOM 3193 O O . MET B 1 29 ? -14.273 0.638 -13.617 1 90.88 29 MET B O 1
ATOM 3197 N N . TYR B 1 30 ? -12.172 1.264 -13.711 1 90.5 30 TYR B N 1
ATOM 3198 C CA . TYR B 1 30 ? -11.734 0.004 -14.305 1 90.5 30 TYR B CA 1
ATOM 3199 C C . TYR B 1 30 ? -11.414 -1.023 -13.227 1 90.5 30 TYR B C 1
ATOM 3201 O O . TYR B 1 30 ? -10.242 -1.218 -12.875 1 90.5 30 TYR B O 1
ATOM 3209 N N . LEU B 1 31 ? -12.422 -1.632 -12.688 1 91.5 31 LEU B N 1
ATOM 3210 C CA . LEU B 1 31 ? -12.266 -2.678 -11.68 1 91.5 31 LEU B CA 1
ATOM 3211 C C . LEU B 1 31 ? -11.719 -3.957 -12.305 1 91.5 31 LEU B C 1
ATOM 3213 O O . LEU B 1 31 ? -12.422 -4.969 -12.367 1 91.5 31 LEU B O 1
ATOM 3217 N N . SER B 1 32 ? -10.445 -3.922 -12.719 1 88.31 32 SER B N 1
ATOM 3218 C CA . SER B 1 32 ? -9.742 -5.02 -13.375 1 88.31 32 SER B CA 1
ATOM 3219 C C . SER B 1 32 ? -8.328 -5.176 -12.828 1 88.31 32 SER B C 1
ATOM 3221 O O . SER B 1 32 ? -7.551 -4.219 -12.812 1 88.31 32 SER B O 1
ATOM 3223 N N . SER B 1 33 ? -8.047 -6.371 -12.367 1 91.31 33 SER B N 1
ATOM 3224 C CA . SER B 1 33 ? -6.688 -6.641 -11.906 1 91.31 33 SER B CA 1
ATOM 3225 C C . SER B 1 33 ? -5.773 -7.027 -13.062 1 91.31 33 SER B C 1
ATOM 3227 O O . SER B 1 33 ? -4.547 -6.98 -12.938 1 91.31 33 SER B O 1
ATOM 3229 N N . THR B 1 34 ? -6.297 -7.469 -14.102 1 89.5 34 THR B N 1
ATOM 3230 C CA . THR B 1 34 ? -5.559 -7.883 -15.289 1 89.5 34 THR B CA 1
ATOM 3231 C C . THR B 1 34 ? -6.297 -7.473 -16.562 1 89.5 34 THR B C 1
ATOM 3233 O O . THR B 1 34 ? -7.477 -7.113 -16.516 1 89.5 34 THR B O 1
ATOM 3236 N N . PHE B 1 35 ? -5.57 -7.355 -17.688 1 87.19 35 PHE B N 1
ATOM 3237 C CA . PHE B 1 35 ? -6.109 -6.855 -18.938 1 87.19 35 PHE B CA 1
ATOM 3238 C C . PHE B 1 35 ? -5.777 -7.805 -20.094 1 87.19 35 PHE B C 1
ATOM 3240 O O . PHE B 1 35 ? -4.641 -8.258 -20.219 1 87.19 35 PHE B O 1
ATOM 3247 N N . HIS B 1 36 ? -6.75 -8.117 -20.875 1 88.12 36 HIS B N 1
ATOM 3248 C CA . HIS B 1 36 ? -6.574 -8.992 -22.031 1 88.12 36 HIS B CA 1
ATOM 3249 C C . HIS B 1 36 ? -5.57 -8.406 -23.016 1 88.12 36 HIS B C 1
ATOM 3251 O O . HIS B 1 36 ? -5.602 -7.207 -23.312 1 88.12 36 HIS B O 1
ATOM 3257 N N . GLN B 1 37 ? -4.582 -9.25 -23.438 1 87.44 37 GLN B N 1
ATOM 3258 C CA . GLN B 1 37 ? -3.611 -8.867 -24.453 1 87.44 37 GLN B CA 1
ATOM 3259 C C . GLN B 1 37 ? -3.971 -9.469 -25.812 1 87.44 37 GLN B C 1
ATOM 3261 O O . GLN B 1 37 ? -4.328 -10.641 -25.906 1 87.44 37 GLN B O 1
ATOM 3266 N N . GLU B 1 38 ? -3.832 -8.688 -26.859 1 82.31 38 GLU B N 1
ATOM 3267 C CA . GLU B 1 38 ? -4.293 -9.117 -28.172 1 82.31 38 GLU B CA 1
ATOM 3268 C C . GLU B 1 38 ? -3.215 -9.922 -28.906 1 82.31 38 GLU B C 1
ATOM 3270 O O . GLU B 1 38 ? -3.502 -10.602 -29.891 1 82.31 38 GLU B O 1
ATOM 3275 N N . SER B 1 39 ? -2.055 -9.781 -28.328 1 82.81 39 SER B N 1
ATOM 3276 C CA . SER B 1 39 ? -0.943 -10.438 -29 1 82.81 39 SER B CA 1
ATOM 3277 C C . SER B 1 39 ? 0.05 -11.016 -27.984 1 82.81 39 SER B C 1
ATOM 3279 O O . SER B 1 39 ? 0.166 -10.516 -26.875 1 82.81 39 SER B O 1
ATOM 3281 N N . ILE B 1 40 ? 0.645 -12.156 -28.391 1 85.19 40 ILE B N 1
ATOM 3282 C CA . ILE B 1 40 ? 1.689 -12.75 -27.562 1 85.19 40 ILE B CA 1
ATOM 3283 C C . ILE B 1 40 ? 2.943 -11.875 -27.609 1 85.19 40 ILE B C 1
ATOM 3285 O O . ILE B 1 40 ? 3.797 -11.961 -26.719 1 85.19 40 ILE B O 1
ATOM 3289 N N . ASP B 1 41 ? 3.045 -11.039 -28.688 1 83.81 41 ASP B N 1
ATOM 3290 C CA . ASP B 1 41 ? 4.262 -10.266 -28.906 1 83.81 41 ASP B CA 1
ATOM 3291 C C . ASP B 1 41 ? 4.051 -8.797 -28.531 1 83.81 41 ASP B C 1
ATOM 3293 O O . ASP B 1 41 ? 5.016 -8.07 -28.297 1 83.81 41 ASP B O 1
ATOM 3297 N N . GLU B 1 42 ? 2.824 -8.445 -28.641 1 82.25 42 GLU B N 1
ATOM 3298 C CA . GLU B 1 42 ? 2.523 -7.043 -28.391 1 82.25 42 GLU B CA 1
ATOM 3299 C C . GLU B 1 42 ? 1.561 -6.883 -27.219 1 82.25 42 GLU B C 1
ATOM 3301 O O . GLU B 1 42 ? 0.465 -7.449 -27.219 1 82.25 42 GLU B O 1
ATOM 3306 N N . PHE B 1 43 ? 1.99 -6.156 -26.312 1 84.94 43 PHE B N 1
ATOM 3307 C CA . PHE B 1 43 ? 1.178 -5.938 -25.109 1 84.94 43 PHE B CA 1
ATOM 3308 C C . PHE B 1 43 ? 0.631 -4.516 -25.078 1 84.94 43 PHE B C 1
ATOM 3310 O O . PHE B 1 43 ? 1.317 -3.574 -25.484 1 84.94 43 PHE B O 1
ATOM 3317 N N . GLY B 1 44 ? -0.595 -4.344 -24.703 1 84.94 44 GLY B N 1
ATOM 3318 C CA . GLY B 1 44 ? -1.238 -3.045 -24.562 1 84.94 44 GLY B CA 1
ATOM 3319 C C . GLY B 1 44 ? -0.646 -2.197 -23.453 1 84.94 44 GLY B C 1
ATOM 3320 O O . GLY B 1 44 ? 0.354 -2.578 -22.844 1 84.94 44 GLY B O 1
ATOM 3321 N N . GLU B 1 45 ? -1.28 -1.095 -23.297 1 87.44 45 GLU B N 1
ATOM 3322 C CA . GLU B 1 45 ? -0.817 -0.099 -22.328 1 87.44 45 GLU B CA 1
ATOM 3323 C C . GLU B 1 45 ? -0.896 -0.632 -20.906 1 87.44 45 GLU B C 1
ATOM 3325 O O . GLU B 1 45 ? -0.034 -0.335 -20.078 1 87.44 45 GLU B O 1
ATOM 3330 N N . TYR B 1 46 ? -1.939 -1.423 -20.703 1 90.69 46 TYR B N 1
ATOM 3331 C CA . TYR B 1 46 ? -2.146 -1.994 -19.375 1 90.69 46 TYR B CA 1
ATOM 3332 C C . TYR B 1 46 ? -2.121 -3.518 -19.438 1 90.69 46 TYR B C 1
ATOM 3334 O O . TYR B 1 46 ? -2.705 -4.125 -20.328 1 90.69 46 TYR B O 1
ATOM 3342 N N . ASP B 1 47 ? -1.456 -4.164 -18.516 1 91.06 47 ASP B N 1
ATOM 3343 C CA . ASP B 1 47 ? -1.367 -5.617 -18.438 1 91.06 47 ASP B CA 1
ATOM 3344 C C . ASP B 1 47 ? -1.808 -6.121 -17.062 1 91.06 47 ASP B C 1
ATOM 3346 O O . ASP B 1 47 ? -2.609 -7.051 -16.969 1 91.06 47 ASP B O 1
ATOM 3350 N N . TYR B 1 48 ? -1.286 -5.555 -16.047 1 92.31 48 TYR B N 1
ATOM 3351 C CA . TYR B 1 48 ? -1.591 -5.91 -14.664 1 92.31 48 TYR B CA 1
ATOM 3352 C C . TYR B 1 48 ? -1.793 -4.664 -13.805 1 92.31 48 TYR B C 1
ATOM 3354 O O . TYR B 1 48 ? -1.022 -3.707 -13.906 1 92.31 48 TYR B O 1
ATOM 3362 N N . ALA B 1 49 ? -2.725 -4.676 -12.953 1 92.75 49 ALA B N 1
ATOM 3363 C CA . ALA B 1 49 ? -3.223 -3.471 -12.289 1 92.75 49 ALA B CA 1
ATOM 3364 C C . ALA B 1 49 ? -2.195 -2.924 -11.305 1 92.75 49 ALA B C 1
ATOM 3366 O O . ALA B 1 49 ? -2.17 -1.722 -11.031 1 92.75 49 ALA B O 1
ATOM 3367 N N . ARG B 1 50 ? -1.357 -3.738 -10.719 1 93.88 50 ARG B N 1
ATOM 3368 C CA . ARG B 1 50 ? -0.313 -3.215 -9.844 1 93.88 50 ARG B CA 1
ATOM 3369 C C . ARG B 1 50 ? 0.62 -2.277 -10.609 1 93.88 50 ARG B C 1
ATOM 3371 O O . ARG B 1 50 ? 1.062 -1.261 -10.07 1 93.88 50 ARG B O 1
ATOM 3378 N N . SER B 1 51 ? 0.882 -2.639 -11.859 1 94.31 51 SER B N 1
ATOM 3379 C CA . SER B 1 51 ? 1.791 -1.849 -12.688 1 94.31 51 SER B CA 1
ATOM 3380 C C . SER B 1 51 ? 1.089 -0.626 -13.273 1 94.31 51 SER B C 1
ATOM 3382 O O . SER B 1 51 ? 1.724 0.4 -13.523 1 94.31 51 SER B O 1
ATOM 3384 N N . GLY B 1 52 ? -0.119 -0.833 -13.562 1 94.69 52 GLY B N 1
ATOM 3385 C CA . GLY B 1 52 ? -0.871 0.275 -14.125 1 94.69 52 GLY B CA 1
ATOM 3386 C C . GLY B 1 52 ? -2.352 -0.022 -14.273 1 94.69 52 GLY B C 1
ATOM 3387 O O . GLY B 1 52 ? -2.734 -1.146 -14.609 1 94.69 52 GLY B O 1
ATOM 3388 N N . ASN B 1 53 ? -3.18 0.903 -14.008 1 94.94 53 ASN B N 1
ATOM 3389 C CA . ASN B 1 53 ? -4.629 0.895 -14.172 1 94.94 53 ASN B CA 1
ATOM 3390 C C . ASN B 1 53 ? -5.141 2.229 -14.711 1 94.94 53 ASN B C 1
ATOM 3392 O O . ASN B 1 53 ? -4.703 3.291 -14.266 1 94.94 53 ASN B O 1
ATOM 3396 N N . PRO B 1 54 ? -6.023 2.139 -15.703 1 92.81 54 PRO B N 1
ATOM 3397 C CA . PRO B 1 54 ? -6.445 3.389 -16.328 1 92.81 54 PRO B CA 1
ATOM 3398 C C . PRO B 1 54 ? -7.035 4.387 -15.344 1 92.81 54 PRO B C 1
ATOM 3400 O O . PRO B 1 54 ? -6.836 5.598 -15.484 1 92.81 54 PRO B O 1
ATOM 3403 N N . THR B 1 55 ? -7.824 3.93 -14.359 1 93.81 55 THR B N 1
ATOM 3404 C CA . THR B 1 55 ? -8.398 4.828 -13.367 1 93.81 55 THR B CA 1
ATOM 3405 C C . THR B 1 55 ? -7.309 5.48 -12.523 1 93.81 55 THR B C 1
ATOM 3407 O O . THR B 1 55 ? -7.336 6.691 -12.289 1 93.81 55 THR B O 1
ATOM 3410 N N . ARG B 1 56 ? -6.371 4.723 -12.055 1 96.81 56 ARG B N 1
ATOM 3411 C CA . ARG B 1 56 ? -5.262 5.246 -11.273 1 96.81 56 ARG B CA 1
ATOM 3412 C C . ARG B 1 56 ? -4.387 6.172 -12.117 1 96.81 56 ARG B C 1
ATOM 3414 O O . ARG B 1 56 ? -3.867 7.172 -11.617 1 96.81 56 ARG B O 1
ATOM 3421 N N . ALA B 1 57 ? -4.195 5.781 -13.352 1 95.25 57 ALA B N 1
ATOM 3422 C CA . ALA B 1 57 ? -3.408 6.613 -14.258 1 95.25 57 ALA B CA 1
ATOM 3423 C C . ALA B 1 57 ? -4.012 8.008 -14.383 1 95.25 57 ALA B C 1
ATOM 3425 O O . ALA B 1 57 ? -3.285 9 -14.492 1 95.25 57 ALA B O 1
ATOM 3426 N N . ALA B 1 58 ? -5.301 8.062 -14.422 1 93.19 58 ALA B N 1
ATOM 3427 C CA . ALA B 1 58 ? -5.977 9.352 -14.508 1 93.19 58 ALA B CA 1
ATOM 3428 C C . ALA B 1 58 ? -5.641 10.227 -13.305 1 93.19 58 ALA B C 1
ATOM 3430 O O . ALA B 1 58 ? -5.371 11.422 -13.453 1 93.19 58 ALA B O 1
ATOM 3431 N N . LEU B 1 59 ? -5.668 9.648 -12.141 1 96.12 59 LEU B N 1
ATOM 3432 C CA . LEU B 1 59 ? -5.32 10.359 -10.914 1 96.12 59 LEU B CA 1
ATOM 3433 C C . LEU B 1 59 ? -3.865 10.812 -10.938 1 96.12 59 LEU B C 1
ATOM 3435 O O . LEU B 1 59 ? -3.555 11.945 -10.562 1 96.12 59 LEU B O 1
ATOM 3439 N N . GLU B 1 60 ? -2.98 9.914 -11.344 1 97.5 60 GLU B N 1
ATOM 3440 C CA . GLU B 1 60 ? -1.545 10.18 -11.391 1 97.5 60 GLU B CA 1
ATOM 3441 C C . GLU B 1 60 ? -1.22 11.305 -12.367 1 97.5 60 GLU B C 1
ATOM 3443 O O . GLU B 1 60 ? -0.398 12.172 -12.07 1 97.5 60 GLU B O 1
ATOM 3448 N N . LYS B 1 61 ? -1.871 11.281 -13.469 1 94.38 61 LYS B N 1
ATOM 3449 C CA . LYS B 1 61 ? -1.692 12.359 -14.438 1 94.38 61 LYS B CA 1
ATOM 3450 C C . LYS B 1 61 ? -2.209 13.688 -13.883 1 94.38 61 LYS B C 1
ATOM 3452 O O . LYS B 1 61 ? -1.594 14.734 -14.094 1 94.38 61 LYS B O 1
ATOM 3457 N N . ALA B 1 62 ? -3.316 13.656 -13.227 1 93 62 ALA B N 1
ATOM 3458 C CA . ALA B 1 62 ? -3.922 14.859 -12.664 1 93 62 ALA B CA 1
ATOM 3459 C C . ALA B 1 62 ? -2.992 15.516 -11.648 1 93 62 ALA B C 1
ATOM 3461 O O . ALA B 1 62 ? -2.777 16.734 -11.688 1 93 62 ALA B O 1
ATOM 3462 N N . ILE B 1 63 ? -2.436 14.719 -10.742 1 97.44 63 ILE B N 1
ATOM 3463 C CA . ILE B 1 63 ? -1.609 15.312 -9.695 1 97.44 63 ILE B CA 1
ATOM 3464 C C . ILE B 1 63 ? -0.308 15.836 -10.305 1 97.44 63 ILE B C 1
ATOM 3466 O O . ILE B 1 63 ? 0.234 16.844 -9.844 1 97.44 63 ILE B O 1
ATOM 3470 N N . ALA B 1 64 ? 0.244 15.102 -11.273 1 96.75 64 ALA B N 1
ATOM 3471 C CA . ALA B 1 64 ? 1.43 15.602 -11.961 1 96.75 64 ALA B CA 1
ATOM 3472 C C . ALA B 1 64 ? 1.177 16.984 -12.562 1 96.75 64 ALA B C 1
ATOM 3474 O O . ALA B 1 64 ? 2.006 17.875 -12.43 1 96.75 64 ALA B O 1
ATOM 3475 N N . GLU B 1 65 ? 0.059 17.109 -13.18 1 93.06 65 GLU B N 1
ATOM 3476 C CA . GLU B 1 65 ? -0.311 18.391 -13.773 1 93.06 65 GLU B CA 1
ATOM 3477 C C . GLU B 1 65 ? -0.472 19.469 -12.703 1 93.06 65 GLU B C 1
ATOM 3479 O O . GLU B 1 65 ? 0.036 20.594 -12.852 1 93.06 65 GLU B O 1
ATOM 3484 N N . LEU B 1 66 ? -1.159 19.188 -11.664 1 94.56 66 LEU B N 1
ATOM 3485 C CA . LEU B 1 66 ? -1.454 20.141 -10.617 1 94.56 66 LEU B CA 1
ATOM 3486 C C . LEU B 1 66 ? -0.17 20.672 -9.977 1 94.56 66 LEU B C 1
ATOM 3488 O O . LEU B 1 66 ? -0.084 21.844 -9.609 1 94.56 66 LEU B O 1
ATOM 3492 N N . GLU B 1 67 ? 0.844 19.812 -9.875 1 97.06 67 GLU B N 1
ATOM 3493 C CA . GLU B 1 67 ? 2.105 20.203 -9.25 1 97.06 67 GLU B CA 1
ATOM 3494 C C . GLU B 1 67 ? 3.098 20.719 -10.281 1 97.06 67 GLU B C 1
ATOM 3496 O O . GLU B 1 67 ? 4.152 21.25 -9.93 1 97.06 67 GLU B O 1
ATOM 3501 N N . GLY B 1 68 ? 2.756 20.594 -11.539 1 94.81 68 GLY B N 1
ATOM 3502 C CA . GLY B 1 68 ? 3.66 21.016 -12.602 1 94.81 68 GLY B CA 1
ATOM 3503 C C . GLY B 1 68 ? 4.836 20.078 -12.789 1 94.81 68 GLY B C 1
ATOM 3504 O O . GLY B 1 68 ? 5.941 20.516 -13.109 1 94.81 68 GLY B O 1
ATOM 3505 N N . GLY B 1 69 ? 4.66 18.812 -12.469 1 96.31 69 GLY B N 1
ATOM 3506 C CA . GLY B 1 69 ? 5.738 17.844 -12.609 1 96.31 69 GLY B CA 1
ATOM 3507 C C . GLY B 1 69 ? 5.586 16.953 -13.82 1 96.31 69 GLY B C 1
ATOM 3508 O O . GLY B 1 69 ? 4.66 17.125 -14.617 1 96.31 69 GLY B O 1
ATOM 3509 N N . ASN B 1 70 ? 6.543 16.047 -14 1 95.62 70 ASN B N 1
ATOM 3510 C CA . ASN B 1 70 ? 6.602 15.164 -15.156 1 95.62 70 ASN B CA 1
ATOM 3511 C C . ASN B 1 70 ? 5.789 13.891 -14.93 1 95.62 70 ASN B C 1
ATOM 3513 O O . ASN B 1 70 ? 5.188 13.359 -15.867 1 95.62 70 ASN B O 1
ATOM 3517 N N . ARG B 1 71 ? 5.809 13.406 -13.711 1 97 71 ARG B N 1
ATOM 3518 C CA . ARG B 1 71 ? 5.156 12.133 -13.414 1 97 71 ARG B CA 1
ATOM 3519 C C . ARG B 1 71 ? 4.562 12.133 -12.008 1 97 71 ARG B C 1
ATOM 3521 O O . ARG B 1 71 ? 5.172 12.664 -11.078 1 97 71 ARG B O 1
ATOM 3528 N N . GLY B 1 72 ? 3.342 11.594 -11.922 1 98.38 72 GLY B N 1
ATOM 3529 C CA . GLY B 1 72 ? 2.676 11.414 -10.648 1 98.38 72 GLY B CA 1
ATOM 3530 C C . GLY B 1 72 ? 2.465 9.961 -10.273 1 98.38 72 GLY B C 1
ATOM 3531 O O . GLY B 1 72 ? 2.473 9.086 -11.148 1 98.38 72 GLY B O 1
ATOM 3532 N N . PHE B 1 73 ? 2.322 9.68 -9.031 1 98.75 73 PHE B N 1
ATOM 3533 C CA . PHE B 1 73 ? 2.117 8.344 -8.492 1 98.75 73 PHE B CA 1
ATOM 3534 C C . PHE B 1 73 ? 1.086 8.359 -7.371 1 98.75 73 PHE B C 1
ATOM 3536 O O . PHE B 1 73 ? 1.066 9.281 -6.551 1 98.75 73 PHE B O 1
ATOM 3543 N N . ALA B 1 74 ? 0.252 7.34 -7.367 1 98.81 74 ALA B N 1
ATOM 3544 C CA . ALA B 1 74 ? -0.756 7.199 -6.32 1 98.81 74 ALA B CA 1
ATOM 3545 C C . ALA B 1 74 ? -0.45 6.008 -5.418 1 98.81 74 ALA B C 1
ATOM 3547 O O . ALA B 1 74 ? -0.173 4.906 -5.906 1 98.81 74 ALA B O 1
ATOM 3548 N N . PHE B 1 75 ? -0.468 6.25 -4.129 1 98.81 75 PHE B N 1
ATOM 3549 C CA . PHE B 1 75 ? -0.093 5.262 -3.121 1 98.81 75 PHE B CA 1
ATOM 3550 C C . PHE B 1 75 ? -1.245 5.012 -2.156 1 98.81 75 PHE B C 1
ATOM 3552 O O . PHE B 1 75 ? -2.109 5.871 -1.975 1 98.81 75 PHE B O 1
ATOM 3559 N N . ALA B 1 76 ? -1.178 3.9 -1.446 1 98.44 76 ALA B N 1
ATOM 3560 C CA . ALA B 1 76 ? -2.232 3.41 -0.563 1 98.44 76 ALA B CA 1
ATOM 3561 C C . ALA B 1 76 ? -2.465 4.371 0.599 1 98.44 76 ALA B C 1
ATOM 3563 O O . ALA B 1 76 ? -3.584 4.484 1.107 1 98.44 76 ALA B O 1
ATOM 3564 N N . THR B 1 77 ? -1.392 4.992 1.106 1 98.5 77 THR B N 1
ATOM 3565 C CA . THR B 1 77 ? -1.471 5.977 2.18 1 98.5 77 THR B CA 1
ATOM 3566 C C . THR B 1 77 ? -0.417 7.066 1.995 1 98.5 77 THR B C 1
ATOM 3568 O O . THR B 1 77 ? 0.447 6.957 1.122 1 98.5 77 THR B O 1
ATOM 3571 N N . GLY B 1 78 ? -0.546 8.086 2.836 1 98.38 78 GLY B N 1
ATOM 3572 C CA . GLY B 1 78 ? 0.518 9.07 2.891 1 98.38 78 GLY B CA 1
ATOM 3573 C C . GLY B 1 78 ? 1.864 8.484 3.262 1 98.38 78 GLY B C 1
ATOM 3574 O O . GLY B 1 78 ? 2.891 8.852 2.688 1 98.38 78 GLY B O 1
ATOM 3575 N N . MET B 1 79 ? 1.868 7.562 4.199 1 98.19 79 MET B N 1
ATOM 3576 C CA . MET B 1 79 ? 3.119 6.934 4.609 1 98.19 79 MET B CA 1
ATOM 3577 C C . MET B 1 79 ? 3.66 6.031 3.504 1 98.19 79 MET B C 1
ATOM 3579 O O . MET B 1 79 ? 4.875 5.887 3.355 1 98.19 79 MET B O 1
ATOM 3583 N N . ALA B 1 80 ? 2.725 5.414 2.771 1 98.75 80 ALA B N 1
ATOM 3584 C CA . ALA B 1 80 ? 3.205 4.641 1.629 1 98.75 80 ALA B CA 1
ATOM 3585 C C . ALA B 1 80 ? 3.951 5.531 0.639 1 98.75 80 ALA B C 1
ATOM 3587 O O . ALA B 1 80 ? 4.961 5.121 0.062 1 98.75 80 ALA B O 1
ATOM 3588 N N . ALA B 1 81 ? 3.475 6.707 0.418 1 98.75 81 ALA B N 1
ATOM 3589 C CA . ALA B 1 81 ? 4.145 7.68 -0.441 1 98.75 81 ALA B CA 1
ATOM 3590 C C . ALA B 1 81 ? 5.496 8.086 0.142 1 98.75 81 ALA B C 1
ATOM 3592 O O . ALA B 1 81 ? 6.512 8.07 -0.556 1 98.75 81 ALA B O 1
ATOM 3593 N N . VAL B 1 82 ? 5.523 8.414 1.423 1 98.62 82 VAL B N 1
ATOM 3594 C CA . VAL B 1 82 ? 6.738 8.867 2.1 1 98.62 82 VAL B CA 1
ATOM 3595 C C . VAL B 1 82 ? 7.781 7.75 2.082 1 98.62 82 VAL B C 1
ATOM 3597 O O . VAL B 1 82 ? 8.938 7.98 1.718 1 98.62 82 VAL B O 1
ATOM 3600 N N . SER B 1 83 ? 7.387 6.566 2.484 1 98.5 83 SER B N 1
ATOM 3601 C CA . SER B 1 83 ? 8.328 5.453 2.584 1 98.5 83 SER B CA 1
ATOM 3602 C C . SER B 1 83 ? 8.898 5.09 1.218 1 98.5 83 SER B C 1
ATOM 3604 O O . SER B 1 83 ? 10.086 4.789 1.096 1 98.5 83 SER B O 1
ATOM 3606 N N . ALA B 1 84 ? 8.039 5.094 0.193 1 98.5 84 ALA B N 1
ATOM 3607 C CA . ALA B 1 84 ? 8.523 4.793 -1.151 1 98.5 84 ALA B CA 1
ATOM 3608 C C . ALA B 1 84 ? 9.625 5.77 -1.566 1 98.5 84 ALA B C 1
ATOM 3610 O O . ALA B 1 84 ? 10.602 5.375 -2.211 1 98.5 84 ALA B O 1
ATOM 3611 N N . CYS B 1 85 ? 9.453 7.023 -1.236 1 98.44 85 CYS B N 1
ATOM 3612 C CA . CYS B 1 85 ? 10.445 8.031 -1.582 1 98.44 85 CYS B CA 1
ATOM 3613 C C . CYS B 1 85 ? 11.758 7.785 -0.845 1 98.44 85 CYS B C 1
ATOM 3615 O O . CYS B 1 85 ? 12.836 7.922 -1.424 1 98.44 85 CYS B O 1
ATOM 3617 N N . PHE B 1 86 ? 11.703 7.398 0.422 1 98.5 86 PHE B N 1
ATOM 3618 C CA . PHE B 1 86 ? 12.914 7.113 1.186 1 98.5 86 PHE B CA 1
ATOM 3619 C C . PHE B 1 86 ? 13.586 5.848 0.678 1 98.5 86 PHE B C 1
ATOM 3621 O O . PHE B 1 86 ? 14.812 5.734 0.71 1 98.5 86 PHE B O 1
ATOM 3628 N N . MET B 1 87 ? 12.805 4.918 0.155 1 98.31 87 MET B N 1
ATOM 3629 C CA . MET B 1 87 ? 13.328 3.602 -0.198 1 98.31 87 MET B CA 1
ATOM 3630 C C . MET B 1 87 ? 14.047 3.645 -1.542 1 98.31 87 MET B C 1
ATOM 3632 O O . MET B 1 87 ? 14.555 2.625 -2.014 1 98.31 87 MET B O 1
ATOM 3636 N N . ILE B 1 88 ? 14.156 4.836 -2.146 1 97.62 88 ILE B N 1
ATOM 3637 C CA . ILE B 1 88 ? 15.031 4.969 -3.303 1 97.62 88 ILE B CA 1
ATOM 3638 C C . ILE B 1 88 ? 16.484 5.02 -2.844 1 97.62 88 ILE B C 1
ATOM 3640 O O . ILE B 1 88 ? 17.406 4.867 -3.652 1 97.62 88 ILE B O 1
ATOM 3644 N N . LEU B 1 89 ? 16.75 5.289 -1.521 1 98 89 LEU B N 1
ATOM 3645 C CA . LEU B 1 89 ? 18.078 5.375 -0.939 1 98 89 LEU B CA 1
ATOM 3646 C C . LEU B 1 89 ? 18.672 3.982 -0.73 1 98 89 LEU B C 1
ATOM 3648 O O . LEU B 1 89 ? 17.953 2.98 -0.814 1 98 89 LEU B O 1
ATOM 3652 N N . SER B 1 90 ? 19.969 3.92 -0.483 1 97.81 90 SER B N 1
ATOM 3653 C CA . SER B 1 90 ? 20.688 2.672 -0.278 1 97.81 90 SER B CA 1
ATOM 3654 C C . SER B 1 90 ? 21.5 2.705 1.017 1 97.81 90 SER B C 1
ATOM 3656 O O . SER B 1 90 ? 21.734 3.779 1.574 1 97.81 90 SER B O 1
ATOM 3658 N N . ALA B 1 91 ? 21.891 1.468 1.431 1 98.06 91 ALA B N 1
ATOM 3659 C CA . ALA B 1 91 ? 22.797 1.381 2.576 1 98.06 91 ALA B CA 1
ATOM 3660 C C . ALA B 1 91 ? 24.016 2.295 2.393 1 98.06 91 ALA B C 1
ATOM 3662 O O . ALA B 1 91 ? 24.609 2.34 1.313 1 98.06 91 ALA B O 1
ATOM 3663 N N . GLY B 1 92 ? 24.359 3.051 3.48 1 97.94 92 GLY B N 1
ATOM 3664 C CA . GLY B 1 92 ? 25.469 3.975 3.422 1 97.94 92 GLY B CA 1
ATOM 3665 C C . GLY B 1 92 ? 25.047 5.41 3.176 1 97.94 92 GLY B C 1
ATOM 3666 O O . GLY B 1 92 ? 25.812 6.344 3.432 1 97.94 92 GLY B O 1
ATOM 3667 N N . ASP B 1 93 ? 23.797 5.652 2.707 1 98.31 93 ASP B N 1
ATOM 3668 C CA . ASP B 1 93 ? 23.297 6.996 2.43 1 98.31 93 ASP B CA 1
ATOM 3669 C C . ASP B 1 93 ? 22.922 7.719 3.719 1 98.31 93 ASP B C 1
ATOM 3671 O O . ASP B 1 93 ? 22.609 7.078 4.727 1 98.31 93 ASP B O 1
ATOM 3675 N N . HIS B 1 94 ? 22.969 9.055 3.664 1 98.69 94 HIS B N 1
ATOM 3676 C CA . HIS B 1 94 ? 22.641 9.93 4.781 1 98.69 94 HIS B CA 1
ATOM 3677 C C . HIS B 1 94 ? 21.547 10.93 4.398 1 98.69 94 HIS B C 1
ATOM 3679 O O . HIS B 1 94 ? 21.547 11.445 3.275 1 98.69 94 HIS B O 1
ATOM 3685 N N . ILE B 1 95 ? 20.609 11.18 5.305 1 98.69 95 ILE B N 1
ATOM 3686 C CA . ILE B 1 95 ? 19.484 12.102 5.117 1 98.69 95 ILE B CA 1
ATOM 3687 C C . ILE B 1 95 ? 19.609 13.258 6.105 1 98.69 95 ILE B C 1
ATOM 3689 O O . ILE B 1 95 ? 19.844 13.047 7.297 1 98.69 95 ILE B O 1
ATOM 3693 N N . VAL B 1 96 ? 19.516 14.484 5.645 1 98.81 96 VAL B N 1
ATOM 3694 C CA . VAL B 1 96 ? 19.219 15.625 6.504 1 98.81 96 VAL B CA 1
ATOM 3695 C C . VAL B 1 96 ? 17.719 15.914 6.488 1 98.81 96 VAL B C 1
ATOM 3697 O O . VAL B 1 96 ? 17.141 16.125 5.426 1 98.81 96 VAL B O 1
ATOM 3700 N N . ILE B 1 97 ? 17.062 15.938 7.621 1 98.25 97 ILE B N 1
ATOM 3701 C CA . ILE B 1 97 ? 15.609 15.977 7.672 1 98.25 97 ILE B CA 1
ATOM 3702 C C . ILE B 1 97 ? 15.156 16.984 8.719 1 98.25 97 ILE B C 1
ATOM 3704 O O . ILE B 1 97 ? 15.781 17.125 9.773 1 98.25 97 ILE B O 1
ATOM 3708 N N . THR B 1 98 ? 14.102 17.703 8.383 1 97 98 THR B N 1
ATOM 3709 C CA . THR B 1 98 ? 13.555 18.688 9.32 1 97 98 THR B CA 1
ATOM 3710 C C . THR B 1 98 ? 13.164 18.016 10.633 1 97 98 THR B C 1
ATOM 3712 O O . THR B 1 98 ? 12.617 16.922 10.641 1 97 98 THR B O 1
ATOM 3715 N N . GLU B 1 99 ? 13.453 18.609 11.719 1 93.56 99 GLU B N 1
ATOM 3716 C CA . GLU B 1 99 ? 13.25 18 13.023 1 93.56 99 GLU B CA 1
ATOM 3717 C C . GLU B 1 99 ? 11.773 17.938 13.383 1 93.56 99 GLU B C 1
ATOM 3719 O O . GLU B 1 99 ? 11.344 17.031 14.102 1 93.56 99 GLU B O 1
ATOM 3724 N N . ASP B 1 100 ? 10.969 18.922 12.977 1 91.38 100 ASP B N 1
ATOM 3725 C CA . ASP B 1 100 ? 9.531 18.922 13.219 1 91.38 100 ASP B CA 1
ATOM 3726 C C . ASP B 1 100 ? 8.781 18.172 12.109 1 91.38 100 ASP B C 1
ATOM 3728 O O . ASP B 1 100 ? 7.914 18.75 11.453 1 91.38 100 ASP B O 1
ATOM 3732 N N . VAL B 1 101 ? 9.117 16.938 12.039 1 92 101 VAL B N 1
ATOM 3733 C CA . VAL B 1 101 ? 8.547 16.125 10.984 1 92 101 VAL B CA 1
ATOM 3734 C C . VAL B 1 101 ? 7.367 15.32 11.531 1 92 101 VAL B C 1
ATOM 3736 O O . VAL B 1 101 ? 7.262 15.109 12.742 1 92 101 VAL B O 1
ATOM 3739 N N . TYR B 1 102 ? 6.449 14.984 10.695 1 92.69 102 TYR B N 1
ATOM 3740 C CA . TYR B 1 102 ? 5.328 14.117 11.031 1 92.69 102 TYR B CA 1
ATOM 3741 C C . TYR B 1 102 ? 5.805 12.891 11.805 1 92.69 102 TYR B C 1
ATOM 3743 O O . TYR B 1 102 ? 6.852 12.32 11.492 1 92.69 102 TYR B O 1
ATOM 3751 N N . GLY B 1 103 ? 5 12.469 12.781 1 91.69 103 GLY B N 1
ATOM 3752 C CA . GLY B 1 103 ? 5.375 11.375 13.664 1 91.69 103 GLY B CA 1
ATOM 3753 C C . GLY B 1 103 ? 5.637 10.078 12.922 1 91.69 103 GLY B C 1
ATOM 3754 O O . GLY B 1 103 ? 6.531 9.312 13.289 1 91.69 103 GLY B O 1
ATOM 3755 N N . GLY B 1 104 ? 4.777 9.742 11.938 1 93.81 104 GLY B N 1
ATOM 3756 C CA . GLY B 1 104 ? 4.984 8.539 11.148 1 93.81 104 GLY B CA 1
ATOM 3757 C C . GLY B 1 104 ? 6.289 8.555 10.375 1 93.81 104 GLY B C 1
ATOM 3758 O O . GLY B 1 104 ? 6.957 7.527 10.25 1 93.81 104 GLY B O 1
ATOM 3759 N N . THR B 1 105 ? 6.656 9.711 9.852 1 96.62 105 THR B N 1
ATOM 3760 C CA . THR B 1 105 ? 7.934 9.859 9.164 1 96.62 105 THR B CA 1
ATOM 3761 C C . THR B 1 105 ? 9.094 9.711 10.148 1 96.62 105 THR B C 1
ATOM 3763 O O . THR B 1 105 ? 10.094 9.055 9.836 1 96.62 105 THR B O 1
ATOM 3766 N N . TYR B 1 106 ? 8.953 10.336 11.312 1 95.06 106 TYR B N 1
ATOM 3767 C CA . TYR B 1 106 ? 9.953 10.203 12.359 1 95.06 106 TYR B CA 1
ATOM 3768 C C . TYR B 1 106 ? 10.219 8.734 12.688 1 95.06 106 TYR B C 1
ATOM 3770 O O . TYR B 1 106 ? 11.367 8.305 12.734 1 95.06 106 TYR B O 1
ATOM 3778 N N . ARG B 1 107 ? 9.172 8 12.883 1 94.88 107 ARG B N 1
ATOM 3779 C CA . ARG B 1 107 ? 9.289 6.578 13.203 1 94.88 107 ARG B CA 1
ATOM 3780 C C . ARG B 1 107 ? 10 5.824 12.078 1 94.88 107 ARG B C 1
ATOM 3782 O O . ARG B 1 107 ? 10.844 4.969 12.344 1 94.88 107 ARG B O 1
ATOM 3789 N N . PHE B 1 108 ? 9.633 6.102 10.867 1 97.69 108 PHE B N 1
ATOM 3790 C CA . PHE B 1 108 ? 10.211 5.414 9.719 1 97.69 108 PHE B CA 1
ATOM 3791 C C . PHE B 1 108 ? 11.719 5.664 9.648 1 97.69 108 PHE B C 1
ATOM 3793 O O . PHE B 1 108 ? 12.5 4.73 9.445 1 97.69 108 PHE B O 1
ATOM 3800 N N . VAL B 1 109 ? 12.117 6.863 9.867 1 97.5 109 VAL B N 1
ATOM 3801 C CA . VAL B 1 109 ? 13.5 7.285 9.688 1 97.5 109 VAL B CA 1
ATOM 3802 C C . VAL B 1 109 ? 14.352 6.801 10.867 1 97.5 109 VAL B C 1
ATOM 3804 O O . VAL B 1 109 ? 15.516 6.449 10.695 1 97.5 109 VAL B O 1
ATOM 3807 N N . THR B 1 110 ? 13.766 6.707 12.062 1 96.56 110 THR B N 1
ATOM 3808 C CA . THR B 1 110 ? 14.555 6.402 13.25 1 96.56 110 THR B CA 1
ATOM 3809 C C . THR B 1 110 ? 14.555 4.906 13.539 1 96.56 110 THR B C 1
ATOM 3811 O O . THR B 1 110 ? 15.5 4.375 14.117 1 96.56 110 THR B O 1
ATOM 3814 N N . LYS B 1 111 ? 13.445 4.23 13.102 1 96.62 111 LYS B N 1
ATOM 3815 C CA . LYS B 1 111 ? 13.305 2.838 13.523 1 96.62 111 LYS B CA 1
ATOM 3816 C C . LYS B 1 111 ? 13.438 1.889 12.328 1 96.62 111 LYS B C 1
ATOM 3818 O O . LYS B 1 111 ? 13.812 0.726 12.5 1 96.62 111 LYS B O 1
ATOM 3823 N N . VAL B 1 112 ? 13.148 2.322 11.125 1 97.62 112 VAL B N 1
ATOM 3824 C CA . VAL B 1 112 ? 13.133 1.435 9.961 1 97.62 112 VAL B CA 1
ATOM 3825 C C . VAL B 1 112 ? 14.43 1.596 9.172 1 97.62 112 VAL B C 1
ATOM 3827 O O . VAL B 1 112 ? 15.172 0.627 8.977 1 97.62 112 VAL B O 1
ATOM 3830 N N . LEU B 1 113 ? 14.789 2.775 8.797 1 98.19 113 LEU B N 1
ATOM 3831 C CA . LEU B 1 113 ? 15.875 3.023 7.859 1 98.19 113 LEU B CA 1
ATOM 3832 C C . LEU B 1 113 ? 17.219 2.578 8.445 1 98.19 113 LEU B C 1
ATOM 3834 O O . LEU B 1 113 ? 18.062 2.033 7.73 1 98.19 113 LEU B O 1
ATOM 3838 N N . PRO B 1 114 ? 17.469 2.791 9.797 1 97.62 114 PRO B N 1
ATOM 3839 C CA . PRO B 1 114 ? 18.766 2.357 10.336 1 97.62 114 PRO B CA 1
ATOM 3840 C C . PRO B 1 114 ? 18.984 0.852 10.211 1 97.62 114 PRO B C 1
ATOM 3842 O O . PRO B 1 114 ? 20.125 0.401 10.07 1 97.62 114 PRO B O 1
ATOM 3845 N N . ARG B 1 115 ? 17.953 0.053 10.211 1 97 115 ARG B N 1
ATOM 3846 C CA . ARG B 1 115 ? 18.047 -1.391 10.023 1 97 115 ARG B CA 1
ATOM 3847 C C . ARG B 1 115 ? 18.656 -1.725 8.664 1 97 115 ARG B C 1
ATOM 3849 O O . ARG B 1 115 ? 19.188 -2.82 8.461 1 97 115 ARG B O 1
ATOM 3856 N N . TYR B 1 116 ? 18.594 -0.789 7.754 1 97.69 116 TYR B N 1
ATOM 3857 C CA . TYR B 1 116 ? 19.031 -1.014 6.383 1 97.69 116 TYR B CA 1
ATOM 3858 C C . TYR B 1 116 ? 20.281 -0.203 6.074 1 97.69 116 TYR B C 1
ATOM 3860 O O . TYR B 1 116 ? 20.625 0.011 4.91 1 97.69 116 TYR B O 1
ATOM 3868 N N . GLY B 1 117 ? 20.922 0.395 7.09 1 97.5 117 GLY B N 1
ATOM 3869 C CA . GLY B 1 117 ? 22.203 1.078 6.949 1 97.5 117 GLY B CA 1
ATOM 3870 C C . GLY B 1 117 ? 22.062 2.498 6.434 1 97.5 117 GLY B C 1
ATOM 3871 O O . GLY B 1 117 ? 23.016 3.055 5.875 1 97.5 117 GLY B O 1
ATOM 3872 N N . ILE B 1 118 ? 20.906 3.111 6.504 1 98.38 118 ILE B N 1
ATOM 3873 C CA . ILE B 1 118 ? 20.672 4.5 6.121 1 98.38 118 ILE B CA 1
ATOM 3874 C C . ILE B 1 118 ? 20.594 5.375 7.371 1 98.38 118 ILE B C 1
ATOM 3876 O O . ILE B 1 118 ? 19.859 5.078 8.305 1 98.38 118 ILE B O 1
ATOM 3880 N N . THR B 1 119 ? 21.391 6.41 7.383 1 98.38 119 THR B N 1
ATOM 3881 C CA . THR B 1 119 ? 21.5 7.238 8.586 1 98.38 119 THR B CA 1
ATOM 3882 C C . THR B 1 119 ? 20.828 8.586 8.367 1 98.38 119 THR B C 1
ATOM 3884 O O . THR B 1 119 ? 20.422 8.914 7.25 1 98.38 119 THR B O 1
ATOM 3887 N N . HIS B 1 120 ? 20.609 9.32 9.469 1 98.5 120 HIS B N 1
ATOM 3888 C CA . HIS B 1 120 ? 19.859 10.57 9.367 1 98.5 120 HIS B CA 1
ATOM 3889 C C . HIS B 1 120 ? 20.359 11.594 10.391 1 98.5 120 HIS B C 1
ATOM 3891 O O . HIS B 1 120 ? 21.016 11.227 11.375 1 98.5 120 HIS B O 1
ATOM 3897 N N . THR B 1 121 ? 20.203 12.859 10.094 1 98.44 121 THR B N 1
ATOM 3898 C CA . THR B 1 121 ? 20.391 13.969 11.016 1 98.44 121 THR B CA 1
ATOM 3899 C C . THR B 1 121 ? 19.172 14.875 11.023 1 98.44 121 THR B C 1
ATOM 3901 O O . THR B 1 121 ? 18.781 15.422 9.992 1 98.44 121 THR B O 1
ATOM 3904 N N . PHE B 1 122 ? 18.547 15.016 12.188 1 97 122 PHE B N 1
ATOM 3905 C CA . PHE B 1 122 ? 17.453 15.961 12.367 1 97 122 PHE B CA 1
ATOM 3906 C C . PHE B 1 122 ? 17.984 17.359 12.625 1 97 122 PHE B C 1
ATOM 3908 O O . PHE B 1 122 ? 18.906 17.547 13.406 1 97 122 PHE B O 1
ATOM 3915 N N . VAL B 1 123 ? 17.375 18.328 11.938 1 97.31 123 VAL B N 1
ATOM 3916 C CA . VAL B 1 123 ? 17.844 19.703 12.039 1 97.31 123 VAL B CA 1
ATOM 3917 C C . VAL B 1 123 ? 16.656 20.641 12.109 1 97.31 123 VAL B C 1
ATOM 3919 O O . VAL B 1 123 ? 15.578 20.344 11.594 1 97.31 123 VAL B O 1
ATOM 3922 N N . ASP B 1 124 ? 16.812 21.734 12.812 1 96.69 124 ASP B N 1
ATOM 3923 C CA . ASP B 1 124 ? 15.852 22.828 12.727 1 96.69 124 ASP B CA 1
ATOM 3924 C C . ASP B 1 124 ? 15.938 23.531 11.367 1 96.69 124 ASP B C 1
ATOM 3926 O O . ASP B 1 124 ? 16.859 24.312 11.117 1 96.69 124 ASP B O 1
ATOM 3930 N N . PHE B 1 125 ? 14.961 23.359 10.547 1 97.62 125 PHE B N 1
ATOM 3931 C CA . PHE B 1 125 ? 15.016 23.844 9.172 1 97.62 125 PHE B CA 1
ATOM 3932 C C . PHE B 1 125 ? 14.641 25.328 9.094 1 97.62 125 PHE B C 1
ATOM 3934 O O . PHE B 1 125 ? 14.758 25.938 8.031 1 97.62 125 PHE B O 1
ATOM 3941 N N . THR B 1 126 ? 14.211 25.859 10.227 1 96.81 126 THR B N 1
ATOM 3942 C CA . THR B 1 126 ? 14.031 27.312 10.234 1 96.81 126 THR B CA 1
ATOM 3943 C C . THR B 1 126 ? 15.375 28.031 10.281 1 96.81 126 THR B C 1
ATOM 3945 O O . THR B 1 126 ? 15.453 29.234 10.078 1 96.81 126 THR B O 1
ATOM 3948 N N . ASP B 1 127 ? 16.438 27.312 10.508 1 97.31 127 ASP B N 1
ATOM 3949 C CA . ASP B 1 127 ? 17.812 27.797 10.531 1 97.31 127 ASP B CA 1
ATOM 3950 C C . ASP B 1 127 ? 18.625 27.219 9.359 1 97.31 127 ASP B C 1
ATOM 3952 O O . ASP B 1 127 ? 19.219 26.156 9.477 1 97.31 127 ASP B O 1
ATOM 3956 N N . THR B 1 128 ? 18.734 28.062 8.383 1 96.94 128 THR B N 1
ATOM 3957 C CA . THR B 1 128 ? 19.359 27.609 7.156 1 96.94 128 THR B CA 1
ATOM 3958 C C . THR B 1 128 ? 20.828 27.234 7.406 1 96.94 128 THR B C 1
ATOM 3960 O O . THR B 1 128 ? 21.359 26.312 6.781 1 96.94 128 THR B O 1
ATOM 3963 N N . GLU B 1 129 ? 21.484 27.953 8.289 1 97.75 129 GLU B N 1
ATOM 3964 C CA . GLU B 1 129 ? 22.875 27.641 8.609 1 97.75 129 GLU B CA 1
ATOM 3965 C C . GLU B 1 129 ? 23 26.266 9.258 1 97.75 129 GLU B C 1
ATOM 3967 O O . GLU B 1 129 ? 23.969 25.547 9.016 1 97.75 129 GLU B O 1
ATOM 3972 N N . ALA B 1 130 ? 22.047 25.922 10.07 1 98.06 130 ALA B N 1
ATOM 3973 C CA . ALA B 1 130 ? 22.047 24.609 10.688 1 98.06 130 ALA B CA 1
ATOM 3974 C C . ALA B 1 130 ? 21.875 23.5 9.641 1 98.06 130 ALA B C 1
ATOM 3976 O O . ALA B 1 130 ? 22.5 22.438 9.75 1 98.06 130 ALA B O 1
ATOM 3977 N N . VAL B 1 131 ? 21.078 23.766 8.648 1 98.44 131 VAL B N 1
ATOM 3978 C CA . VAL B 1 131 ? 20.875 22.812 7.555 1 98.44 131 VAL B CA 1
ATOM 3979 C C . VAL B 1 131 ? 22.188 22.609 6.805 1 98.44 131 VAL B C 1
ATOM 3981 O O . VAL B 1 131 ? 22.594 21.469 6.551 1 98.44 131 VAL B O 1
ATOM 3984 N N . LYS B 1 132 ? 22.844 23.672 6.52 1 98.19 132 LYS B N 1
ATOM 3985 C CA . LYS B 1 132 ? 24.109 23.625 5.801 1 98.19 132 LYS B CA 1
ATOM 3986 C C . LYS B 1 132 ? 25.156 22.828 6.578 1 98.19 132 LYS B C 1
ATOM 3988 O O . LYS B 1 132 ? 25.859 22 6 1 98.19 132 LYS B O 1
ATOM 3993 N N . ALA B 1 133 ? 25.172 23.031 7.855 1 98.38 133 ALA B N 1
ATOM 3994 C CA . ALA B 1 133 ? 26.172 22.406 8.719 1 98.38 133 ALA B CA 1
ATOM 3995 C C . ALA B 1 133 ? 25.922 20.906 8.852 1 98.38 133 ALA B C 1
ATOM 3997 O O . ALA B 1 133 ? 26.844 20.156 9.188 1 98.38 133 ALA B O 1
ATOM 3998 N N . ALA B 1 134 ? 24.719 20.453 8.57 1 98.5 134 ALA B N 1
ATOM 3999 C CA . ALA B 1 134 ? 24.344 19.062 8.781 1 98.5 134 ALA B CA 1
ATOM 4000 C C . ALA B 1 134 ? 24.656 18.219 7.559 1 98.5 134 ALA B C 1
ATOM 4002 O O . ALA B 1 134 ? 24.672 16.984 7.629 1 98.5 134 ALA B O 1
ATOM 4003 N N . VAL B 1 135 ? 24.953 18.844 6.449 1 98.44 135 VAL B N 1
ATOM 4004 C CA . VAL B 1 135 ? 25.234 18.109 5.215 1 98.44 135 VAL B CA 1
ATOM 4005 C C . VAL B 1 135 ? 26.609 17.453 5.305 1 98.44 135 VAL B C 1
ATOM 4007 O O . VAL B 1 135 ? 27.562 18.078 5.789 1 98.44 135 VAL B O 1
ATOM 4010 N N . ARG B 1 136 ? 26.641 16.234 4.945 1 97.75 136 ARG B N 1
ATOM 4011 C CA . ARG B 1 136 ? 27.844 15.406 4.895 1 97.75 136 ARG B CA 1
ATOM 4012 C C . ARG B 1 136 ? 28.125 14.914 3.479 1 97.75 136 ARG B C 1
ATOM 4014 O O . ARG B 1 136 ? 27.266 15.031 2.6 1 97.75 136 ARG B O 1
ATOM 4021 N N . PRO B 1 137 ? 29.375 14.359 3.254 1 97.06 137 PRO B N 1
ATOM 4022 C CA . PRO B 1 137 ? 29.688 13.852 1.915 1 97.06 137 PRO B CA 1
ATOM 4023 C C . PRO B 1 137 ? 28.719 12.75 1.466 1 97.06 137 PRO B C 1
ATOM 4025 O O . PRO B 1 137 ? 28.438 12.633 0.272 1 97.06 137 PRO B O 1
ATOM 4028 N N . GLU B 1 138 ? 28.203 11.984 2.428 1 97.62 138 GLU B N 1
ATOM 4029 C CA . GLU B 1 138 ? 27.344 10.859 2.078 1 97.62 138 GLU B CA 1
ATOM 4030 C C . GLU B 1 138 ? 25.875 11.273 2.092 1 97.62 138 GLU B C 1
ATOM 4032 O O . GLU B 1 138 ? 24.984 10.438 1.903 1 97.62 138 GLU B O 1
ATOM 4037 N N . THR B 1 139 ? 25.578 12.617 2.322 1 98.56 139 THR B N 1
ATOM 4038 C CA . THR B 1 139 ? 24.203 13.078 2.289 1 98.56 139 THR B CA 1
ATOM 4039 C C . THR B 1 139 ? 23.625 12.992 0.876 1 98.56 139 THR B C 1
ATOM 4041 O O . THR B 1 139 ? 24.172 13.586 -0.056 1 98.56 139 THR B O 1
ATOM 4044 N N . LYS B 1 140 ? 22.562 12.234 0.788 1 98.44 140 LYS B N 1
ATOM 4045 C CA . LYS B 1 140 ? 21.938 12.047 -0.522 1 98.44 140 LYS B CA 1
ATOM 4046 C C . LYS B 1 140 ? 20.594 12.758 -0.604 1 98.44 140 LYS B C 1
ATOM 4048 O O . LYS B 1 140 ? 20.078 13 -1.697 1 98.44 140 LYS B O 1
ATOM 4053 N N . LEU B 1 141 ? 20 13.086 0.554 1 98.69 141 LEU B N 1
ATOM 4054 C CA . LEU B 1 141 ? 18.641 13.609 0.575 1 98.69 141 LEU B CA 1
ATOM 4055 C C . LEU B 1 141 ? 18.484 14.664 1.666 1 98.69 141 LEU B C 1
ATOM 4057 O O . LEU B 1 141 ? 18.969 14.484 2.785 1 98.69 141 LEU B O 1
ATOM 4061 N N . ILE B 1 142 ? 17.891 15.773 1.324 1 98.88 142 ILE B N 1
ATOM 4062 C CA . ILE B 1 142 ? 17.359 16.75 2.266 1 98.88 142 ILE B CA 1
ATOM 4063 C C . ILE B 1 142 ? 15.828 16.75 2.215 1 98.88 142 ILE B C 1
ATOM 4065 O O . ILE B 1 142 ? 15.234 17.031 1.174 1 98.88 142 ILE B O 1
ATOM 4069 N N . TYR B 1 143 ? 15.203 16.406 3.326 1 98.75 143 TYR B N 1
ATOM 4070 C CA . TYR B 1 143 ? 13.766 16.203 3.406 1 98.75 143 TYR B CA 1
ATOM 4071 C C . TYR B 1 143 ? 13.102 17.344 4.176 1 98.75 143 TYR B C 1
ATOM 4073 O O . TYR B 1 143 ? 13.391 17.547 5.355 1 98.75 143 TYR B O 1
ATOM 4081 N N . MET B 1 144 ? 12.094 18 3.504 1 98.44 144 MET B N 1
ATOM 4082 C CA . MET B 1 144 ? 11.445 19.172 4.078 1 98.44 144 MET B CA 1
ATOM 4083 C C . MET B 1 144 ? 9.969 18.906 4.344 1 98.44 144 MET B C 1
ATOM 4085 O O . MET B 1 144 ? 9.328 18.141 3.613 1 98.44 144 MET B O 1
ATOM 4089 N N . GLU B 1 145 ? 9.453 19.469 5.355 1 97.62 145 GLU B N 1
ATOM 4090 C CA . GLU B 1 145 ? 8.039 19.656 5.652 1 97.62 145 GLU B CA 1
ATOM 4091 C C . GLU B 1 145 ? 7.746 21.109 6.023 1 97.62 145 GLU B C 1
ATOM 4093 O O . GLU B 1 145 ? 8.219 21.609 7.051 1 97.62 145 GLU B O 1
ATOM 4098 N N . THR B 1 146 ? 6.996 21.844 5.211 1 97.94 146 THR B N 1
ATOM 4099 C CA . THR B 1 146 ? 6.75 23.266 5.461 1 97.94 146 THR B CA 1
ATOM 4100 C C . THR B 1 146 ? 5.414 23.688 4.855 1 97.94 146 THR B C 1
ATOM 4102 O O . THR B 1 146 ? 5.176 23.5 3.662 1 97.94 146 THR B O 1
ATOM 4105 N N . PRO B 1 147 ? 4.562 24.297 5.672 1 97.56 147 PRO B N 1
ATOM 4106 C CA . PRO B 1 147 ? 4.703 24.406 7.129 1 97.56 147 PRO B CA 1
ATOM 4107 C C . PRO B 1 147 ? 4.809 23.047 7.82 1 97.56 147 PRO B C 1
ATOM 4109 O O . PRO B 1 147 ? 4.199 22.078 7.375 1 97.56 147 PRO B O 1
ATOM 4112 N N . SER B 1 148 ? 5.633 23.016 8.82 1 95.06 148 SER B N 1
ATOM 4113 C CA . SER B 1 148 ? 5.836 21.75 9.516 1 95.06 148 SER B CA 1
ATOM 4114 C C . SER B 1 148 ? 4.742 21.516 10.547 1 95.06 148 SER B C 1
ATOM 4116 O O . SER B 1 148 ? 3.992 22.422 10.891 1 95.06 148 SER B O 1
ATOM 4118 N N . ASN B 1 149 ? 4.512 20.312 10.945 1 90.25 149 ASN B N 1
ATOM 4119 C CA . ASN B 1 149 ? 3.541 19.844 11.93 1 90.25 149 ASN B CA 1
ATOM 4120 C C . ASN B 1 149 ? 4.207 19.5 13.258 1 90.25 149 ASN B C 1
ATOM 4122 O O . ASN B 1 149 ? 5.227 18.812 13.281 1 90.25 149 ASN B O 1
ATOM 4126 N N . PRO B 1 150 ? 3.771 20.016 14.312 1 90.75 150 PRO B N 1
ATOM 4127 C CA . PRO B 1 150 ? 2.516 20.75 14.492 1 90.75 150 PRO B CA 1
ATOM 4128 C C . PRO B 1 150 ? 2.736 22.25 14.734 1 90.75 150 PRO B C 1
ATOM 4130 O O . PRO B 1 150 ? 1.771 23 14.883 1 90.75 150 PRO B O 1
ATOM 4133 N N . THR B 1 151 ? 3.932 22.703 14.781 1 90.88 151 THR B N 1
ATOM 4134 C CA . THR B 1 151 ? 4.168 24.078 15.203 1 90.88 151 THR B CA 1
ATOM 4135 C C . THR B 1 151 ? 4.285 25 14 1 90.88 151 THR B C 1
ATOM 4137 O O . THR B 1 151 ? 4.617 26.188 14.148 1 90.88 151 THR B O 1
ATOM 4140 N N . LEU B 1 152 ? 4.105 24.438 12.844 1 96.56 152 LEU B N 1
ATOM 4141 C CA . LEU B 1 152 ? 4.012 25.188 11.602 1 96.56 152 LEU B CA 1
ATOM 4142 C C . LEU B 1 152 ? 5.285 26 11.359 1 96.56 152 LEU B C 1
ATOM 4144 O O . LEU B 1 152 ? 5.219 27.172 11 1 96.56 152 LEU B O 1
ATOM 4148 N N . GLY B 1 153 ? 6.398 25.375 11.648 1 96.44 153 GLY B N 1
ATOM 4149 C CA . GLY B 1 153 ? 7.668 25.984 11.273 1 96.44 153 GLY B CA 1
ATOM 4150 C C . GLY B 1 153 ? 7.812 26.188 9.773 1 96.44 153 GLY B C 1
ATOM 4151 O O . GLY B 1 153 ? 7.328 25.359 8.984 1 96.44 153 GLY B O 1
ATOM 4152 N N . ILE B 1 154 ? 8.469 27.297 9.414 1 98.25 154 ILE B N 1
ATOM 4153 C CA . ILE B 1 154 ? 8.586 27.641 8.008 1 98.25 154 ILE B CA 1
ATOM 4154 C C . ILE B 1 154 ? 10.039 27.453 7.555 1 98.25 154 ILE B C 1
ATOM 4156 O O . ILE B 1 154 ? 10.953 28.047 8.141 1 98.25 154 ILE B O 1
ATOM 4160 N N . THR B 1 155 ? 10.211 26.656 6.586 1 98.5 155 THR B N 1
ATOM 4161 C CA . THR B 1 155 ? 11.492 26.438 5.926 1 98.5 155 THR B CA 1
ATOM 4162 C C . THR B 1 155 ? 11.641 27.359 4.719 1 98.5 155 THR B C 1
ATOM 4164 O O . THR B 1 155 ? 10.719 27.5 3.916 1 98.5 155 THR B O 1
ATOM 4167 N N . ASP B 1 156 ? 12.789 28.062 4.625 1 98.62 156 ASP B N 1
ATOM 4168 C CA . ASP B 1 156 ? 13.125 28.75 3.383 1 98.62 156 ASP B CA 1
ATOM 4169 C C . ASP B 1 156 ? 13.5 27.766 2.287 1 98.62 156 ASP B C 1
ATOM 4171 O O . ASP B 1 156 ? 14.656 27.359 2.174 1 98.62 156 ASP B O 1
ATOM 4175 N N . ILE B 1 157 ? 12.516 27.422 1.452 1 98.75 157 ILE B N 1
ATOM 4176 C CA . ILE B 1 157 ? 12.656 26.359 0.471 1 98.75 157 ILE B CA 1
ATOM 4177 C C . ILE B 1 157 ? 13.797 26.688 -0.489 1 98.75 157 ILE B C 1
ATOM 4179 O O . ILE B 1 157 ? 14.648 25.828 -0.766 1 98.75 157 ILE B O 1
ATOM 4183 N N . ARG B 1 158 ? 13.898 27.906 -0.998 1 98.44 158 ARG B N 1
ATOM 4184 C CA . ARG B 1 158 ? 14.914 28.312 -1.959 1 98.44 158 ARG B CA 1
ATOM 4185 C C . ARG B 1 158 ? 16.312 28.203 -1.359 1 98.44 158 ARG B C 1
ATOM 4187 O O . ARG B 1 158 ? 17.25 27.766 -2.033 1 98.44 158 ARG B O 1
ATOM 4194 N N . ALA B 1 159 ? 16.422 28.594 -0.118 1 98.31 159 ALA B N 1
ATOM 4195 C CA . ALA B 1 159 ? 17.719 28.5 0.55 1 98.31 159 ALA B CA 1
ATOM 4196 C C . ALA B 1 159 ? 18.172 27.047 0.671 1 98.31 159 ALA B C 1
ATOM 4198 O O . ALA B 1 159 ? 19.344 26.734 0.467 1 98.31 159 ALA B O 1
ATOM 4199 N N . VAL B 1 160 ? 17.266 26.172 1.038 1 98.56 160 VAL B N 1
ATOM 4200 C CA . VAL B 1 160 ? 17.594 24.75 1.199 1 98.56 160 VAL B CA 1
ATOM 4201 C C . VAL B 1 160 ? 17.969 24.156 -0.155 1 98.56 160 VAL B C 1
ATOM 4203 O O . VAL B 1 160 ? 18.875 23.328 -0.248 1 98.56 160 VAL B O 1
ATOM 4206 N N . ILE B 1 161 ? 17.266 24.516 -1.227 1 98.38 161 ILE B N 1
ATOM 4207 C CA . ILE B 1 161 ? 17.547 24.031 -2.572 1 98.38 161 ILE B CA 1
ATOM 4208 C C . ILE B 1 161 ? 18.969 24.422 -2.971 1 98.38 161 ILE B C 1
ATOM 4210 O O . ILE B 1 161 ? 19.703 23.609 -3.551 1 98.38 161 ILE B O 1
ATOM 4214 N N . GLU B 1 162 ? 19.359 25.625 -2.676 1 98.19 162 GLU B N 1
ATOM 4215 C CA . GLU B 1 162 ? 20.719 26.078 -2.984 1 98.19 162 GLU B CA 1
ATOM 4216 C C . GLU B 1 162 ? 21.766 25.234 -2.271 1 98.19 162 GLU B C 1
ATOM 4218 O O . GLU B 1 162 ? 22.766 24.859 -2.865 1 98.19 162 GLU B O 1
ATOM 4223 N N . ILE B 1 163 ? 21.5 24.938 -0.997 1 98.25 163 ILE B N 1
ATOM 4224 C CA . ILE B 1 163 ? 22.391 24.094 -0.218 1 98.25 163 ILE B CA 1
ATOM 4225 C C . ILE B 1 163 ? 22.484 22.719 -0.855 1 98.25 163 ILE B C 1
ATOM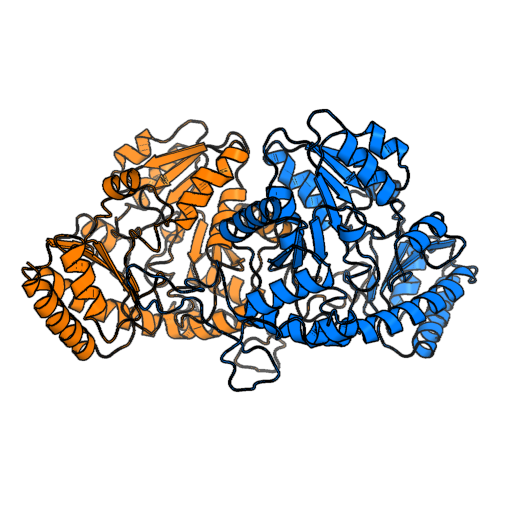 4227 O O . ILE B 1 163 ? 23.578 22.156 -1.013 1 98.25 163 ILE B O 1
ATOM 4231 N N . ALA B 1 164 ? 21.344 22.109 -1.207 1 98.31 164 ALA B N 1
ATOM 4232 C CA . ALA B 1 164 ? 21.297 20.781 -1.798 1 98.31 164 ALA B CA 1
ATOM 4233 C C . ALA B 1 164 ? 22.078 20.734 -3.105 1 98.31 164 ALA B C 1
ATOM 4235 O O . ALA B 1 164 ? 22.828 19.781 -3.346 1 98.31 164 ALA B O 1
ATOM 4236 N N . LYS B 1 165 ? 21.922 21.703 -3.963 1 96.81 165 LYS B N 1
ATOM 4237 C CA . LYS B 1 165 ? 22.594 21.766 -5.258 1 96.81 165 LYS B CA 1
ATOM 4238 C C . LYS B 1 165 ? 24.109 21.812 -5.094 1 96.81 165 LYS B C 1
ATOM 4240 O O . LYS B 1 165 ? 24.844 21.188 -5.855 1 96.81 165 LYS B O 1
ATOM 4245 N N . GLN B 1 166 ? 24.516 22.562 -4.133 1 96.62 166 GLN B N 1
ATOM 4246 C CA . GLN B 1 166 ? 25.953 22.703 -3.883 1 96.62 166 GLN B CA 1
ATOM 4247 C C . GLN B 1 166 ? 26.578 21.359 -3.486 1 96.62 166 GLN B C 1
ATOM 4249 O O . GLN B 1 166 ? 27.766 21.141 -3.709 1 96.62 166 GLN B O 1
ATOM 4254 N N . HIS B 1 167 ? 25.797 20.469 -3.01 1 96.25 167 HIS B N 1
ATOM 4255 C CA . HIS B 1 167 ? 26.344 19.234 -2.467 1 96.25 167 HIS B CA 1
ATOM 4256 C C . HIS B 1 167 ? 25.859 18.016 -3.252 1 96.25 167 HIS B C 1
ATOM 4258 O O . HIS B 1 167 ? 26.172 16.875 -2.895 1 96.25 167 HIS B O 1
ATOM 4264 N N . GLY B 1 168 ? 25.031 18.219 -4.23 1 96.31 168 GLY B N 1
ATOM 4265 C CA . GLY B 1 168 ? 24.547 17.141 -5.086 1 96.31 168 GLY B CA 1
ATOM 4266 C C . GLY B 1 168 ? 23.516 16.266 -4.41 1 96.31 168 GLY B C 1
ATOM 4267 O O . GLY B 1 168 ? 23.422 15.07 -4.711 1 96.31 168 GLY B O 1
ATOM 4268 N N . ALA B 1 169 ? 22.797 16.797 -3.408 1 98.12 169 ALA B N 1
ATOM 4269 C CA . ALA B 1 169 ? 21.75 16.062 -2.697 1 98.12 169 ALA B CA 1
ATOM 4270 C C . ALA B 1 169 ? 20.375 16.297 -3.324 1 98.12 169 ALA B C 1
ATOM 4272 O O . ALA B 1 169 ? 20.109 17.375 -3.852 1 98.12 169 ALA B O 1
ATOM 4273 N N . LEU B 1 170 ? 19.531 15.281 -3.309 1 98.38 170 LEU B N 1
ATOM 4274 C CA . LEU B 1 170 ? 18.125 15.445 -3.703 1 98.38 170 LEU B CA 1
ATOM 4275 C C . LEU B 1 170 ? 17.359 16.219 -2.646 1 98.38 170 LEU B C 1
ATOM 4277 O O . LEU B 1 170 ? 17.75 16.266 -1.479 1 98.38 170 LEU B O 1
ATOM 4281 N N . THR B 1 171 ? 16.266 16.875 -3.057 1 98.75 171 THR B N 1
ATOM 4282 C CA . THR B 1 171 ? 15.352 17.531 -2.141 1 98.75 171 THR B CA 1
ATOM 4283 C C . THR B 1 171 ? 13.938 16.969 -2.287 1 98.75 171 THR B C 1
ATOM 4285 O O . THR B 1 171 ? 13.406 16.891 -3.396 1 98.75 171 THR B O 1
ATOM 4288 N N . PHE B 1 172 ? 13.367 16.516 -1.202 1 98.81 172 PHE B N 1
ATOM 4289 C CA . PHE B 1 172 ? 11.969 16.109 -1.113 1 98.81 172 PHE B CA 1
ATOM 4290 C C . PHE B 1 172 ? 11.188 17.047 -0.199 1 98.81 172 PHE B C 1
ATOM 4292 O O . PHE B 1 172 ? 11.719 17.531 0.805 1 98.81 172 PHE B O 1
ATOM 4299 N N . LEU B 1 173 ? 9.984 17.359 -0.545 1 98.81 173 LEU B N 1
ATOM 4300 C CA . LEU B 1 173 ? 9.156 18.25 0.272 1 98.81 173 LEU B CA 1
ATOM 4301 C C . LEU B 1 173 ? 7.746 17.688 0.419 1 98.81 173 LEU B C 1
ATOM 4303 O O . LEU B 1 173 ? 7.09 17.375 -0.577 1 98.81 173 LEU B O 1
ATOM 4307 N N . ASP B 1 174 ? 7.312 17.453 1.622 1 98.62 174 ASP B N 1
ATOM 4308 C CA . ASP B 1 174 ? 5.918 17.141 1.935 1 98.62 174 ASP B CA 1
ATOM 4309 C C . ASP B 1 174 ? 5.055 18.406 1.858 1 98.62 174 ASP B C 1
ATOM 4311 O O . ASP B 1 174 ? 5.152 19.281 2.715 1 98.62 174 ASP B O 1
ATOM 4315 N N . ASN B 1 175 ? 4.176 18.453 0.915 1 98.62 175 ASN B N 1
ATOM 4316 C CA . ASN B 1 175 ? 3.365 19.641 0.625 1 98.62 175 ASN B CA 1
ATOM 4317 C C . ASN B 1 175 ? 1.912 19.438 1.047 1 98.62 175 ASN B C 1
ATOM 4319 O O . ASN B 1 175 ? 1.01 20.078 0.503 1 98.62 175 ASN B O 1
ATOM 4323 N N . THR B 1 176 ? 1.693 18.578 2.008 1 98.31 176 THR B N 1
ATOM 4324 C CA . THR B 1 176 ? 0.366 18.172 2.457 1 98.31 176 THR B CA 1
ATOM 4325 C C . THR B 1 176 ? -0.435 19.375 2.939 1 98.31 176 THR B C 1
ATOM 4327 O O . THR B 1 176 ? -1.62 19.5 2.625 1 98.31 176 THR B O 1
ATOM 4330 N N . PHE B 1 177 ? 0.193 20.312 3.646 1 97.88 177 PHE B N 1
ATOM 4331 C CA . PHE B 1 177 ? -0.523 21.391 4.324 1 97.88 177 PHE B CA 1
ATOM 4332 C C . PHE B 1 177 ? -0.947 22.469 3.334 1 97.88 177 PHE B C 1
ATOM 4334 O O . PHE B 1 177 ? -1.982 23.109 3.516 1 97.88 177 PHE B O 1
ATOM 4341 N N . MET B 1 178 ? -0.157 22.672 2.266 1 98.12 178 MET B N 1
ATOM 4342 C CA . MET B 1 178 ? -0.431 23.812 1.382 1 98.12 178 MET B CA 1
ATOM 4343 C C . MET B 1 178 ? -1.044 23.328 0.068 1 98.12 178 MET B C 1
ATOM 4345 O O . MET B 1 178 ? -1.591 24.141 -0.691 1 98.12 178 MET B O 1
ATOM 4349 N N . THR B 1 179 ? -0.948 22 -0.217 1 96.94 179 THR B N 1
ATOM 4350 C CA . THR B 1 179 ? -1.481 21.422 -1.448 1 96.94 179 THR B CA 1
ATOM 4351 C C . THR B 1 179 ? -0.857 22.094 -2.67 1 96.94 179 THR B C 1
ATOM 4353 O O . THR B 1 179 ? -0.077 23.047 -2.537 1 96.94 179 THR B O 1
ATOM 4356 N N . PRO B 1 180 ? -1.177 21.578 -3.857 1 96.69 180 PRO B N 1
ATOM 4357 C CA . PRO B 1 180 ? -0.67 22.219 -5.078 1 96.69 180 PRO B CA 1
ATOM 4358 C C . PRO B 1 180 ? -1.256 23.609 -5.305 1 96.69 180 PRO B C 1
ATOM 4360 O O . PRO B 1 180 ? -0.759 24.359 -6.148 1 96.69 180 PRO B O 1
ATOM 4363 N N . LEU B 1 181 ? -2.246 23.984 -4.598 1 94.69 181 LEU B N 1
ATOM 4364 C CA . LEU B 1 181 ? -2.969 25.234 -4.816 1 94.69 181 LEU B CA 1
ATOM 4365 C C . LEU B 1 181 ? -2.104 26.438 -4.449 1 94.69 181 LEU B C 1
ATOM 4367 O O . LEU B 1 181 ? -2.102 27.438 -5.156 1 94.69 181 LEU B O 1
ATOM 4371 N N . HIS B 1 182 ? -1.356 26.25 -3.332 1 97.31 182 HIS B N 1
ATOM 4372 C CA . HIS B 1 182 ? -0.868 27.5 -2.742 1 97.31 182 HIS B CA 1
ATOM 4373 C C . HIS B 1 182 ? 0.637 27.438 -2.504 1 97.31 182 HIS B C 1
ATOM 4375 O O . HIS B 1 182 ? 1.237 28.422 -2.053 1 97.31 182 HIS B O 1
ATOM 4381 N N . GLN B 1 183 ? 1.254 26.359 -2.75 1 97.69 183 GLN B N 1
ATOM 4382 C CA . GLN B 1 183 ? 2.699 26.172 -2.707 1 97.69 183 GLN B CA 1
ATOM 4383 C C . GLN B 1 183 ? 3.16 25.219 -3.812 1 97.69 183 GLN B C 1
ATOM 4385 O O . GLN B 1 183 ? 2.678 24.094 -3.91 1 97.69 183 GLN B O 1
ATOM 4390 N N . LYS B 1 184 ? 4.035 25.703 -4.66 1 97.38 184 LYS B N 1
ATOM 4391 C CA . LYS B 1 184 ? 4.504 24.953 -5.824 1 97.38 184 LYS B CA 1
ATOM 4392 C C . LYS B 1 184 ? 5.98 24.594 -5.691 1 97.38 184 LYS B C 1
ATOM 4394 O O . LYS B 1 184 ? 6.832 25.188 -6.363 1 97.38 184 LYS B O 1
ATOM 4399 N N . PRO B 1 185 ? 6.258 23.562 -4.906 1 98.44 185 PRO B N 1
ATOM 4400 C CA . PRO B 1 185 ? 7.645 23.234 -4.578 1 98.44 185 PRO B CA 1
ATOM 4401 C C . PRO B 1 185 ? 8.484 22.922 -5.812 1 98.44 185 PRO B C 1
ATOM 4403 O O . PRO B 1 185 ? 9.656 23.297 -5.879 1 98.44 185 PRO B O 1
ATOM 4406 N N . LEU B 1 186 ? 7.918 22.219 -6.785 1 98.12 186 LEU B N 1
ATOM 4407 C CA . LEU B 1 186 ? 8.695 21.859 -7.961 1 98.12 186 LEU B CA 1
ATOM 4408 C C . LEU B 1 186 ? 9.148 23.094 -8.727 1 98.12 186 LEU B C 1
ATOM 4410 O O . LEU B 1 186 ? 10.25 23.125 -9.281 1 98.12 186 LEU B O 1
ATOM 4414 N N . GLU B 1 187 ? 8.312 24.109 -8.781 1 96.81 187 GLU B N 1
ATOM 4415 C CA . GLU B 1 187 ? 8.672 25.375 -9.43 1 96.81 187 GLU B CA 1
ATOM 4416 C C . GLU B 1 187 ? 9.797 26.078 -8.68 1 96.81 187 GLU B C 1
ATOM 4418 O O . GLU B 1 187 ? 10.578 26.828 -9.273 1 96.81 187 GLU B O 1
ATOM 4423 N N . LEU B 1 188 ? 9.867 25.844 -7.395 1 97.62 188 LEU B N 1
ATOM 4424 C CA . LEU B 1 188 ? 10.898 26.469 -6.57 1 97.62 188 LEU B CA 1
ATOM 4425 C C . LEU B 1 188 ? 12.203 25.688 -6.652 1 97.62 188 LEU B C 1
ATOM 4427 O O . LEU B 1 188 ? 13.242 26.141 -6.172 1 97.62 188 LEU B O 1
ATOM 4431 N N . GLY B 1 189 ? 12.133 24.469 -7.203 1 97.81 189 GLY B N 1
ATOM 4432 C CA . GLY B 1 189 ? 13.359 23.719 -7.438 1 97.81 189 GLY B CA 1
ATOM 4433 C C . GLY B 1 189 ? 13.398 22.391 -6.715 1 97.81 189 GLY B C 1
ATOM 4434 O O . GLY B 1 189 ? 14.352 21.625 -6.859 1 97.81 189 GLY B O 1
ATOM 4435 N N . VAL B 1 190 ? 12.398 22.047 -5.941 1 98.62 190 VAL B N 1
ATOM 4436 C CA . VAL B 1 190 ? 12.328 20.781 -5.23 1 98.62 190 VAL B CA 1
ATOM 4437 C C . VAL B 1 190 ? 12.266 19.625 -6.234 1 98.62 190 VAL B C 1
ATOM 4439 O O . VAL B 1 190 ? 11.633 19.75 -7.289 1 98.62 190 VAL B O 1
ATOM 4442 N N . ASP B 1 191 ? 12.859 18.484 -5.934 1 98.56 191 ASP B N 1
ATOM 4443 C CA . ASP B 1 191 ? 12.961 17.359 -6.863 1 98.56 191 ASP B CA 1
ATOM 4444 C C . ASP B 1 191 ? 11.703 16.5 -6.805 1 98.56 191 ASP B C 1
ATOM 4446 O O . ASP B 1 191 ? 11.266 15.953 -7.824 1 98.56 191 ASP B O 1
ATOM 4450 N N . VAL B 1 192 ? 11.203 16.266 -5.613 1 98.75 192 VAL B N 1
ATOM 4451 C CA . VAL B 1 192 ? 10.039 15.406 -5.406 1 98.75 192 VAL B CA 1
ATOM 4452 C C . VAL B 1 192 ? 9.07 16.078 -4.43 1 98.75 192 VAL B C 1
ATOM 4454 O O . VAL B 1 192 ? 9.484 16.578 -3.389 1 98.75 192 VAL B O 1
ATOM 4457 N N . VAL B 1 193 ? 7.82 16.094 -4.789 1 98.81 193 VAL B N 1
ATOM 4458 C CA . VAL B 1 193 ? 6.773 16.578 -3.895 1 98.81 193 VAL B CA 1
ATOM 4459 C C . VAL B 1 193 ? 5.918 15.406 -3.42 1 98.81 193 VAL B C 1
ATOM 4461 O O . VAL B 1 193 ? 5.578 14.523 -4.207 1 98.81 193 VAL B O 1
ATOM 4464 N N . ILE B 1 194 ? 5.617 15.359 -2.154 1 98.88 194 ILE B N 1
ATOM 4465 C CA . ILE B 1 194 ? 4.855 14.289 -1.522 1 98.88 194 ILE B CA 1
ATOM 4466 C C . ILE B 1 194 ? 3.6 14.867 -0.872 1 98.88 194 ILE B C 1
ATOM 4468 O O . ILE B 1 194 ? 3.641 15.938 -0.273 1 98.88 194 ILE B O 1
ATOM 4472 N N . HIS B 1 195 ? 2.467 14.148 -0.996 1 98.75 195 HIS B N 1
ATOM 4473 C CA . HIS B 1 195 ? 1.219 14.516 -0.336 1 98.75 195 HIS B CA 1
ATOM 4474 C C . HIS B 1 195 ? 0.64 13.344 0.443 1 98.75 195 HIS B C 1
ATOM 4476 O O . HIS B 1 195 ? 0.518 12.242 -0.09 1 98.75 195 HIS B O 1
ATOM 4482 N N . SER B 1 196 ? 0.292 13.578 1.721 1 98.56 196 SER B N 1
ATOM 4483 C CA . SER B 1 196 ? -0.796 12.766 2.264 1 98.56 196 SER B CA 1
ATOM 4484 C C . SER B 1 196 ? -2.143 13.195 1.689 1 98.56 196 SER B C 1
ATOM 4486 O O . SER B 1 196 ? -2.789 14.102 2.219 1 98.56 196 SER B O 1
ATOM 4488 N N . ALA B 1 197 ? -2.574 12.477 0.682 1 98.44 197 ALA B N 1
ATOM 4489 C CA . ALA B 1 197 ? -3.807 12.859 -0.006 1 98.44 197 ALA B CA 1
ATOM 4490 C C . ALA B 1 197 ? -5.031 12.539 0.85 1 98.44 197 ALA B C 1
ATOM 4492 O O . ALA B 1 197 ? -6.145 12.961 0.528 1 98.44 197 ALA B O 1
ATOM 4493 N N . THR B 1 198 ? -4.809 11.836 1.98 1 97.19 198 THR B N 1
ATOM 4494 C CA . THR B 1 198 ? -5.832 11.617 2.994 1 97.19 198 THR B CA 1
ATOM 4495 C C . THR B 1 198 ? -6.395 12.945 3.492 1 97.19 198 THR B C 1
ATOM 4497 O O . THR B 1 198 ? -7.57 13.023 3.857 1 97.19 198 THR B O 1
ATOM 4500 N N . LYS B 1 199 ? -5.578 13.953 3.549 1 97.44 199 LYS B N 1
ATOM 4501 C CA . LYS B 1 199 ? -5.867 15.227 4.199 1 97.44 199 LYS B CA 1
ATOM 4502 C C . LYS B 1 199 ? -6.621 16.172 3.262 1 97.44 199 LYS B C 1
ATOM 4504 O O . LYS B 1 199 ? -7.703 15.828 2.781 1 97.44 199 LYS B O 1
ATOM 4509 N N . PHE B 1 200 ? -6.129 17.281 2.916 1 97.19 200 PHE B N 1
ATOM 4510 C CA . PHE B 1 200 ? -6.863 18.344 2.23 1 97.19 200 PHE B CA 1
ATOM 4511 C C . PHE B 1 200 ? -7.246 17.906 0.822 1 97.19 200 PHE B C 1
ATOM 4513 O O . PHE B 1 200 ? -8.297 18.297 0.308 1 97.19 200 PHE B O 1
ATOM 4520 N N . LEU B 1 201 ? -6.41 17.125 0.127 1 97.25 201 LEU B N 1
ATOM 4521 C CA . LEU B 1 201 ? -6.711 16.734 -1.246 1 97.25 201 LEU B CA 1
ATOM 4522 C C . LEU B 1 201 ? -7.973 15.875 -1.305 1 97.25 201 LEU B C 1
ATOM 4524 O O . LEU B 1 201 ? -8.82 16.078 -2.18 1 97.25 201 LEU B O 1
ATOM 4528 N N . SER B 1 202 ? -8.086 14.922 -0.404 1 96.38 202 SER B N 1
ATOM 4529 C CA . SER B 1 202 ? -9.359 14.211 -0.321 1 96.38 202 SER B CA 1
ATOM 4530 C C . SER B 1 202 ? -10.438 15.078 0.319 1 96.38 202 SER B C 1
ATOM 4532 O O . SER B 1 202 ? -11.492 15.305 -0.273 1 96.38 202 SER B O 1
ATOM 4534 N N . GLY B 1 203 ? -10.125 15.508 1.558 1 94.5 203 GLY B N 1
ATOM 4535 C CA . GLY B 1 203 ? -10.906 16.562 2.17 1 94.5 203 GLY B CA 1
ATOM 4536 C C . GLY B 1 203 ? -12.172 16.062 2.842 1 94.5 203 GLY B C 1
ATOM 4537 O O . GLY B 1 203 ? -12.891 16.828 3.482 1 94.5 203 GLY B O 1
ATOM 4538 N N . HIS B 1 204 ? -12.492 14.734 2.869 1 93 204 HIS B N 1
ATOM 4539 C CA . HIS B 1 204 ? -13.781 14.273 3.373 1 93 204 HIS B CA 1
ATOM 4540 C C . HIS B 1 204 ? -13.602 13.219 4.457 1 93 204 HIS B C 1
ATOM 4542 O O . HIS B 1 204 ? -14.555 12.523 4.82 1 93 204 HIS B O 1
ATOM 4548 N N . SER B 1 205 ? -12.328 13.031 4.918 1 93.12 205 SER B N 1
ATOM 4549 C CA . SER B 1 205 ? -12.023 12.055 5.961 1 93.12 205 SER B CA 1
ATOM 4550 C C . SER B 1 205 ? -12.562 10.672 5.605 1 93.12 205 SER B C 1
ATOM 4552 O O . SER B 1 205 ? -13.008 9.93 6.48 1 93.12 205 SER B O 1
ATOM 4554 N N . ASP B 1 206 ? -12.57 10.305 4.371 1 93.44 206 ASP B N 1
ATOM 4555 C CA . ASP B 1 206 ? -13.266 9.102 3.928 1 93.44 206 ASP B CA 1
ATOM 4556 C C . ASP B 1 206 ? -12.266 8.031 3.473 1 93.44 206 ASP B C 1
ATOM 4558 O O . ASP B 1 206 ? -12.57 6.84 3.494 1 93.44 206 ASP B O 1
ATOM 4562 N N . ILE B 1 207 ? -11.125 8.406 2.979 1 95.75 207 ILE B N 1
ATOM 4563 C CA . ILE B 1 207 ? -10.141 7.445 2.502 1 95.75 207 ILE B CA 1
ATOM 4564 C C . ILE B 1 207 ? -8.75 7.852 2.992 1 95.75 207 ILE B C 1
ATOM 4566 O O . ILE B 1 207 ? -8.547 8.977 3.451 1 95.75 207 ILE B O 1
ATOM 4570 N N . VAL B 1 208 ? -7.832 6.926 2.959 1 97.69 208 VAL B N 1
ATOM 4571 C CA . VAL B 1 208 ? -6.406 7.215 3.088 1 97.69 208 VAL B CA 1
ATOM 4572 C C . VAL B 1 208 ? -5.719 7.031 1.737 1 97.69 208 VAL B C 1
ATOM 4574 O O . VAL B 1 208 ? -6.074 6.133 0.968 1 97.69 208 VAL B O 1
ATOM 4577 N N . ALA B 1 209 ? -4.824 7.867 1.407 1 98.62 209 ALA B N 1
ATOM 4578 C CA . ALA B 1 209 ? -4.117 7.855 0.129 1 98.62 209 ALA B CA 1
ATOM 4579 C C . ALA B 1 209 ? -2.869 8.734 0.188 1 98.62 209 ALA B C 1
ATOM 4581 O O . ALA B 1 209 ? -2.764 9.617 1.037 1 98.62 209 ALA B O 1
ATOM 4582 N N . GLY B 1 210 ? -1.915 8.453 -0.618 1 98.81 210 GLY B N 1
ATOM 4583 C CA . GLY B 1 210 ? -0.732 9.273 -0.825 1 98.81 210 GLY B CA 1
ATOM 4584 C C . GLY B 1 210 ? -0.45 9.555 -2.289 1 98.81 210 GLY B C 1
ATOM 4585 O O . GLY B 1 210 ? -0.794 8.758 -3.158 1 98.81 210 GLY B O 1
ATOM 4586 N N . LEU B 1 211 ? 0.122 10.664 -2.584 1 98.88 211 LEU B N 1
ATOM 4587 C CA . LEU B 1 211 ? 0.526 11.031 -3.936 1 98.88 211 LEU B CA 1
ATOM 4588 C C . LEU B 1 211 ? 1.961 11.547 -3.955 1 98.88 211 LEU B C 1
ATOM 4590 O O . LEU B 1 211 ? 2.396 12.219 -3.016 1 98.88 211 LEU B O 1
ATOM 4594 N N . VAL B 1 212 ? 2.701 11.242 -4.977 1 98.88 212 VAL B N 1
ATOM 4595 C CA . VAL B 1 212 ? 4.062 11.711 -5.203 1 98.88 212 VAL B CA 1
ATOM 4596 C C . VAL B 1 212 ? 4.188 12.266 -6.621 1 98.88 212 VAL B C 1
ATOM 4598 O O . VAL B 1 212 ? 3.605 11.719 -7.559 1 98.88 212 VAL B O 1
ATOM 4601 N N . VAL B 1 213 ? 4.832 13.352 -6.797 1 98.75 213 VAL B N 1
ATOM 4602 C CA . VAL B 1 213 ? 5.109 13.914 -8.117 1 98.75 213 VAL B CA 1
ATOM 4603 C C . VAL B 1 213 ? 6.605 14.195 -8.25 1 98.75 213 VAL B C 1
ATOM 4605 O O . VAL B 1 213 ? 7.23 14.719 -7.324 1 98.75 213 VAL B O 1
ATOM 4608 N N . THR B 1 214 ? 7.203 13.844 -9.312 1 98.38 214 THR B N 1
ATOM 4609 C CA . THR B 1 214 ? 8.617 14.07 -9.57 1 98.38 214 THR B CA 1
ATOM 4610 C C . THR B 1 214 ? 8.812 15.133 -10.648 1 98.38 214 THR B C 1
ATOM 4612 O O . THR B 1 214 ? 7.945 15.32 -11.508 1 98.38 214 THR B O 1
ATOM 4615 N N . LYS B 1 215 ? 9.969 15.742 -10.594 1 93.44 215 LYS B N 1
ATOM 4616 C CA . LYS B 1 215 ? 10.305 16.812 -11.531 1 93.44 215 LYS B CA 1
ATOM 4617 C C . LYS B 1 215 ? 10.812 16.234 -12.852 1 93.44 215 LYS B C 1
ATOM 4619 O O . LYS B 1 215 ? 10.57 16.812 -13.914 1 93.44 215 LYS B O 1
ATOM 4624 N N . ASP B 1 216 ? 11.523 15.164 -12.766 1 92.94 216 ASP B N 1
ATOM 4625 C CA . ASP B 1 216 ? 12.102 14.656 -14.008 1 92.94 216 ASP B CA 1
ATOM 4626 C C . ASP B 1 216 ? 11.828 13.164 -14.18 1 92.94 216 ASP B C 1
ATOM 4628 O O . ASP B 1 216 ? 11.375 12.5 -13.242 1 92.94 216 ASP B O 1
ATOM 4632 N N . GLU B 1 217 ? 12.18 12.648 -15.328 1 94.31 217 GLU B N 1
ATOM 4633 C CA . GLU B 1 217 ? 11.828 11.297 -15.75 1 94.31 217 GLU B CA 1
ATOM 4634 C C . GLU B 1 217 ? 12.672 10.25 -15.023 1 94.31 217 GLU B C 1
ATOM 4636 O O . GLU B 1 217 ? 12.18 9.164 -14.695 1 94.31 217 GLU B O 1
ATOM 4641 N N . ALA B 1 218 ? 13.898 10.562 -14.812 1 96.19 218 ALA B N 1
ATOM 4642 C CA . ALA B 1 218 ? 14.797 9.602 -14.172 1 96.19 218 ALA B CA 1
ATOM 4643 C C . ALA B 1 218 ? 14.336 9.289 -12.75 1 96.19 218 ALA B C 1
ATOM 4645 O O . ALA B 1 218 ? 14.266 8.117 -12.359 1 96.19 218 ALA B O 1
ATOM 4646 N N . LEU B 1 219 ? 14.039 10.344 -11.984 1 96.69 219 LEU B N 1
ATOM 4647 C CA . LEU B 1 219 ? 13.516 10.148 -10.633 1 96.69 219 LEU B CA 1
ATOM 4648 C C . LEU B 1 219 ? 12.164 9.453 -10.672 1 96.69 219 LEU B C 1
ATOM 4650 O O . LEU B 1 219 ? 11.852 8.648 -9.789 1 96.69 219 LEU B O 1
ATOM 4654 N N . GLY B 1 220 ? 11.383 9.789 -11.68 1 97.69 220 GLY B N 1
ATOM 4655 C CA . GLY B 1 220 ? 10.117 9.094 -11.867 1 97.69 220 GLY B CA 1
ATOM 4656 C C . GLY B 1 220 ? 10.281 7.594 -12.023 1 97.69 220 GLY B C 1
ATOM 4657 O O . GLY B 1 220 ? 9.5 6.82 -11.469 1 97.69 220 GLY B O 1
ATOM 4658 N N . ASN B 1 221 ? 11.266 7.207 -12.812 1 97.88 221 ASN B N 1
ATOM 4659 C CA . ASN B 1 221 ? 11.531 5.789 -13.016 1 97.88 221 ASN B CA 1
ATOM 4660 C C . ASN B 1 221 ? 11.93 5.102 -11.711 1 97.88 221 ASN B C 1
ATOM 4662 O O . ASN B 1 221 ? 11.539 3.963 -11.461 1 97.88 221 ASN B O 1
ATOM 4666 N N . GLU B 1 222 ? 12.719 5.77 -10.891 1 97.56 222 GLU B N 1
ATOM 4667 C CA . GLU B 1 222 ? 13.141 5.211 -9.602 1 97.56 222 GLU B CA 1
ATOM 4668 C C . GLU B 1 222 ? 11.945 5.027 -8.672 1 97.56 222 GLU B C 1
ATOM 4670 O O . GLU B 1 222 ? 11.812 3.99 -8.016 1 97.56 222 GLU B O 1
ATOM 4675 N N . ILE B 1 223 ? 11.078 6.059 -8.602 1 98.31 223 ILE B N 1
ATOM 4676 C CA . ILE B 1 223 ? 9.906 5.992 -7.73 1 98.31 223 ILE B CA 1
ATOM 4677 C C . ILE B 1 223 ? 8.961 4.895 -8.219 1 98.31 223 ILE B C 1
ATOM 4679 O O . ILE B 1 223 ? 8.391 4.152 -7.414 1 98.31 223 ILE B O 1
ATOM 4683 N N . TYR B 1 224 ? 8.828 4.805 -9.523 1 98.12 224 TYR B N 1
ATOM 4684 C CA . TYR B 1 224 ? 7.984 3.762 -10.094 1 98.12 224 TYR B CA 1
ATOM 4685 C C . TYR B 1 224 ? 8.508 2.377 -9.727 1 98.12 224 TYR B C 1
ATOM 4687 O O . TYR B 1 224 ? 7.73 1.485 -9.375 1 98.12 224 TYR B O 1
ATOM 4695 N N . PHE B 1 225 ? 9.781 2.213 -9.898 1 97.94 225 PHE B N 1
ATOM 4696 C CA . PHE B 1 225 ? 10.398 0.933 -9.57 1 97.94 225 PHE B CA 1
ATOM 4697 C C . PHE B 1 225 ? 10.086 0.537 -8.133 1 97.94 225 PHE B C 1
ATOM 4699 O O . PHE B 1 225 ? 9.727 -0.61 -7.863 1 97.94 225 PHE B O 1
ATOM 4706 N N . VAL B 1 226 ? 10.203 1.471 -7.195 1 98.31 226 VAL B N 1
ATOM 4707 C CA . VAL B 1 226 ? 9.922 1.206 -5.789 1 98.31 226 VAL B CA 1
ATOM 4708 C C . VAL B 1 226 ? 8.43 0.929 -5.598 1 98.31 226 VAL B C 1
ATOM 4710 O O . VAL B 1 226 ? 8.055 -0.034 -4.926 1 98.31 226 VAL B O 1
ATOM 4713 N N . GLN B 1 227 ? 7.562 1.774 -6.18 1 98.19 227 GLN B N 1
ATOM 4714 C CA . GLN B 1 227 ? 6.117 1.604 -6.055 1 98.19 227 GLN B CA 1
ATOM 4715 C C . GLN B 1 227 ? 5.688 0.217 -6.523 1 98.19 227 GLN B C 1
ATOM 4717 O O . GLN B 1 227 ? 4.93 -0.467 -5.832 1 98.19 227 GLN B O 1
ATOM 4722 N N . ASN B 1 228 ? 6.199 -0.138 -7.68 1 97.38 228 ASN B N 1
ATOM 4723 C CA . ASN B 1 228 ? 5.82 -1.417 -8.266 1 97.38 228 ASN B CA 1
ATOM 4724 C C . ASN B 1 228 ? 6.383 -2.592 -7.473 1 97.38 228 ASN B C 1
ATOM 4726 O O . ASN B 1 228 ? 5.711 -3.609 -7.301 1 97.38 228 ASN B O 1
ATOM 4730 N N . SER B 1 229 ? 7.609 -2.473 -7.047 1 97.62 229 SER B N 1
ATOM 4731 C CA . SER B 1 229 ? 8.281 -3.559 -6.336 1 97.62 229 SER B CA 1
ATOM 4732 C C . SER B 1 229 ? 7.66 -3.777 -4.961 1 97.62 229 SER B C 1
ATOM 4734 O O . SER B 1 229 ? 7.465 -4.918 -4.535 1 97.62 229 SER B O 1
ATOM 4736 N N . PHE B 1 230 ? 7.359 -2.705 -4.293 1 98 230 PHE B N 1
ATOM 4737 C CA . PHE B 1 230 ? 6.777 -2.816 -2.959 1 98 230 PHE B CA 1
ATOM 4738 C C . PHE B 1 230 ? 5.277 -3.051 -3.041 1 98 230 PHE B C 1
ATOM 4740 O O . PHE B 1 230 ? 4.672 -3.57 -2.1 1 98 230 PHE B O 1
ATOM 4747 N N . GLY B 1 231 ? 4.676 -2.604 -4.102 1 97.94 231 GLY B N 1
ATOM 4748 C CA . GLY B 1 231 ? 3.275 -2.889 -4.367 1 97.94 231 GLY B CA 1
ATOM 4749 C C . GLY B 1 231 ? 2.326 -1.999 -3.588 1 97.94 231 GLY B C 1
ATOM 4750 O O . GLY B 1 231 ? 1.185 -2.383 -3.322 1 97.94 231 GLY B O 1
ATOM 4751 N N . SER B 1 232 ? 2.723 -0.83 -3.137 1 97.56 232 SER B N 1
ATOM 4752 C CA . SER B 1 232 ? 1.911 0.012 -2.264 1 97.56 232 SER B CA 1
ATOM 4753 C C . SER B 1 232 ? 1.035 0.964 -3.07 1 97.56 232 SER B C 1
ATOM 4755 O O . SER B 1 232 ? 0.98 2.16 -2.781 1 97.56 232 SER B O 1
ATOM 4757 N N . VAL B 1 233 ? 0.315 0.445 -4.07 1 98.12 233 VAL B N 1
ATOM 4758 C CA . VAL B 1 233 ? -0.469 1.274 -4.98 1 98.12 233 VAL B CA 1
ATOM 4759 C C . VAL B 1 233 ? -1.844 1.548 -4.375 1 98.12 233 VAL B C 1
ATOM 4761 O O . VAL B 1 233 ? -2.309 0.8 -3.512 1 98.12 233 VAL B O 1
ATOM 4764 N N . LEU B 1 234 ? -2.453 2.6 -4.805 1 98.31 234 LEU B N 1
ATOM 4765 C CA . LEU B 1 234 ? -3.811 2.953 -4.402 1 98.31 234 LEU B CA 1
ATOM 4766 C C . LEU B 1 234 ? -4.836 2.143 -5.188 1 98.31 234 LEU B C 1
ATOM 4768 O O . LEU B 1 234 ? -4.738 2.023 -6.41 1 98.31 234 LEU B O 1
ATOM 4772 N N . GLY B 1 235 ? -5.785 1.576 -4.484 1 97.5 235 GLY B N 1
ATOM 4773 C CA . GLY B 1 235 ? -6.84 0.821 -5.137 1 97.5 235 GLY B CA 1
ATOM 4774 C C . GLY B 1 235 ? -7.711 1.675 -6.043 1 97.5 235 GLY B C 1
ATOM 4775 O O . GLY B 1 235 ? -7.863 2.875 -5.812 1 97.5 235 GLY B O 1
ATOM 4776 N N . VAL B 1 236 ? -8.383 1.056 -6.992 1 96.31 236 VAL B N 1
ATOM 4777 C CA . VAL B 1 236 ? -9.125 1.726 -8.055 1 96.31 236 VAL B CA 1
ATOM 4778 C C . VAL B 1 236 ? -10.281 2.527 -7.453 1 96.31 236 VAL B C 1
ATOM 4780 O O . VAL B 1 236 ? -10.508 3.676 -7.836 1 96.31 236 VAL B O 1
ATOM 4783 N N . GLN B 1 237 ? -10.992 1.98 -6.527 1 95.44 237 GLN B N 1
ATOM 4784 C CA . GLN B 1 237 ? -12.141 2.652 -5.934 1 95.44 237 GLN B CA 1
ATOM 4785 C C . GLN B 1 237 ? -11.719 3.902 -5.172 1 95.44 237 GLN B C 1
ATOM 4787 O O . GLN B 1 237 ? -12.391 4.934 -5.23 1 95.44 237 GLN B O 1
ATOM 4792 N N . ASP B 1 238 ? -10.641 3.781 -4.465 1 97.44 238 ASP B N 1
ATOM 4793 C CA . ASP B 1 238 ? -10.117 4.941 -3.752 1 97.44 238 ASP B CA 1
ATOM 4794 C C . ASP B 1 238 ? -9.578 5.988 -4.723 1 97.44 238 ASP B C 1
ATOM 4796 O O . ASP B 1 238 ? -9.664 7.191 -4.461 1 97.44 238 ASP B O 1
ATOM 4800 N N . CYS B 1 239 ? -9.008 5.512 -5.887 1 97.56 239 CYS B N 1
ATOM 4801 C CA . CYS B 1 239 ? -8.594 6.453 -6.922 1 97.56 239 CYS B CA 1
ATOM 4802 C C . CYS B 1 239 ? -9.766 7.285 -7.414 1 97.56 239 CYS B C 1
ATOM 4804 O O . CYS B 1 239 ? -9.664 8.508 -7.527 1 97.56 239 CYS B O 1
ATOM 4806 N N . PHE B 1 240 ? -10.844 6.598 -7.703 1 94.5 240 PHE B N 1
ATOM 4807 C CA . PHE B 1 240 ? -12.039 7.285 -8.188 1 94.5 240 PHE B CA 1
ATOM 4808 C C . PHE B 1 240 ? -12.539 8.289 -7.152 1 94.5 240 PHE B C 1
ATOM 4810 O O . PHE B 1 240 ? -12.836 9.438 -7.488 1 94.5 240 PHE B O 1
ATOM 4817 N N . THR B 1 241 ? -12.609 7.852 -5.875 1 95.81 241 THR B N 1
ATOM 4818 C CA . THR B 1 241 ? -13.07 8.711 -4.793 1 95.81 241 THR B CA 1
ATOM 4819 C C . THR B 1 241 ? -12.172 9.945 -4.668 1 95.81 241 THR B C 1
ATOM 4821 O O . THR B 1 241 ? -12.672 11.062 -4.52 1 95.81 241 THR B O 1
ATOM 4824 N N . LEU B 1 242 ? -10.867 9.773 -4.746 1 97 242 LEU B N 1
ATOM 4825 C CA . LEU B 1 242 ? -9.922 10.883 -4.602 1 97 242 LEU B CA 1
ATOM 4826 C C . LEU B 1 242 ? -10.062 11.867 -5.754 1 97 242 LEU B C 1
ATOM 4828 O O . LEU B 1 242 ? -10.023 13.086 -5.543 1 97 242 LEU B O 1
ATOM 4832 N N . ILE B 1 243 ? -10.25 11.352 -6.988 1 94.06 243 ILE B N 1
ATOM 4833 C CA . ILE B 1 243 ? -10.445 12.219 -8.148 1 94.06 243 ILE B CA 1
ATOM 4834 C C . ILE B 1 243 ? -11.672 13.102 -7.93 1 94.06 243 ILE B C 1
ATOM 4836 O O . ILE B 1 243 ? -11.617 14.312 -8.172 1 94.06 243 ILE B O 1
ATOM 4840 N N . GLN B 1 244 ? -12.742 12.531 -7.453 1 91.62 244 GLN B N 1
ATOM 4841 C CA . GLN B 1 244 ? -13.969 13.281 -7.211 1 91.62 244 GLN B CA 1
ATOM 4842 C C . GLN B 1 244 ? -13.758 14.328 -6.125 1 91.62 244 GLN B C 1
ATOM 4844 O O . GLN B 1 244 ? -14.211 15.469 -6.262 1 91.62 244 GLN B O 1
ATOM 4849 N N . ASN B 1 245 ? -13.094 13.93 -5.082 1 94 245 ASN B N 1
ATOM 4850 C CA . ASN B 1 245 ? -12.883 14.82 -3.947 1 94 245 ASN B CA 1
ATOM 4851 C C . ASN B 1 245 ? -11.992 16 -4.32 1 94 245 ASN B C 1
ATOM 4853 O O . ASN B 1 245 ? -12.195 17.109 -3.838 1 94 245 ASN B O 1
ATOM 4857 N N . MET B 1 246 ? -10.992 15.781 -5.148 1 94 246 MET B N 1
ATOM 4858 C CA . MET B 1 246 ? -10.031 16.812 -5.523 1 94 246 MET B CA 1
ATOM 4859 C C . MET B 1 246 ? -10.719 17.953 -6.273 1 94 246 MET B C 1
ATOM 4861 O O . MET B 1 246 ? -10.25 19.094 -6.242 1 94 246 MET B O 1
ATOM 4865 N N . LYS B 1 247 ? -11.812 17.672 -6.926 1 89.31 247 LYS B N 1
ATOM 4866 C CA . LYS B 1 247 ? -12.5 18.656 -7.762 1 89.31 247 LYS B CA 1
ATOM 4867 C C . LYS B 1 247 ? -12.969 19.844 -6.93 1 89.31 247 LYS B C 1
ATOM 4869 O O . LYS B 1 247 ? -13.086 20.969 -7.449 1 89.31 247 LYS B O 1
ATOM 4874 N N . THR B 1 248 ? -13.164 19.688 -5.602 1 90.62 248 THR B N 1
ATOM 4875 C CA . THR B 1 248 ? -13.672 20.766 -4.77 1 90.62 248 THR B CA 1
ATOM 4876 C C . THR B 1 248 ? -12.57 21.328 -3.883 1 90.62 248 THR B C 1
ATOM 4878 O O . THR B 1 248 ? -12.828 22.172 -3.016 1 90.62 248 THR B O 1
ATOM 4881 N N . THR B 1 249 ? -11.336 20.844 -4.035 1 94.06 249 THR B N 1
ATOM 4882 C CA . THR B 1 249 ? -10.25 21.203 -3.129 1 94.06 249 THR B CA 1
ATOM 4883 C C . THR B 1 249 ? -10.07 22.719 -3.066 1 94.06 249 THR B C 1
ATOM 4885 O O . THR B 1 249 ? -9.891 23.281 -1.985 1 94.06 249 THR B O 1
ATOM 4888 N N . ALA B 1 250 ? -10.141 23.375 -4.207 1 93.12 250 ALA B N 1
ATOM 4889 C CA . ALA B 1 250 ? -9.867 24.812 -4.242 1 93.12 250 ALA B CA 1
ATOM 4890 C C . ALA B 1 250 ? -10.883 25.578 -3.398 1 93.12 250 ALA B C 1
ATOM 4892 O O . ALA B 1 250 ? -10.508 26.406 -2.568 1 93.12 250 ALA B O 1
ATOM 4893 N N . VAL B 1 251 ? -12.188 25.344 -3.529 1 90.81 251 VAL B N 1
ATOM 4894 C CA . VAL B 1 251 ? -13.227 26.078 -2.822 1 90.81 251 VAL B CA 1
ATOM 4895 C C . VAL B 1 251 ? -13.203 25.719 -1.34 1 90.81 251 VAL B C 1
ATOM 4897 O O . VAL B 1 251 ? -13.508 26.562 -0.484 1 90.81 251 VAL B O 1
ATOM 4900 N N . ARG B 1 252 ? -12.961 24.453 -1.036 1 95.19 252 ARG B N 1
ATOM 4901 C CA . ARG B 1 252 ? -12.891 24.016 0.358 1 95.19 252 ARG B CA 1
ATOM 4902 C C . ARG B 1 252 ? -11.703 24.672 1.069 1 95.19 252 ARG B C 1
ATOM 4904 O O . ARG B 1 252 ? -11.875 25.281 2.123 1 95.19 252 ARG B O 1
ATOM 4911 N N . PHE B 1 253 ? -10.539 24.547 0.424 1 96.06 253 PHE B N 1
ATOM 4912 C CA . PHE B 1 253 ? -9.305 25.016 1.06 1 96.06 253 PHE B CA 1
ATOM 4913 C C . PHE B 1 253 ? -9.328 26.516 1.257 1 96.06 253 PHE B C 1
ATOM 4915 O O . PHE B 1 253 ? -8.898 27.016 2.297 1 96.06 253 PHE B O 1
ATOM 4922 N N . ASN B 1 254 ? -9.812 27.234 0.28 1 94.94 254 ASN B N 1
ATOM 4923 C CA . ASN B 1 254 ? -9.859 28.688 0.381 1 94.94 254 ASN B CA 1
ATOM 4924 C C . ASN B 1 254 ? -10.773 29.141 1.517 1 94.94 254 ASN B C 1
ATOM 4926 O O . ASN B 1 254 ? -10.43 30.062 2.266 1 94.94 254 ASN B O 1
ATOM 4930 N N . GLU B 1 255 ? -11.922 28.484 1.612 1 93.06 255 GLU B N 1
ATOM 4931 C CA . GLU B 1 255 ? -12.844 28.812 2.701 1 93.06 255 GLU B CA 1
ATOM 4932 C C . GLU B 1 255 ? -12.242 28.438 4.055 1 93.06 255 GLU B C 1
ATOM 4934 O O . GLU B 1 255 ? -12.305 29.219 5.004 1 93.06 255 GLU B O 1
ATOM 4939 N N . GLU B 1 256 ? -11.648 27.281 4.141 1 97.06 256 GLU B N 1
ATOM 4940 C CA . GLU B 1 256 ? -11.008 26.812 5.371 1 97.06 256 GLU B CA 1
ATOM 4941 C C . GLU B 1 256 ? -9.883 27.75 5.797 1 97.06 256 GLU B C 1
ATOM 4943 O O . GLU B 1 256 ? -9.734 28.062 6.98 1 97.06 256 GLU B O 1
ATOM 4948 N N . SER B 1 257 ? -9.07 28.203 4.844 1 97.94 257 SER B N 1
ATOM 4949 C CA . SER B 1 257 ? -7.949 29.094 5.121 1 97.94 257 SER B CA 1
ATOM 4950 C C . SER B 1 257 ? -8.438 30.453 5.605 1 97.94 257 SER B C 1
ATOM 4952 O O . SER B 1 257 ? -7.84 31.047 6.504 1 97.94 257 SER B O 1
ATOM 4954 N N . ARG B 1 258 ? -9.484 30.938 4.973 1 96.75 258 ARG B N 1
ATOM 4955 C CA . ARG B 1 258 ? -10.062 32.219 5.398 1 96.75 258 ARG B CA 1
ATOM 4956 C C . ARG B 1 258 ? -10.508 32.156 6.855 1 96.75 258 ARG B C 1
ATOM 4958 O O . ARG B 1 258 ? -10.203 33.031 7.645 1 96.75 258 ARG B O 1
ATOM 4965 N N . VAL B 1 259 ? -11.219 31.141 7.207 1 95.69 259 VAL B N 1
ATOM 4966 C CA . VAL B 1 259 ? -11.742 30.969 8.562 1 95.69 259 VAL B CA 1
ATOM 4967 C C . VAL B 1 259 ? -10.586 30.734 9.531 1 95.69 259 VAL B C 1
ATOM 4969 O O . VAL B 1 259 ? -10.625 31.188 10.672 1 95.69 259 VAL B O 1
ATOM 4972 N N . ALA B 1 260 ? -9.555 30.016 9.109 1 98.31 260 ALA B N 1
ATOM 4973 C CA . ALA B 1 260 ? -8.375 29.781 9.938 1 98.31 260 ALA B CA 1
ATOM 4974 C C . ALA B 1 260 ? -7.73 31.094 10.359 1 98.31 260 ALA B C 1
ATOM 4976 O O . ALA B 1 260 ? -7.301 31.25 11.508 1 98.31 260 ALA B O 1
ATOM 4977 N N . MET B 1 261 ? -7.629 32 9.438 1 98.25 261 MET B N 1
ATOM 4978 C CA . MET B 1 261 ? -7.07 33.312 9.758 1 98.25 261 MET B CA 1
ATOM 4979 C C . MET B 1 261 ? -7.875 34 10.859 1 98.25 261 MET B C 1
ATOM 4981 O O . MET B 1 261 ? -7.305 34.562 11.805 1 98.25 261 MET B O 1
ATOM 4985 N N . ARG B 1 262 ? -9.148 33.938 10.773 1 97.5 262 ARG B N 1
ATOM 4986 C CA . ARG B 1 262 ? -10.023 34.562 11.766 1 97.5 262 ARG B CA 1
ATOM 4987 C C . ARG B 1 262 ? -9.844 33.906 13.133 1 97.5 262 ARG B C 1
ATOM 4989 O O . ARG B 1 262 ? -9.734 34.594 14.148 1 97.5 262 ARG B O 1
ATOM 4996 N N . ILE B 1 263 ? -9.812 32.656 13.156 1 97.94 263 ILE B N 1
ATOM 4997 C CA . ILE B 1 263 ? -9.656 31.922 14.414 1 97.94 263 ILE B CA 1
ATOM 4998 C C . ILE B 1 263 ? -8.289 32.219 15.016 1 97.94 263 ILE B C 1
ATOM 5000 O O . ILE B 1 263 ? -8.156 32.406 16.219 1 97.94 263 ILE B O 1
ATOM 5004 N N . ALA B 1 264 ? -7.246 32.25 14.172 1 98.56 264 ALA B N 1
ATOM 5005 C CA . ALA B 1 264 ? -5.895 32.531 14.641 1 98.56 264 ALA B CA 1
ATOM 5006 C C . ALA B 1 264 ? -5.84 33.906 15.297 1 98.56 264 ALA B C 1
ATOM 5008 O O . ALA B 1 264 ? -5.223 34.094 16.359 1 98.56 264 ALA B O 1
ATOM 5009 N N . GLN B 1 265 ? -6.473 34.875 14.703 1 98.31 265 GLN B N 1
ATOM 5010 C CA . GLN B 1 265 ? -6.516 36.219 15.25 1 98.31 265 GLN B CA 1
ATOM 5011 C C . GLN B 1 265 ? -7.262 36.25 16.578 1 98.31 265 GLN B C 1
ATOM 5013 O O . GLN B 1 265 ? -6.816 36.875 17.531 1 98.31 265 GLN B O 1
ATOM 5018 N N . PHE B 1 266 ? -8.383 35.594 16.609 1 97.81 266 PHE B N 1
ATOM 5019 C CA . PHE B 1 266 ? -9.172 35.5 17.828 1 97.81 266 PHE B CA 1
ATOM 5020 C C . PHE B 1 266 ? -8.352 34.906 18.953 1 97.81 266 PHE B C 1
ATOM 5022 O O . PHE B 1 266 ? -8.305 35.438 20.062 1 97.81 266 PHE B O 1
ATOM 5029 N N . LEU B 1 267 ? -7.676 33.75 18.703 1 98.31 267 LEU B N 1
ATOM 5030 C CA . LEU B 1 267 ? -6.879 33.031 19.703 1 98.31 267 LEU B CA 1
ATOM 5031 C C . LEU B 1 267 ? -5.684 33.875 20.125 1 98.31 267 LEU B C 1
ATOM 5033 O O . LEU B 1 267 ? -5.309 33.875 21.297 1 98.31 267 LEU B O 1
ATOM 5037 N N . HIS B 1 268 ? -5.059 34.562 19.172 1 97.75 268 HIS B N 1
ATOM 5038 C CA . HIS B 1 268 ? -3.898 35.406 19.438 1 97.75 268 HIS B CA 1
ATOM 5039 C C . HIS B 1 268 ? -4.246 36.531 20.422 1 97.75 268 HIS B C 1
ATOM 5041 O O . HIS B 1 268 ? -3.4 36.969 21.203 1 97.75 268 HIS B O 1
ATOM 5047 N N . ALA B 1 269 ? -5.445 37 20.422 1 97.31 269 ALA B N 1
ATOM 5048 C CA . ALA B 1 269 ? -5.883 38.125 21.25 1 97.31 269 ALA B CA 1
ATOM 5049 C C . ALA B 1 269 ? -6.359 37.625 22.625 1 97.31 269 ALA B C 1
ATOM 5051 O O . ALA B 1 269 ? -6.547 38.438 23.531 1 97.31 269 ALA B O 1
ATOM 5052 N N . HIS B 1 270 ? -6.555 36.438 22.797 1 96.81 270 HIS B N 1
ATOM 5053 C CA . HIS B 1 270 ? -7.145 35.906 24.031 1 96.81 270 HIS B CA 1
ATOM 5054 C C . HIS B 1 270 ? -6.098 35.75 25.125 1 96.81 270 HIS B C 1
ATOM 5056 O O . HIS B 1 270 ? -5.051 35.156 24.906 1 96.81 270 HIS B O 1
ATOM 5062 N N . PRO B 1 271 ? -6.348 36.156 26.312 1 96.19 271 PRO B N 1
ATOM 5063 C CA . PRO B 1 271 ? -5.336 36.188 27.375 1 96.19 271 PRO B CA 1
ATOM 5064 C C . PRO B 1 271 ? -4.922 34.812 27.844 1 96.19 271 PRO B C 1
ATOM 5066 O O . PRO B 1 271 ? -3.807 34.625 28.344 1 96.19 271 PRO B O 1
ATOM 5069 N N . LEU B 1 272 ? -5.754 33.781 27.703 1 96.5 272 LEU B N 1
ATOM 5070 C CA . LEU B 1 272 ? -5.445 32.438 28.172 1 96.5 272 LEU B CA 1
ATOM 5071 C C . LEU B 1 272 ? -4.516 31.734 27.188 1 96.5 272 LEU B C 1
ATOM 5073 O O . LEU B 1 272 ? -3.904 30.719 27.547 1 96.5 272 LEU B O 1
ATOM 5077 N N . VAL B 1 273 ? -4.465 32.219 25.984 1 97.62 273 VAL B N 1
ATOM 5078 C CA . VAL B 1 273 ? -3.637 31.594 24.953 1 97.62 273 VAL B CA 1
ATOM 5079 C C . VAL B 1 273 ? -2.221 32.156 25.016 1 97.62 273 VAL B C 1
ATOM 5081 O O . VAL B 1 273 ? -2.021 33.375 24.891 1 97.62 273 VAL B O 1
ATOM 5084 N N . GLU B 1 274 ? -1.258 31.281 25.203 1 96.69 274 GLU B N 1
ATOM 5085 C CA . GLU B 1 274 ? 0.125 31.703 25.391 1 96.69 274 GLU B CA 1
ATOM 5086 C C . GLU B 1 274 ? 0.797 32 24.062 1 96.69 274 GLU B C 1
ATOM 5088 O O . GLU B 1 274 ? 1.616 32.906 23.953 1 96.69 274 GLU B O 1
ATOM 5093 N N . LYS B 1 275 ? 0.519 31.203 23.125 1 96.5 275 LYS B N 1
ATOM 5094 C CA . LYS B 1 275 ? 1.156 31.328 21.812 1 96.5 275 LYS B CA 1
ATOM 5095 C C . LYS B 1 275 ? 0.268 30.75 20.719 1 96.5 275 LYS B C 1
ATOM 5097 O O . LYS B 1 275 ? -0.445 29.781 20.938 1 96.5 275 LYS B O 1
ATOM 5102 N N . VAL B 1 276 ? 0.196 31.391 19.609 1 97.88 276 VAL B N 1
ATOM 5103 C CA . VAL B 1 276 ? -0.484 30.891 18.422 1 97.88 276 VAL B CA 1
ATOM 5104 C C . VAL B 1 276 ? 0.53 30.672 17.297 1 97.88 276 VAL B C 1
ATOM 5106 O O . VAL B 1 276 ? 1.354 31.547 17.016 1 97.88 276 VAL B O 1
ATOM 5109 N N . TYR B 1 277 ? 0.545 29.484 16.734 1 97.56 277 TYR B N 1
ATOM 5110 C CA . TYR B 1 277 ? 1.357 29.125 15.578 1 97.56 277 TYR B CA 1
ATOM 5111 C C . TYR B 1 277 ? 0.522 29.141 14.305 1 97.56 277 TYR B C 1
ATOM 5113 O O . TYR B 1 277 ? -0.233 28.203 14.039 1 97.56 277 TYR B O 1
ATOM 5121 N N . TYR B 1 278 ? 0.651 30.172 13.523 1 98.38 278 TYR B N 1
ATOM 5122 C CA . TYR B 1 278 ? -0.049 30.312 12.25 1 98.38 278 TYR B CA 1
ATOM 5123 C C . TYR B 1 278 ? 0.716 31.234 11.312 1 98.38 278 TYR B C 1
ATOM 5125 O O . TYR B 1 278 ? 0.891 32.438 11.602 1 98.38 278 TYR B O 1
ATOM 5133 N N . PRO B 1 279 ? 1.113 30.703 10.172 1 98.06 279 PRO B N 1
ATOM 5134 C CA . PRO B 1 279 ? 2.002 31.469 9.297 1 98.06 279 PRO B CA 1
ATOM 5135 C C . PRO B 1 279 ? 1.348 32.75 8.75 1 98.06 279 PRO B C 1
ATOM 5137 O O . PRO B 1 279 ? 2.037 33.625 8.234 1 98.06 279 PRO B O 1
ATOM 5140 N N . GLY B 1 280 ? 0.067 32.844 8.859 1 97.69 280 GLY B N 1
ATOM 5141 C CA . GLY B 1 280 ? -0.646 34 8.359 1 97.69 280 GLY B CA 1
ATOM 5142 C C . GLY B 1 280 ? -0.58 35.188 9.305 1 97.69 280 GLY B C 1
ATOM 5143 O O . GLY B 1 280 ? -0.89 36.312 8.914 1 97.69 280 GLY B O 1
ATOM 5144 N N . LEU B 1 281 ? -0.227 35 10.539 1 97.88 281 LEU B N 1
ATOM 5145 C CA . LEU B 1 281 ? -0.076 36.094 11.5 1 97.88 281 LEU B CA 1
ATOM 5146 C C . LEU B 1 281 ? 1.265 36.781 11.328 1 97.88 281 LEU B C 1
ATOM 5148 O O . LEU B 1 281 ? 2.307 36.125 11.242 1 97.88 281 LEU B O 1
ATOM 5152 N N . PRO B 1 282 ? 1.278 38.094 11.305 1 96.69 282 PRO B N 1
ATOM 5153 C CA . PRO B 1 282 ? 2.539 38.812 11.164 1 96.69 282 P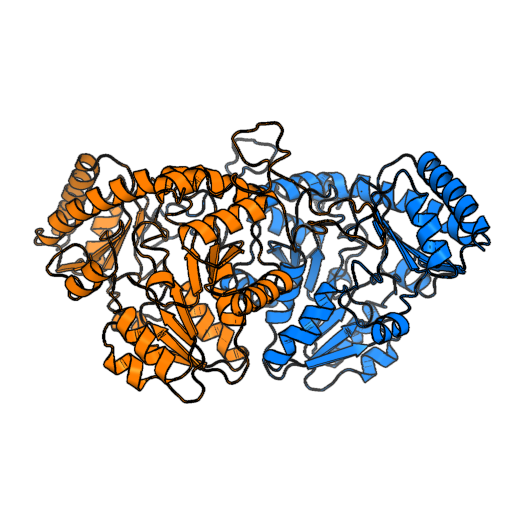RO B CA 1
ATOM 5154 C C . PRO B 1 282 ? 3.523 38.531 12.289 1 96.69 282 PRO B C 1
ATOM 5156 O O . PRO B 1 282 ? 4.73 38.719 12.125 1 96.69 282 PRO B O 1
ATOM 5159 N N . THR B 1 283 ? 3.076 38.094 13.367 1 95.56 283 THR B N 1
ATOM 5160 C CA . THR B 1 283 ? 3.92 37.781 14.523 1 95.56 283 THR B CA 1
ATOM 5161 C C . THR B 1 283 ? 4.633 36.438 14.336 1 95.56 283 THR B C 1
ATOM 5163 O O . THR B 1 283 ? 5.574 36.125 15.07 1 95.56 283 THR B O 1
ATOM 5166 N N . HIS B 1 284 ? 4.23 35.625 13.438 1 96.62 284 HIS B N 1
ATOM 5167 C CA . HIS B 1 284 ? 4.906 34.375 13.18 1 96.62 284 HIS B CA 1
ATOM 5168 C C . HIS B 1 284 ? 6.324 34.594 12.672 1 96.62 284 HIS B C 1
ATOM 5170 O O . HIS B 1 284 ? 6.539 35.375 11.75 1 96.62 284 HIS B O 1
ATOM 5176 N N . PRO B 1 285 ? 7.305 33.875 13.227 1 96.12 285 PRO B N 1
ATOM 5177 C CA . PRO B 1 285 ? 8.695 34.094 12.82 1 96.12 285 PRO B CA 1
ATOM 5178 C C . PRO B 1 285 ? 8.938 33.812 11.336 1 96.12 285 PRO B C 1
ATOM 5180 O O . PRO B 1 285 ? 9.844 34.375 10.734 1 96.12 285 PRO B O 1
ATOM 5183 N N . GLY B 1 286 ? 8.156 33 10.734 1 97.25 286 GLY B N 1
ATOM 5184 C CA . GLY B 1 286 ? 8.328 32.625 9.336 1 97.25 286 GLY B CA 1
ATOM 5185 C C . GLY B 1 286 ? 7.402 33.375 8.398 1 97.25 286 GLY B C 1
ATOM 5186 O O . GLY B 1 286 ? 7.25 33 7.234 1 97.25 286 GLY B O 1
ATOM 5187 N N . PHE B 1 287 ? 6.789 34.469 8.875 1 97.88 287 PHE B N 1
ATOM 5188 C CA . PHE B 1 287 ? 5.734 35.156 8.156 1 97.88 287 PHE B CA 1
ATOM 5189 C C . PHE B 1 287 ? 6.227 35.625 6.781 1 97.88 287 PHE B C 1
ATOM 5191 O O . PHE B 1 287 ? 5.613 35.281 5.762 1 97.88 287 PHE B O 1
ATOM 5198 N N . GLU B 1 288 ? 7.32 36.281 6.668 1 98.06 288 GLU B N 1
ATOM 5199 C CA . GLU B 1 288 ? 7.824 36.844 5.418 1 98.06 288 GLU B CA 1
ATOM 5200 C C . GLU B 1 288 ? 8.258 35.75 4.453 1 98.06 288 GLU B C 1
ATOM 5202 O O . GLU B 1 288 ? 7.977 35.812 3.256 1 98.06 288 GLU B O 1
ATOM 5207 N N . ILE B 1 289 ? 8.969 34.75 5 1 98.25 289 ILE B N 1
ATOM 5208 C CA . ILE B 1 289 ? 9.445 33.656 4.168 1 98.25 289 ILE B CA 1
ATOM 5209 C C . ILE B 1 289 ? 8.258 32.906 3.574 1 98.25 289 ILE B C 1
ATOM 5211 O O . ILE B 1 289 ? 8.242 32.594 2.381 1 98.25 289 ILE B O 1
ATOM 5215 N N . HIS B 1 290 ? 7.242 32.594 4.418 1 98.44 290 HIS B N 1
ATOM 5216 C CA . HIS B 1 290 ? 6.062 31.875 3.953 1 98.44 290 HIS B CA 1
ATOM 5217 C C . HIS B 1 290 ? 5.328 32.656 2.867 1 98.44 290 HIS B C 1
ATOM 5219 O O . HIS B 1 290 ? 4.926 32.094 1.852 1 98.44 290 HIS B O 1
ATOM 5225 N N . ALA B 1 291 ? 5.215 33.969 3.082 1 97.62 291 ALA B N 1
ATOM 5226 C CA . ALA B 1 291 ? 4.512 34.812 2.133 1 97.62 291 ALA B CA 1
ATOM 5227 C C . ALA B 1 291 ? 5.23 34.844 0.788 1 97.62 291 ALA B C 1
ATOM 5229 O O . ALA B 1 291 ? 4.602 35.031 -0.257 1 97.62 291 ALA B O 1
ATOM 5230 N N . ALA B 1 292 ? 6.52 34.625 0.783 1 97.94 292 ALA B N 1
ATOM 5231 C CA . ALA B 1 292 ? 7.324 34.688 -0.436 1 97.94 292 ALA B CA 1
ATOM 5232 C C . ALA B 1 292 ? 7.254 33.406 -1.218 1 97.94 292 ALA B C 1
ATOM 5234 O O . ALA B 1 292 ? 7.641 33.344 -2.389 1 97.94 292 ALA B O 1
ATOM 5235 N N . GLN B 1 293 ? 6.727 32.281 -0.606 1 98.38 293 GLN B N 1
ATOM 5236 C CA . GLN B 1 293 ? 6.816 31.016 -1.297 1 98.38 293 GLN B CA 1
ATOM 5237 C C . GLN B 1 293 ? 5.457 30.312 -1.351 1 98.38 293 GLN B C 1
ATOM 5239 O O . GLN B 1 293 ? 5.34 29.219 -1.889 1 98.38 293 GLN B O 1
ATOM 5244 N N . ALA B 1 294 ? 4.402 30.938 -0.745 1 97.88 294 ALA B N 1
ATOM 5245 C CA . ALA B 1 294 ? 3.045 30.406 -0.745 1 97.88 294 ALA B CA 1
ATOM 5246 C C . ALA B 1 294 ? 2.014 31.516 -0.904 1 97.88 294 ALA B C 1
ATOM 5248 O O . ALA B 1 294 ? 2.295 32.688 -0.603 1 97.88 294 ALA B O 1
ATOM 5249 N N . THR B 1 295 ? 0.83 31.156 -1.345 1 97.5 295 THR B N 1
ATOM 5250 C CA . THR B 1 295 ? -0.179 32.188 -1.614 1 97.5 295 THR B CA 1
ATOM 5251 C C . THR B 1 295 ? -1.312 32.094 -0.595 1 97.5 295 THR B C 1
ATOM 5253 O O . THR B 1 295 ? -2.359 32.719 -0.772 1 97.5 295 THR B O 1
ATOM 5256 N N . SER B 1 296 ? -1.212 31.219 0.4 1 97.12 296 SER B N 1
ATOM 5257 C CA . SER B 1 296 ? -2.133 31.062 1.521 1 97.12 296 SER B CA 1
ATOM 5258 C C . SER B 1 296 ? -1.386 30.719 2.805 1 97.12 296 SER B C 1
ATOM 5260 O O . SER B 1 296 ? -0.247 30.25 2.758 1 97.12 296 SER B O 1
ATOM 5262 N N . ALA B 1 297 ? -1.973 31.047 3.916 1 97.94 297 ALA B N 1
ATOM 5263 C CA . ALA B 1 297 ? -1.376 30.672 5.191 1 97.94 297 ALA B CA 1
ATOM 5264 C C . ALA B 1 297 ? -1.844 29.281 5.621 1 97.94 297 ALA B C 1
ATOM 5266 O O . ALA B 1 297 ? -1.362 28.734 6.617 1 97.94 297 ALA B O 1
ATOM 5267 N N . GLY B 1 298 ? -2.758 28.688 4.871 1 98 298 GLY B N 1
ATOM 5268 C CA . GLY B 1 298 ? -3.223 27.328 5.137 1 98 298 GLY B CA 1
ATOM 5269 C C . GLY B 1 298 ? -4.402 27.281 6.09 1 98 298 GLY B C 1
ATOM 5270 O O . GLY B 1 298 ? -4.91 28.328 6.512 1 98 298 GLY B O 1
ATOM 5271 N N . ALA B 1 299 ? -4.832 26.062 6.414 1 98.25 299 ALA B N 1
ATOM 5272 C CA . ALA B 1 299 ? -6.07 25.891 7.168 1 98.25 299 ALA B CA 1
ATOM 5273 C C . ALA B 1 299 ? -5.805 25.203 8.508 1 98.25 299 ALA B C 1
ATOM 5275 O O . ALA B 1 299 ? -6.734 24.766 9.188 1 98.25 299 ALA B O 1
ATOM 5276 N N . VAL B 1 300 ? -4.535 25.062 8.852 1 98.38 300 VAL B N 1
ATOM 5277 C CA . VAL B 1 300 ? -4.145 24.453 10.117 1 98.38 300 VAL B CA 1
ATOM 5278 C C . VAL B 1 300 ? -3.445 25.484 11 1 98.38 300 VAL B C 1
ATOM 5280 O O . VAL B 1 300 ? -2.652 26.297 10.508 1 98.38 300 VAL B O 1
ATOM 5283 N N . LEU B 1 301 ? -3.76 25.547 12.234 1 98.25 301 LEU B N 1
ATOM 5284 C CA . LEU B 1 301 ? -3.053 26.344 13.234 1 98.25 301 LEU B CA 1
ATOM 5285 C C . LEU B 1 301 ? -2.85 25.562 14.523 1 98.25 301 LEU B C 1
ATOM 5287 O O . LEU B 1 301 ? -3.521 24.547 14.742 1 98.25 301 LEU B O 1
ATOM 5291 N N . SER B 1 302 ? -1.896 25.938 15.273 1 97.81 302 SER B N 1
ATOM 5292 C CA . SER B 1 302 ? -1.691 25.406 16.609 1 97.81 302 SER B CA 1
ATOM 5293 C C . SER B 1 302 ? -1.656 26.516 17.656 1 97.81 302 SER B C 1
ATOM 5295 O O . SER B 1 302 ? -1.396 27.672 17.328 1 97.81 302 SER B O 1
ATOM 5297 N N . PHE B 1 303 ? -2.004 26.172 18.891 1 97.75 303 PHE B N 1
ATOM 5298 C CA . PHE B 1 303 ? -1.951 27.141 19.984 1 97.75 303 PHE B CA 1
ATOM 5299 C C . PHE B 1 303 ? -1.67 26.438 21.312 1 97.75 303 PHE B C 1
ATOM 5301 O O . PHE B 1 303 ? -1.963 25.25 21.469 1 97.75 303 PHE B O 1
ATOM 5308 N N . SER B 1 304 ? -1.039 27.156 22.156 1 96.75 304 SER B N 1
ATOM 5309 C CA . SER B 1 304 ? -0.646 26.578 23.438 1 96.75 304 SER B CA 1
ATOM 5310 C C . SER B 1 304 ? -1.452 27.203 24.578 1 96.75 304 SER B C 1
ATOM 5312 O O . SER B 1 304 ? -1.593 28.422 24.656 1 96.75 304 SER B O 1
ATOM 5314 N N . LEU B 1 305 ? -1.969 26.344 25.375 1 96.94 305 LEU B N 1
ATOM 5315 C CA . LEU B 1 305 ? -2.531 26.703 26.672 1 96.94 305 LEU B CA 1
ATOM 5316 C C . LEU B 1 305 ? -1.527 26.453 27.797 1 96.94 305 LEU B C 1
ATOM 5318 O O . LEU B 1 305 ? -0.504 25.797 27.578 1 96.94 305 LEU B O 1
ATOM 5322 N N . PRO B 1 306 ? -1.69 26.984 28.953 1 94.94 306 PRO B N 1
ATOM 5323 C CA . PRO B 1 306 ? -0.653 27.047 29.984 1 94.94 306 PRO B CA 1
ATOM 5324 C C . PRO B 1 306 ? -0.17 25.656 30.406 1 94.94 306 PRO B C 1
ATOM 5326 O O . PRO B 1 306 ? 1.01 25.484 30.734 1 94.94 306 PRO B O 1
ATOM 5329 N N . ASN B 1 307 ? -1.016 24.703 30.531 1 93.88 307 ASN B N 1
ATOM 5330 C CA . ASN B 1 307 ? -0.648 23.375 31 1 93.88 307 ASN B CA 1
ATOM 5331 C C . ASN B 1 307 ? -1.664 22.328 30.547 1 93.88 307 ASN B C 1
ATOM 5333 O O . ASN B 1 307 ? -2.639 22.656 29.875 1 93.88 307 ASN B O 1
ATOM 5337 N N . TYR B 1 308 ? -1.358 21.109 30.875 1 94.62 308 TYR B N 1
ATOM 5338 C CA . TYR B 1 308 ? -2.174 19.984 30.469 1 94.62 308 TYR B CA 1
ATOM 5339 C C . TYR B 1 308 ? -3.594 20.094 31 1 94.62 308 TYR B C 1
ATOM 5341 O O . TYR B 1 308 ? -4.562 19.828 30.281 1 94.62 308 TYR B O 1
ATOM 5349 N N . ASP B 1 309 ? -3.764 20.422 32.25 1 95.5 309 ASP B N 1
ATOM 5350 C CA . ASP B 1 309 ? -5.074 20.469 32.906 1 95.5 309 ASP B CA 1
ATOM 5351 C C . ASP B 1 309 ? -5.996 21.469 32.188 1 95.5 309 ASP B C 1
ATOM 5353 O O . ASP B 1 309 ? -7.18 21.188 32 1 95.5 309 ASP B O 1
ATOM 5357 N N . ILE B 1 310 ? -5.469 22.641 31.828 1 96 310 ILE B N 1
ATOM 5358 C CA . ILE B 1 310 ? -6.238 23.672 31.141 1 96 310 ILE B CA 1
ATOM 5359 C C . ILE B 1 310 ? -6.574 23.203 29.734 1 96 310 ILE B C 1
ATOM 5361 O O . ILE B 1 310 ? -7.703 23.375 29.266 1 96 310 ILE B O 1
ATOM 5365 N N . ALA B 1 311 ? -5.602 22.594 29.016 1 95.81 311 ALA B N 1
ATOM 5366 C CA . ALA B 1 311 ? -5.836 22.047 27.688 1 95.81 311 ALA B CA 1
ATOM 5367 C C . ALA B 1 311 ? -6.922 20.969 27.734 1 95.81 311 ALA B C 1
ATOM 5369 O O . ALA B 1 311 ? -7.789 20.922 26.859 1 95.81 311 ALA B O 1
ATOM 5370 N N . LYS B 1 312 ? -6.848 20.078 28.703 1 95.31 312 LYS B N 1
ATOM 5371 C CA . LYS B 1 312 ? -7.848 19.031 28.875 1 95.31 312 LYS B CA 1
ATOM 5372 C C . LYS B 1 312 ? -9.242 19.609 29.062 1 95.31 312 LYS B C 1
ATOM 5374 O O . LYS B 1 312 ? -10.203 19.172 28.422 1 95.31 312 LYS B O 1
ATOM 5379 N N . ALA B 1 313 ? -9.383 20.562 29.938 1 95.56 313 ALA B N 1
ATOM 5380 C CA . ALA B 1 313 ? -10.672 21.219 30.172 1 95.56 313 ALA B CA 1
ATOM 5381 C C . ALA B 1 313 ? -11.219 21.859 28.906 1 95.56 313 ALA B C 1
ATOM 5383 O O . ALA B 1 313 ? -12.414 21.781 28.625 1 95.56 313 ALA B O 1
ATOM 5384 N N . PHE B 1 314 ? -10.359 22.531 28.188 1 96.12 314 PHE B N 1
ATOM 5385 C CA . PHE B 1 314 ? -10.734 23.172 26.938 1 96.12 314 PHE B CA 1
ATOM 5386 C C . PHE B 1 314 ? -11.266 22.141 25.938 1 96.12 314 PHE B C 1
ATOM 5388 O O . PHE B 1 314 ? -12.352 22.312 25.391 1 96.12 314 PHE B O 1
ATOM 5395 N N . VAL B 1 315 ? -10.508 21.047 25.734 1 95.31 315 VAL B N 1
ATOM 5396 C CA . VAL B 1 315 ? -10.844 20 24.766 1 95.31 315 VAL B CA 1
ATOM 5397 C C . VAL B 1 315 ? -12.18 19.359 25.141 1 95.31 315 VAL B C 1
ATOM 5399 O O . VAL B 1 315 ? -13.039 19.141 24.281 1 95.31 315 VAL B O 1
ATOM 5402 N N . GLU B 1 316 ? -12.367 19.047 26.344 1 92.56 316 GLU B N 1
ATOM 5403 C CA . GLU B 1 316 ? -13.57 18.359 26.812 1 92.56 316 GLU B CA 1
ATOM 5404 C C . GLU B 1 316 ? -14.789 19.281 26.734 1 92.56 316 GLU B C 1
ATOM 5406 O O . GLU B 1 316 ? -15.922 18.812 26.688 1 92.56 316 GLU B O 1
ATOM 5411 N N . ALA B 1 317 ? -14.555 20.578 26.703 1 92.94 317 ALA B N 1
ATOM 5412 C CA . ALA B 1 317 ? -15.641 21.547 26.641 1 92.94 317 ALA B CA 1
ATOM 5413 C C . ALA B 1 317 ? -16.062 21.812 25.188 1 92.94 317 ALA B C 1
ATOM 5415 O O . ALA B 1 317 ? -17.172 22.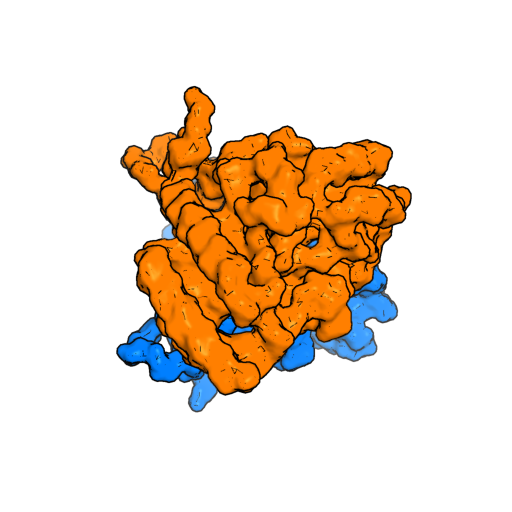281 24.938 1 92.94 317 ALA B O 1
ATOM 5416 N N . MET B 1 318 ? -15.125 21.594 24.25 1 93.25 318 MET B N 1
ATOM 5417 C CA . MET B 1 318 ? -15.422 21.844 22.844 1 93.25 318 MET B CA 1
ATOM 5418 C C . MET B 1 318 ? -16.578 20.969 22.359 1 93.25 318 MET B C 1
ATOM 5420 O O . MET B 1 318 ? -16.672 19.797 22.75 1 93.25 318 MET B O 1
ATOM 5424 N N . LYS B 1 319 ? -17.453 21.469 21.406 1 89.06 319 LYS B N 1
ATOM 5425 C CA . LYS B 1 319 ? -18.656 20.75 21 1 89.06 319 LYS B CA 1
ATOM 5426 C C . LYS B 1 319 ? -18.641 20.453 19.5 1 89.06 319 LYS B C 1
ATOM 5428 O O . LYS B 1 319 ? -19.25 19.469 19.062 1 89.06 319 LYS B O 1
ATOM 5433 N N . ILE B 1 320 ? -18.016 21.25 18.719 1 89.12 320 ILE B N 1
ATOM 5434 C CA . ILE B 1 320 ? -18.203 21.188 17.281 1 89.12 320 ILE B CA 1
ATOM 5435 C C . ILE B 1 320 ? -17.094 20.359 16.656 1 89.12 320 ILE B C 1
ATOM 5437 O O . ILE B 1 320 ? -17.344 19.422 15.898 1 89.12 320 ILE B O 1
ATOM 5441 N N . PRO B 1 321 ? -15.766 20.703 16.953 1 92.19 321 PRO B N 1
ATOM 5442 C CA . PRO B 1 321 ? -14.719 19.953 16.25 1 92.19 321 PRO B CA 1
ATOM 5443 C C . PRO B 1 321 ? -14.695 18.484 16.656 1 92.19 321 PRO B C 1
ATOM 5445 O O . PRO B 1 321 ? -14.961 18.141 17.812 1 92.19 321 PRO B O 1
ATOM 5448 N N . VAL B 1 322 ? -14.398 17.672 15.641 1 90.44 322 VAL B N 1
ATOM 5449 C CA . VAL B 1 322 ? -14.023 16.297 15.945 1 90.44 322 VAL B CA 1
ATOM 5450 C C . VAL B 1 322 ? -12.688 16.266 16.672 1 90.44 322 VAL B C 1
ATOM 5452 O O . VAL B 1 322 ? -11.75 16.984 16.297 1 90.44 322 VAL B O 1
ATOM 5455 N N . PHE B 1 323 ? -12.609 15.641 17.859 1 92.5 323 PHE B N 1
ATOM 5456 C CA . PHE B 1 323 ? -11.336 15.438 18.531 1 92.5 323 PHE B CA 1
ATOM 5457 C C . PHE B 1 323 ? -10.656 14.172 18.031 1 92.5 323 PHE B C 1
ATOM 5459 O O . PHE B 1 323 ? -11.055 13.062 18.391 1 92.5 323 PHE B O 1
ATOM 5466 N N . ALA B 1 324 ? -9.609 14.367 17.234 1 92 324 ALA B N 1
ATOM 5467 C CA . ALA B 1 324 ? -8.992 13.242 16.547 1 92 324 ALA B CA 1
ATOM 5468 C C . ALA B 1 324 ? -7.594 13.609 16.047 1 92 324 ALA B C 1
ATOM 5470 O O . ALA B 1 324 ? -7.184 14.766 16.125 1 92 324 ALA B O 1
ATOM 5471 N N . VAL B 1 325 ? -6.734 12.672 15.562 1 88.25 325 VAL B N 1
ATOM 5472 C CA . VAL B 1 325 ? -5.344 12.859 15.156 1 88.25 325 VAL B CA 1
ATOM 5473 C C . VAL B 1 325 ? -5.289 13.406 13.734 1 88.25 325 VAL B C 1
ATOM 5475 O O . VAL B 1 325 ? -4.316 14.062 13.352 1 88.25 325 VAL B O 1
ATOM 5478 N N . SER B 1 326 ? -6.219 13.492 12.898 1 91.19 326 SER B N 1
ATOM 5479 C CA . SER B 1 326 ? -6.172 13.828 11.484 1 91.19 326 SER B CA 1
ATOM 5480 C C . SER B 1 326 ? -6.43 15.312 11.258 1 91.19 326 SER B C 1
ATOM 5482 O O . SER B 1 326 ? -6.367 16.109 12.195 1 91.19 326 SER B O 1
ATOM 5484 N N . LEU B 1 327 ? -6.391 15.75 10.062 1 93.88 327 LEU B N 1
ATOM 5485 C CA . LEU B 1 327 ? -6.684 17.109 9.617 1 93.88 327 LEU B CA 1
ATOM 5486 C C . LEU B 1 327 ? -7.176 17.109 8.18 1 93.88 327 LEU B C 1
ATOM 5488 O O . LEU B 1 327 ? -7.199 16.078 7.52 1 93.88 327 LEU B O 1
ATOM 5492 N N . GLY B 1 328 ? -7.664 18.219 7.73 1 95.44 328 GLY B N 1
ATOM 5493 C CA . GLY B 1 328 ? -7.926 18.469 6.32 1 95.44 328 GLY B CA 1
ATOM 5494 C C . GLY B 1 328 ? -9.305 18.016 5.879 1 95.44 328 GLY B C 1
ATOM 5495 O O . GLY B 1 328 ? -9.594 17.953 4.68 1 95.44 328 GLY B O 1
ATOM 5496 N N . GLY B 1 329 ? -10.203 17.656 6.793 1 92.62 329 GLY B N 1
ATOM 5497 C CA . GLY B 1 329 ? -11.57 17.281 6.449 1 92.62 329 GLY B CA 1
ATOM 5498 C C . GLY B 1 329 ? -12.516 18.469 6.379 1 92.62 329 GLY B C 1
ATOM 5499 O O . GLY B 1 329 ? -12.117 19.594 6.648 1 92.62 329 GLY B O 1
ATOM 5500 N N . VAL B 1 330 ? -13.797 18.141 5.926 1 90 330 VAL B N 1
ATOM 5501 C CA . VAL B 1 330 ? -14.836 19.172 5.914 1 90 330 VAL B CA 1
ATOM 5502 C C . VAL B 1 330 ? -15.242 19.516 7.348 1 90 330 VAL B C 1
ATOM 5504 O O . VAL B 1 330 ? -15.766 20.609 7.605 1 90 330 VAL B O 1
ATOM 5507 N N . GLU B 1 331 ? -14.984 18.578 8.25 1 89.56 331 GLU B N 1
ATOM 5508 C CA . GLU B 1 331 ? -15.172 18.844 9.672 1 89.56 331 GLU B CA 1
ATOM 5509 C C . GLU B 1 331 ? -13.922 19.438 10.297 1 89.56 331 GLU B C 1
ATOM 5511 O O . GLU B 1 331 ? -12.805 19.047 9.953 1 89.56 331 GLU B O 1
ATOM 5516 N N . SER B 1 332 ? -14.102 20.406 11.18 1 93.44 332 SER B N 1
ATOM 5517 C CA . SER B 1 332 ? -12.977 20.859 11.992 1 93.44 332 SER B CA 1
ATOM 5518 C C . SER B 1 332 ? -12.461 19.75 12.891 1 93.44 332 SER B C 1
ATOM 5520 O O . SER B 1 332 ? -13.242 18.953 13.43 1 93.44 332 SER B O 1
ATOM 5522 N N . ILE B 1 333 ? -11.156 19.688 12.984 1 94.5 333 ILE B N 1
ATOM 5523 C CA . ILE B 1 333 ? -10.539 18.641 13.789 1 94.5 333 ILE B CA 1
ATOM 5524 C C . ILE B 1 333 ? -9.586 19.25 14.805 1 94.5 333 ILE B C 1
ATOM 5526 O O . ILE B 1 333 ? -8.688 20.016 14.445 1 94.5 333 ILE B O 1
ATOM 5530 N N . LEU B 1 334 ? -9.844 19.047 16.078 1 94.81 334 LEU B N 1
ATOM 5531 C CA . LEU B 1 334 ? -8.961 19.406 17.188 1 94.81 334 LEU B CA 1
ATOM 5532 C C . LEU B 1 334 ? -8.125 18.219 17.641 1 94.81 334 LEU B C 1
ATOM 5534 O O . LEU B 1 334 ? -8.656 17.125 17.844 1 94.81 334 LEU B O 1
ATOM 5538 N N . SER B 1 335 ? -6.84 18.453 17.719 1 95 335 SER B N 1
ATOM 5539 C CA . SER B 1 335 ? -5.957 17.344 18.078 1 95 335 SER B CA 1
ATOM 5540 C C . SER B 1 335 ? -5.012 17.734 19.203 1 95 335 SER B C 1
ATOM 5542 O O . SER B 1 335 ? -4.723 18.922 19.406 1 95 335 SER B O 1
ATOM 5544 N N . TYR B 1 336 ? -4.633 16.75 19.969 1 93.69 336 TYR B N 1
ATOM 5545 C CA . TYR B 1 336 ? -3.621 16.859 21 1 93.69 336 TYR B CA 1
ATOM 5546 C C . TYR B 1 336 ? -2.344 16.141 20.609 1 93.69 336 TYR B C 1
ATOM 5548 O O . TYR B 1 336 ? -2.15 14.969 20.953 1 93.69 336 TYR B O 1
ATOM 5556 N N . PRO B 1 337 ? -1.411 16.828 19.969 1 90.06 337 PRO B N 1
ATOM 5557 C CA . PRO B 1 337 ? -0.251 16.203 19.312 1 90.06 337 PRO B CA 1
ATOM 5558 C C . PRO B 1 337 ? 0.571 15.344 20.281 1 90.06 337 PRO B C 1
ATOM 5560 O O . PRO B 1 337 ? 1.061 14.281 19.891 1 90.06 337 PRO B O 1
ATOM 5563 N N . ALA B 1 338 ? 0.697 15.688 21.469 1 85.19 338 ALA B N 1
ATOM 5564 C CA . ALA B 1 338 ? 1.551 14.977 22.422 1 85.19 338 ALA B CA 1
ATOM 5565 C C . ALA B 1 338 ? 1.096 13.523 22.594 1 85.19 338 ALA B C 1
ATOM 5567 O O . ALA B 1 338 ? 1.917 12.633 22.797 1 85.19 338 ALA B O 1
ATOM 5568 N N . LYS B 1 339 ? -0.181 13.266 22.391 1 85.19 339 LYS B N 1
ATOM 5569 C CA . LYS B 1 339 ? -0.702 11.922 22.625 1 85.19 339 LYS B CA 1
ATOM 5570 C C . LYS B 1 339 ? -1.258 11.328 21.328 1 85.19 339 LYS B C 1
ATOM 5572 O O . LYS B 1 339 ? -1.702 10.18 21.312 1 85.19 339 LYS B O 1
ATOM 5577 N N . MET B 1 340 ? -1.255 12.016 20.234 1 86.25 340 MET B N 1
ATOM 5578 C CA . MET B 1 340 ? -1.844 11.555 18.969 1 86.25 340 MET B CA 1
ATOM 5579 C C . MET B 1 340 ? -0.792 11.492 17.875 1 86.25 340 MET B C 1
ATOM 5581 O O . MET B 1 340 ? -0.03 10.531 17.781 1 86.25 340 MET B O 1
ATOM 5585 N N . SER B 1 341 ? -0.696 12.523 17.109 1 78.44 341 SER B N 1
ATOM 5586 C CA . SER B 1 341 ? 0.125 12.523 15.898 1 78.44 341 SER B CA 1
ATOM 5587 C C . SER B 1 341 ? 1.598 12.305 16.234 1 78.44 341 SER B C 1
ATOM 5589 O O . SER B 1 341 ? 2.359 11.805 15.398 1 78.44 341 SER B O 1
ATOM 5591 N N . HIS B 1 342 ? 2.021 12.664 17.375 1 81.69 342 HIS B N 1
ATOM 5592 C CA . HIS B 1 342 ? 3.439 12.602 17.719 1 81.69 342 HIS B CA 1
ATOM 5593 C C . HIS B 1 342 ? 3.674 11.734 18.953 1 81.69 342 HIS B C 1
ATOM 5595 O O . HIS B 1 342 ? 4.676 11.898 19.641 1 81.69 342 HIS B O 1
ATOM 5601 N N . ALA B 1 343 ? 2.74 10.891 19.156 1 74.38 343 ALA B N 1
ATOM 5602 C CA . ALA B 1 343 ? 2.842 9.945 20.266 1 74.38 343 ALA B CA 1
ATOM 5603 C C . ALA B 1 343 ? 4.07 9.055 20.109 1 74.38 343 ALA B C 1
ATOM 5605 O O . ALA B 1 343 ? 4.594 8.539 21.109 1 74.38 343 ALA B O 1
ATOM 5606 N N . ALA B 1 344 ? 4.5 8.969 18.938 1 72.62 344 ALA B N 1
ATOM 5607 C CA . ALA B 1 344 ? 5.629 8.086 18.672 1 72.62 344 ALA B CA 1
ATOM 5608 C C . ALA B 1 344 ? 6.941 8.711 19.125 1 72.62 344 ALA B C 1
ATOM 5610 O O . ALA B 1 344 ? 7.957 8.023 19.25 1 72.62 344 ALA B O 1
ATOM 5611 N N . MET B 1 345 ? 6.93 9.969 19.375 1 78.38 345 MET B N 1
ATOM 5612 C CA . MET B 1 345 ? 8.125 10.68 19.812 1 78.38 345 MET B CA 1
ATOM 5613 C C . MET B 1 345 ? 8.266 10.602 21.328 1 78.38 345 MET B C 1
ATOM 5615 O O . MET B 1 345 ? 7.281 10.719 22.062 1 78.38 345 MET B O 1
ATOM 5619 N N . GLU B 1 346 ? 9.469 10.414 21.812 1 78.31 346 GLU B N 1
ATOM 5620 C CA . GLU B 1 346 ? 9.719 10.438 23.25 1 78.31 346 GLU B CA 1
ATOM 5621 C C . GLU B 1 346 ? 9.461 11.82 23.828 1 78.31 346 GLU B C 1
ATOM 5623 O O . GLU B 1 346 ? 9.688 12.836 23.172 1 78.31 346 GLU B O 1
ATOM 5628 N N . PRO B 1 347 ? 9.023 11.828 25.078 1 79.38 347 PRO B N 1
ATOM 5629 C CA . PRO B 1 347 ? 8.656 13.102 25.688 1 79.38 347 PRO B CA 1
ATOM 5630 C C . PRO B 1 347 ? 9.789 14.133 25.625 1 79.38 347 PRO B C 1
ATOM 5632 O O . PRO B 1 347 ? 9.531 15.312 25.375 1 79.38 347 PRO B O 1
ATOM 5635 N N . GLU B 1 348 ? 10.969 13.688 25.844 1 81.56 348 GLU B N 1
ATOM 5636 C CA . GLU B 1 348 ? 12.102 14.609 25.781 1 81.56 348 GLU B CA 1
ATOM 5637 C C . GLU B 1 348 ? 12.273 15.188 24.375 1 81.56 348 GLU B C 1
ATOM 5639 O O . GLU B 1 348 ? 12.562 16.375 24.219 1 81.56 348 GLU B O 1
ATOM 5644 N N . GLU B 1 349 ? 12.062 14.367 23.391 1 79.38 349 GLU B N 1
ATOM 5645 C CA . GLU B 1 349 ? 12.164 14.812 22 1 79.38 349 GLU B CA 1
ATOM 5646 C C . GLU B 1 349 ? 11.023 15.766 21.641 1 79.38 349 GLU B C 1
ATOM 5648 O O . GLU B 1 349 ? 11.227 16.719 20.891 1 79.38 349 GLU B O 1
ATOM 5653 N N . ARG B 1 350 ? 9.883 15.57 22.172 1 82.38 350 ARG B N 1
ATOM 5654 C CA . ARG B 1 350 ? 8.734 16.438 21.938 1 82.38 350 ARG B CA 1
ATOM 5655 C C . ARG B 1 350 ? 8.977 17.844 22.5 1 82.38 350 ARG B C 1
ATOM 5657 O O . ARG B 1 350 ? 8.727 18.828 21.812 1 82.38 350 ARG B O 1
ATOM 5664 N N . SER B 1 351 ? 9.469 17.812 23.688 1 79.31 351 SER B N 1
ATOM 5665 C CA . SER B 1 351 ? 9.703 19.078 24.359 1 79.31 351 SER B CA 1
ATOM 5666 C C . SER B 1 351 ? 10.727 19.922 23.594 1 79.31 351 SER B C 1
ATOM 5668 O O . SER B 1 351 ? 10.57 21.141 23.469 1 79.31 351 SER B O 1
ATOM 5670 N N . LYS B 1 352 ? 11.719 19.266 23.094 1 78.62 352 LYS B N 1
ATOM 5671 C CA . LYS B 1 352 ? 12.75 19.969 22.328 1 78.62 352 LYS B CA 1
ATOM 5672 C C . LYS B 1 352 ? 12.172 20.594 21.062 1 78.62 352 LYS B C 1
ATOM 5674 O O . LYS B 1 352 ? 12.695 21.578 20.562 1 78.62 352 LYS B O 1
ATOM 5679 N N . ARG B 1 353 ? 11.047 20.047 20.656 1 79.44 353 ARG B N 1
ATOM 5680 C CA . ARG B 1 353 ? 10.477 20.484 19.391 1 79.44 353 ARG B CA 1
ATOM 5681 C C . ARG B 1 353 ? 9.297 21.438 19.625 1 79.44 353 ARG B C 1
ATOM 5683 O O . ARG B 1 353 ? 8.555 21.75 18.688 1 79.44 353 ARG B O 1
ATOM 5690 N N . GLY B 1 354 ? 9.086 21.766 20.875 1 79.19 354 GLY B N 1
ATOM 5691 C CA . GLY B 1 354 ? 8.055 22.734 21.219 1 79.19 354 GLY B CA 1
ATOM 5692 C C . GLY B 1 354 ? 6.684 22.109 21.406 1 79.19 354 GLY B C 1
ATOM 5693 O O . GLY B 1 354 ? 5.676 22.812 21.453 1 79.19 354 GLY B O 1
ATOM 5694 N N . ILE B 1 355 ? 6.621 20.891 21.375 1 85.56 355 ILE B N 1
ATOM 5695 C CA . ILE B 1 355 ? 5.367 20.188 21.656 1 85.56 355 ILE B CA 1
ATOM 5696 C C . ILE B 1 355 ? 5.148 20.094 23.156 1 85.56 355 ILE B C 1
ATOM 5698 O O . ILE B 1 355 ? 5.535 19.094 23.781 1 85.56 355 ILE B O 1
ATOM 5702 N N . THR B 1 356 ? 4.516 21.094 23.719 1 86.44 356 THR B N 1
ATOM 5703 C CA . THR B 1 356 ? 4.27 21.188 25.156 1 86.44 356 THR B CA 1
ATOM 5704 C C . THR B 1 356 ? 2.986 20.453 25.547 1 86.44 356 THR B C 1
ATOM 5706 O O . THR B 1 356 ? 2.23 20.031 24.672 1 86.44 356 THR B O 1
ATOM 5709 N N . ASP B 1 357 ? 2.76 20.422 26.797 1 90.44 357 ASP B N 1
ATOM 5710 C CA . ASP B 1 357 ? 1.586 19.719 27.312 1 90.44 357 ASP B CA 1
ATOM 5711 C C . ASP B 1 357 ? 0.312 20.531 27.047 1 90.44 357 ASP B C 1
ATOM 5713 O O . ASP B 1 357 ? -0.793 19.984 27.125 1 90.44 357 ASP B O 1
ATOM 5717 N N . GLY B 1 358 ? 0.474 21.75 26.766 1 93.88 358 GLY B N 1
ATOM 5718 C CA . GLY B 1 358 ? -0.697 22.578 26.484 1 93.88 358 GLY B CA 1
ATOM 5719 C C . GLY B 1 358 ? -0.913 22.812 25 1 93.88 358 GLY B C 1
ATOM 5720 O O . GLY B 1 358 ? -1.852 23.516 24.609 1 93.88 358 GLY B O 1
ATOM 5721 N N . LEU B 1 359 ? -0.114 22.172 24.141 1 95.31 359 LEU B N 1
ATOM 5722 C CA . LEU B 1 359 ? -0.175 22.438 22.703 1 95.31 359 LEU B CA 1
ATOM 5723 C C . LEU B 1 359 ? -1.339 21.688 22.062 1 95.31 359 LEU B C 1
ATOM 5725 O O . LEU B 1 359 ? -1.485 20.469 22.25 1 95.31 359 LEU B O 1
ATOM 5729 N N . LEU B 1 360 ? -2.189 22.375 21.359 1 97 360 LEU B N 1
ATOM 5730 C CA . LEU B 1 360 ? -3.285 21.828 20.562 1 97 360 LEU B CA 1
ATOM 5731 C C . LEU B 1 360 ? -3.156 22.234 19.094 1 97 360 LEU B C 1
ATOM 5733 O O . LEU B 1 360 ? -2.627 23.297 18.797 1 97 360 LEU B O 1
ATOM 5737 N N . ARG B 1 361 ? -3.486 21.375 18.25 1 97.25 361 ARG B N 1
ATOM 5738 C CA . ARG B 1 361 ? -3.543 21.672 16.828 1 97.25 361 ARG B CA 1
ATOM 5739 C C . ARG B 1 361 ? -4.98 21.672 16.328 1 97.25 361 ARG B C 1
ATOM 5741 O O . ARG B 1 361 ? -5.77 20.797 16.672 1 97.25 361 ARG B O 1
ATOM 5748 N N . PHE B 1 362 ? -5.289 22.625 15.531 1 97.5 362 PHE B N 1
ATOM 5749 C CA . PHE B 1 362 ? -6.645 22.781 15.023 1 97.5 362 PHE B CA 1
ATOM 5750 C C . PHE B 1 362 ? -6.648 22.875 13.5 1 97.5 362 PHE B C 1
ATOM 5752 O O . PHE B 1 362 ? -5.992 23.75 12.922 1 97.5 362 PHE B O 1
ATOM 5759 N N . SER B 1 363 ? -7.301 21.953 12.852 1 97.88 363 SER B N 1
ATOM 5760 C CA . SER B 1 363 ? -7.594 22 11.422 1 97.88 363 SER B CA 1
ATOM 5761 C C . SER B 1 363 ? -9.016 22.5 11.172 1 97.88 363 SER B C 1
ATOM 5763 O O . SER B 1 363 ? -9.984 21.859 11.594 1 97.88 363 SER B O 1
ATOM 5765 N N . VAL B 1 364 ? -9.117 23.547 10.461 1 97 364 VAL B N 1
ATOM 5766 C CA . VAL B 1 364 ? -10.406 24.203 10.289 1 97 364 VAL B CA 1
ATOM 5767 C C . VAL B 1 364 ? -11.211 23.516 9.195 1 97 364 VAL B C 1
ATOM 5769 O O . VAL B 1 364 ? -10.68 23.219 8.125 1 97 364 VAL B O 1
ATOM 5772 N N . GLY B 1 365 ? -12.469 23.234 9.492 1 94.19 365 GLY B N 1
ATOM 5773 C CA . GLY B 1 365 ? -13.383 22.672 8.508 1 94.19 365 GLY B CA 1
ATOM 5774 C C . GLY B 1 365 ? -14.281 23.719 7.863 1 94.19 365 GLY B C 1
ATOM 5775 O O . GLY B 1 365 ? -13.867 24.859 7.648 1 94.19 365 GLY B O 1
ATOM 5776 N N . LEU B 1 366 ? -15.461 23.281 7.426 1 91.5 366 LEU B N 1
ATOM 5777 C CA . LEU B 1 366 ? -16.328 24.141 6.641 1 91.5 366 LEU B CA 1
ATOM 5778 C C . LEU B 1 366 ? -17.547 24.578 7.445 1 91.5 366 LEU B C 1
ATOM 5780 O O . LEU B 1 366 ? -18.531 25.062 6.883 1 91.5 366 LEU B O 1
ATOM 5784 N N . GLU B 1 367 ? -17.5 24.375 8.773 1 89.25 367 GLU B N 1
ATOM 5785 C CA . GLU B 1 367 ? -18.594 24.844 9.617 1 89.25 367 GLU B CA 1
ATOM 5786 C C . GLU B 1 367 ? -18.703 26.375 9.586 1 89.25 367 GLU B C 1
ATOM 5788 O O . GLU B 1 367 ? -17.781 27.062 9.156 1 89.25 367 GLU B O 1
ATOM 5793 N N . ASN B 1 368 ? -19.859 26.859 10.039 1 88.75 368 ASN B N 1
ATOM 5794 C CA . ASN B 1 368 ? -20.031 28.297 10.156 1 88.75 368 ASN B CA 1
ATOM 5795 C C . ASN B 1 368 ? -19 28.922 11.094 1 88.75 368 ASN B C 1
ATOM 5797 O O . ASN B 1 368 ? -18.812 28.453 12.227 1 88.75 368 ASN B O 1
ATOM 5801 N N . GLU B 1 369 ? -18.297 29.922 10.625 1 93.44 369 GLU B N 1
ATOM 5802 C CA . GLU B 1 369 ? -17.188 30.5 11.367 1 93.44 369 GLU B CA 1
ATOM 5803 C C . GLU B 1 369 ? -17.641 31.109 12.688 1 93.44 369 GLU B C 1
ATOM 5805 O O . GLU B 1 369 ? -16.906 31.078 13.68 1 93.44 369 GLU B O 1
ATOM 5810 N N . ASP B 1 370 ? -18.859 31.672 12.742 1 92.19 370 ASP B N 1
ATOM 5811 C CA . ASP B 1 370 ? -19.375 32.219 13.992 1 92.19 370 ASP B CA 1
ATOM 5812 C C . ASP B 1 370 ? -19.656 31.125 15.008 1 92.19 370 ASP B C 1
ATOM 5814 O O . ASP B 1 370 ? -19.438 31.312 16.203 1 92.19 370 ASP B O 1
ATOM 5818 N N . ASP B 1 371 ? -20.188 30 14.539 1 90.75 371 ASP B N 1
ATOM 5819 C CA . ASP B 1 371 ? -20.406 28.859 15.422 1 90.75 371 ASP B CA 1
ATOM 5820 C C . ASP B 1 371 ? -19.078 28.359 16.016 1 90.75 371 ASP B C 1
ATOM 5822 O O . ASP B 1 371 ? -19.016 28.031 17.203 1 90.75 371 ASP B O 1
ATOM 5826 N N . LEU B 1 372 ? -18.031 28.328 15.25 1 94.12 372 LEU B N 1
ATOM 5827 C CA . LEU B 1 372 ? -16.719 27.891 15.727 1 94.12 372 LEU B CA 1
ATOM 5828 C C . LEU B 1 372 ? -16.172 28.859 16.766 1 94.12 372 LEU B C 1
ATOM 5830 O O . LEU B 1 372 ? -15.68 28.422 17.812 1 94.12 372 LEU B O 1
ATOM 5834 N N . ILE B 1 373 ? -16.266 30.141 16.5 1 95.62 373 ILE B N 1
ATOM 5835 C CA . ILE B 1 373 ? -15.758 31.156 17.422 1 95.62 373 ILE B CA 1
ATOM 5836 C C . ILE B 1 373 ? -16.516 31.094 18.75 1 95.62 373 ILE B C 1
ATOM 5838 O O . ILE B 1 373 ? -15.922 31.188 19.828 1 95.62 373 ILE B O 1
ATOM 5842 N N . GLU B 1 374 ? -17.844 30.922 18.672 1 94.31 374 GLU B N 1
ATOM 5843 C CA . GLU B 1 374 ? -18.656 30.797 19.891 1 94.31 374 GLU B CA 1
ATOM 5844 C C . GLU B 1 374 ? -18.25 29.578 20.688 1 94.31 374 GLU B C 1
ATOM 5846 O O . GLU B 1 374 ? -18.219 29.609 21.922 1 94.31 374 GLU B O 1
ATOM 5851 N N . ASP B 1 375 ? -18.047 28.516 20 1 95.44 375 ASP B N 1
ATOM 5852 C CA . ASP B 1 375 ? -17.625 27.297 20.672 1 95.44 375 ASP B CA 1
ATOM 5853 C C . ASP B 1 375 ? -16.266 27.469 21.344 1 95.44 375 ASP B C 1
ATOM 5855 O O . ASP B 1 375 ? -16.078 27.078 22.5 1 95.44 375 ASP B O 1
ATOM 5859 N N . PHE B 1 376 ? -15.273 28.094 20.688 1 97.31 376 PHE B N 1
ATOM 5860 C CA . PHE B 1 376 ? -13.977 28.406 21.266 1 97.31 376 PHE B CA 1
ATOM 5861 C C . PHE B 1 376 ? -14.125 29.297 22.484 1 97.31 376 PHE B C 1
ATOM 5863 O O . PHE B 1 376 ? -13.477 29.078 23.516 1 97.31 376 PHE B O 1
ATOM 5870 N N . THR B 1 377 ? -14.977 30.297 22.359 1 96.94 377 THR B N 1
ATOM 5871 C CA . THR B 1 377 ? -15.164 31.266 23.438 1 96.94 377 THR B CA 1
ATOM 5872 C C . THR B 1 377 ? -15.641 30.562 24.703 1 96.94 377 THR B C 1
ATOM 5874 O O . THR B 1 377 ? -15.055 30.734 25.781 1 96.94 377 THR B O 1
ATOM 5877 N N . GLN B 1 378 ? -16.688 29.797 24.562 1 96.5 378 GLN B N 1
ATOM 5878 C CA . GLN B 1 378 ? -17.234 29.141 25.734 1 96.5 378 GLN B CA 1
ATOM 5879 C C . GLN B 1 378 ? -16.25 28.125 26.297 1 96.5 378 GLN B C 1
ATOM 5881 O O . GLN B 1 378 ? -16.141 27.969 27.516 1 96.5 378 GLN B O 1
ATOM 5886 N N . ALA B 1 379 ? -15.547 27.391 25.469 1 96.62 379 ALA B N 1
ATOM 5887 C CA . ALA B 1 379 ? -14.586 26.391 25.938 1 96.62 379 ALA B CA 1
ATOM 5888 C C . ALA B 1 379 ? -13.422 27.047 26.656 1 96.62 379 ALA B C 1
ATOM 5890 O O . ALA B 1 379 ? -12.93 26.531 27.672 1 96.62 379 ALA B O 1
ATOM 5891 N N . LEU B 1 380 ? -12.938 28.188 26.156 1 97.62 380 LEU B N 1
ATOM 5892 C CA . LEU B 1 380 ? -11.852 28.922 26.797 1 97.62 380 LEU B CA 1
ATOM 5893 C C . LEU B 1 380 ? -12.297 29.484 28.141 1 97.62 380 LEU B C 1
ATOM 5895 O O . LEU B 1 380 ? -11.508 29.547 29.078 1 97.62 380 LEU B O 1
ATOM 5899 N N . GLU B 1 381 ? -13.516 29.906 28.219 1 96.75 381 GLU B N 1
ATOM 5900 C CA . GLU B 1 381 ? -14.055 30.391 29.5 1 96.75 381 GLU B CA 1
ATOM 5901 C C . GLU B 1 381 ? -14.062 29.281 30.547 1 96.75 381 GLU B C 1
ATOM 5903 O O . GLU B 1 381 ? -13.703 29.516 31.703 1 96.75 381 GLU B O 1
ATOM 5908 N N . ILE B 1 382 ? -14.469 28.156 30.109 1 96.19 382 ILE B N 1
ATOM 5909 C CA . ILE B 1 382 ? -14.508 27.016 31.016 1 96.19 382 ILE B CA 1
ATOM 5910 C C . ILE B 1 382 ? -13.094 26.625 31.438 1 96.19 382 ILE B C 1
ATOM 5912 O O . ILE B 1 382 ? -12.836 26.375 32.625 1 96.19 382 ILE B O 1
ATOM 5916 N N . ALA B 1 383 ? -12.211 26.609 30.5 1 96.06 383 ALA B N 1
ATOM 5917 C CA . ALA B 1 383 ? -10.82 26.25 30.781 1 96.06 383 ALA B CA 1
ATOM 5918 C C . ALA B 1 383 ? -10.172 27.281 31.703 1 96.06 383 ALA B C 1
ATOM 5920 O O . ALA B 1 383 ? -9.328 26.938 32.531 1 96.06 383 ALA B O 1
ATOM 5921 N N . ASN B 1 384 ? -10.523 28.5 31.562 1 94.19 384 ASN B N 1
ATOM 5922 C CA . ASN B 1 384 ? -9.961 29.594 32.344 1 94.19 384 ASN B CA 1
ATOM 5923 C C . ASN B 1 384 ? -10.32 29.453 33.844 1 94.19 384 ASN B C 1
ATOM 5925 O O . ASN B 1 384 ? -9.641 30 34.688 1 94.19 384 ASN B O 1
ATOM 5929 N N . LYS B 1 385 ? -11.336 28.734 34.125 1 93.06 385 LYS B N 1
ATOM 5930 C CA . LYS B 1 385 ? -11.766 28.531 35.531 1 93.06 385 LYS B CA 1
ATOM 5931 C C . LYS B 1 385 ? -10.891 27.5 36.219 1 93.06 385 LYS B C 1
ATOM 5933 O O . LYS B 1 385 ? -10.867 27.422 37.469 1 93.06 385 LYS B O 1
ATOM 5938 N N . ILE B 1 386 ? -10.367 26.656 35.406 1 89.06 386 ILE B N 1
ATOM 5939 C CA . ILE B 1 386 ? -9.469 25.656 35.938 1 89.06 386 ILE B CA 1
ATOM 5940 C C . ILE B 1 386 ? -8.164 26.328 36.375 1 89.06 386 ILE B C 1
ATOM 5942 O O . ILE B 1 386 ? -7.492 25.859 37.312 1 89.06 386 ILE B O 1
ATOM 5946 N N . LYS B 1 387 ? -7.793 27.594 36 1 70.88 387 LYS B N 1
ATOM 5947 C CA . LYS B 1 387 ? -6.566 28.328 36.281 1 70.88 387 LYS B CA 1
ATOM 5948 C C . LYS B 1 387 ? -6.535 28.812 37.75 1 70.88 387 LYS B C 1
ATOM 5950 O O . LYS B 1 387 ? -7.574 29.172 38.312 1 70.88 387 LYS B O 1
#